Protein AF-A0A2K1QTV4-F1 (afdb_monomer)

Sequence (422 aa):
MSSSSRKELSNDLLPCAEDLETIETNVRKTRDLLGIIEPTSLTEDESREAVDRFVNQSLEDFARTLGCAFGHNDDLDAAGALVESGGPLDDGFSADDDWGSRETGLSFNPKKVYIDHSYMLKPFSTKSTTFTYTPDGRLEKEFSGRQLEEFIYDRPPERLLTVWIQRCPHGVGNRFASRTVPQCMCSECPLVRLRDHGLPTNRITRGEYMVAFDELEQYRAGQNIDPYAVSGHIHFYCLERFVGLGRLALHIGGSEDNFHVPYKLDKRTDMPHEPKGHWGCTLSKNDVLILERWRSLAIDAYQPPSDYATSLEFSMPLGCHEKSLLKYLYERRFEEQTENERNRATSHGNEGTQQHVHKGDLEVVAAAKMHSAKLYGRLTHAQHNLLSDARKPWIDAERRRQREAATSGEADQRAKKRQRQV

pLDDT: mean 77.79, std 20.99, range [28.11, 97.75]

Foldseek 3Di:
DDDDDDDDDDPDDDDDPVVVVVVVVVVVVVCVVVVPDPDDDDDPVNVVVVVVVVVVVVVVVVVVVVVVPDDDDDDDDDDDDDDDDDDDDDPDDDPPDDPPDPDPDDPQDLVVQFDQDLVVDDWDDFPPDIFDADSSNATPAADFLVVVLCVQPVDDQVFEKAKEWWFFFPPPLCVDPNSGAFFASHCPFLQVCCVVVVDHGGGRDGGFIKIFIASCVVVVVPGRHDPNSTHHMHGPLCCVQTNNPLCLLAPQVPDPDSRHHRHDYAQDAAQCSDVVRGDRTHDDPVLVVLVVVQSCVSNVVVHGDPLADDNVQSPPVLHDCVSHSQLVSLVVVLVPDDPVVNVVQLVSDLQQCRCNLVSRRSLLNSLSSCVVVVVVVPDDPVSVVSVCVSSVVSVVVVVVVVVVVVVVVVVVVVVVVVVVVD

Structure (mmCIF, N/CA/C/O backbone):
data_AF-A0A2K1QTV4-F1
#
_entry.id   AF-A0A2K1QTV4-F1
#
loop_
_atom_site.group_PDB
_atom_site.id
_atom_site.type_symbol
_atom_site.label_atom_id
_atom_site.label_alt_id
_atom_site.label_comp_id
_atom_site.label_asym_id
_atom_site.label_entity_id
_atom_site.label_seq_id
_atom_site.pdbx_PDB_ins_code
_atom_site.Cartn_x
_atom_site.Cartn_y
_atom_site.Cartn_z
_atom_site.occupancy
_atom_site.B_iso_or_equiv
_atom_site.auth_seq_id
_atom_site.auth_comp_id
_atom_site.auth_asym_id
_atom_site.auth_atom_id
_atom_site.pdbx_PDB_model_num
ATOM 1 N N . MET A 1 1 ? -10.700 31.438 61.747 1.00 36.34 1 MET A N 1
ATOM 2 C CA . MET A 1 1 ? -10.046 30.203 61.253 1.00 36.34 1 MET A CA 1
ATOM 3 C C . MET A 1 1 ? -11.141 29.404 60.556 1.00 36.34 1 MET A C 1
ATOM 5 O O . MET A 1 1 ? -12.124 29.145 61.221 1.00 36.34 1 MET A O 1
ATOM 9 N N . SER A 1 2 ? -11.170 29.085 59.268 1.00 35.28 2 SER A N 1
ATOM 10 C CA . SER A 1 2 ? -10.278 29.262 58.123 1.00 35.28 2 SER A CA 1
ATOM 11 C C . SER A 1 2 ? -11.145 29.488 56.874 1.00 35.28 2 SER A C 1
ATOM 13 O O . SER A 1 2 ? -12.251 28.967 56.771 1.00 35.28 2 SER A O 1
ATOM 15 N N . SER A 1 3 ? -10.617 30.278 55.952 1.00 31.77 3 SER A N 1
ATOM 16 C CA . SER A 1 3 ? -11.117 30.576 54.612 1.00 31.77 3 SER A CA 1
ATOM 17 C C . SER A 1 3 ? -10.692 29.518 53.572 1.00 31.77 3 SER A C 1
ATOM 19 O O . SER A 1 3 ? -9.901 28.631 53.888 1.00 31.77 3 SER A O 1
ATOM 21 N N . SER A 1 4 ? -11.150 29.725 52.324 1.00 32.72 4 SER A N 1
ATOM 22 C CA . SER A 1 4 ? -10.690 29.158 51.032 1.00 32.72 4 SER A CA 1
ATOM 23 C C . SER A 1 4 ? -11.265 27.805 50.589 1.00 32.72 4 SER A C 1
ATOM 25 O O . SER A 1 4 ? -11.317 26.868 51.366 1.00 32.72 4 SER A O 1
ATOM 27 N N . SER A 1 5 ? -11.640 27.578 49.323 1.00 30.91 5 SER A N 1
ATOM 28 C CA . SER A 1 5 ? -11.676 28.419 48.112 1.00 30.91 5 SER A CA 1
ATOM 29 C C . SER A 1 5 ? -12.497 27.682 47.033 1.00 30.91 5 SER A C 1
ATOM 31 O O . SER A 1 5 ? -12.205 26.525 46.736 1.00 30.91 5 SER A O 1
ATOM 33 N N . ARG A 1 6 ? -13.495 28.342 46.423 1.00 35.00 6 ARG A N 1
ATOM 34 C CA . ARG A 1 6 ? -14.064 27.960 45.114 1.00 35.00 6 ARG A CA 1
ATOM 35 C C . ARG A 1 6 ? -13.208 28.630 44.039 1.00 35.00 6 ARG A C 1
ATOM 37 O O . ARG A 1 6 ? -13.012 29.837 44.111 1.00 35.00 6 ARG A O 1
ATOM 44 N N . LYS A 1 7 ? -12.701 27.867 43.070 1.00 34.81 7 LYS A N 1
ATOM 45 C CA . LYS A 1 7 ? -12.074 28.421 41.864 1.00 34.81 7 LYS A CA 1
ATOM 46 C C . LYS A 1 7 ? -13.150 28.622 40.800 1.00 34.81 7 LYS A C 1
ATOM 48 O O . LYS A 1 7 ? -13.744 27.651 40.342 1.00 34.81 7 LYS A O 1
ATOM 53 N N . GLU A 1 8 ? -13.391 29.881 40.459 1.00 35.03 8 GLU A N 1
ATOM 54 C CA . GLU A 1 8 ? -14.054 30.310 39.229 1.00 35.03 8 GLU A CA 1
ATOM 55 C C . GLU A 1 8 ? -13.078 30.112 38.058 1.00 35.03 8 GLU A C 1
ATOM 57 O O . GLU A 1 8 ? -11.886 30.398 38.183 1.00 35.03 8 GLU A O 1
ATOM 62 N N . LEU A 1 9 ? -13.571 29.566 36.945 1.00 34.06 9 LEU A N 1
ATOM 63 C CA . LEU A 1 9 ? -12.847 29.481 35.678 1.00 34.06 9 LEU A CA 1
ATOM 64 C C . LEU A 1 9 ? -13.136 30.757 34.884 1.00 34.06 9 LEU A C 1
ATOM 66 O O . LEU A 1 9 ? -14.294 31.094 34.643 1.00 34.06 9 LEU A O 1
ATOM 70 N N . SER A 1 10 ? -12.067 31.464 34.533 1.00 33.25 10 SER A N 1
ATOM 71 C CA . SER A 1 10 ? -12.054 32.702 33.762 1.00 33.25 10 SER A CA 1
ATOM 72 C C . SER A 1 10 ? -12.453 32.463 32.305 1.00 33.25 10 SER A C 1
ATOM 74 O O . SER A 1 10 ? -11.860 31.631 31.618 1.00 33.25 10 SER A O 1
ATOM 76 N N . ASN A 1 11 ? -13.431 33.242 31.840 1.00 42.66 11 ASN A N 1
ATOM 77 C CA . ASN A 1 11 ? -13.625 33.572 30.432 1.00 42.66 11 ASN A CA 1
ATOM 78 C C . ASN A 1 11 ? -12.461 34.459 29.989 1.00 42.66 11 ASN A C 1
ATOM 80 O O . ASN A 1 11 ? -12.488 35.645 30.285 1.00 42.66 11 ASN A O 1
ATOM 84 N N . ASP A 1 12 ? -11.487 33.910 29.276 1.00 36.69 12 ASP A N 1
ATOM 85 C CA . ASP A 1 12 ? -10.531 34.694 28.498 1.00 36.69 12 ASP A CA 1
ATOM 86 C C . ASP A 1 12 ? -10.135 33.860 27.286 1.00 36.69 12 ASP A C 1
ATOM 88 O O . ASP A 1 12 ? -9.536 32.802 27.452 1.00 36.69 12 ASP A O 1
ATOM 92 N N . LEU A 1 13 ? -10.566 34.307 26.102 1.00 39.91 13 LEU A N 1
ATOM 93 C CA . LEU A 1 13 ? -9.990 34.113 24.761 1.00 39.91 13 LEU A CA 1
ATOM 94 C C . LEU A 1 13 ? -11.055 34.546 23.731 1.00 39.91 13 LEU A C 1
ATOM 96 O O . LEU A 1 13 ? -11.573 33.749 22.953 1.00 39.91 13 LEU A O 1
ATOM 100 N N . LEU A 1 14 ? -11.414 35.831 23.752 1.00 45.00 14 LEU A N 1
ATOM 101 C CA . LEU A 1 14 ? -11.982 36.495 22.579 1.00 45.00 14 LEU A CA 1
ATOM 102 C C . LEU A 1 14 ? -10.861 37.351 21.972 1.00 45.00 14 LEU A C 1
ATOM 104 O O . LEU A 1 14 ? -10.202 38.068 22.728 1.00 45.00 14 LEU A O 1
ATOM 108 N N . PRO A 1 15 ? -10.597 37.253 20.657 1.00 39.66 15 PRO A N 1
ATOM 109 C CA . PRO A 1 15 ? -9.573 38.067 20.012 1.00 39.66 15 PRO A CA 1
ATOM 110 C C . PRO A 1 15 ? -9.901 39.558 20.151 1.00 39.66 15 PRO A C 1
ATOM 112 O O . PRO A 1 15 ? -11.070 39.953 20.188 1.00 39.66 15 PRO A O 1
ATOM 115 N N . CYS A 1 16 ? -8.854 40.378 20.260 1.00 46.03 16 CYS A N 1
ATOM 116 C CA . CYS A 1 16 ? -8.970 41.829 20.334 1.00 46.03 16 CYS A CA 1
ATOM 117 C C . CYS A 1 16 ? -9.685 42.344 19.075 1.00 46.03 16 CYS A C 1
ATOM 119 O O . CYS A 1 16 ? -9.473 41.823 17.981 1.00 46.03 16 CYS A O 1
ATOM 121 N N . ALA A 1 17 ? -10.519 43.378 19.203 1.00 50.38 17 ALA A N 1
ATOM 122 C CA . ALA A 1 17 ? -11.231 43.972 18.068 1.00 50.38 17 ALA A CA 1
ATOM 123 C C . ALA A 1 17 ? -10.286 44.431 16.931 1.00 50.38 17 ALA A C 1
ATOM 125 O O . ALA A 1 17 ? -10.687 44.436 15.770 1.00 50.38 17 ALA A O 1
ATOM 126 N N . GLU A 1 18 ? -9.022 44.730 17.247 1.00 51.38 18 GLU A N 1
ATOM 127 C CA . GLU A 1 18 ? -7.976 45.094 16.278 1.00 51.38 18 GLU A CA 1
ATOM 128 C C . GLU A 1 18 ? -7.528 43.909 15.388 1.00 51.38 18 GLU A C 1
ATOM 130 O O . GLU A 1 18 ? -7.110 44.106 14.241 1.00 51.38 18 GLU A O 1
ATOM 135 N N . ASP A 1 19 ? -7.684 42.664 15.856 1.00 50.69 19 ASP A N 1
ATOM 136 C CA . ASP A 1 19 ? -7.339 41.459 15.089 1.00 50.69 19 ASP A CA 1
ATOM 137 C C . ASP A 1 19 ? -8.400 41.137 14.024 1.00 50.69 19 ASP A C 1
ATOM 139 O O . ASP A 1 19 ? -8.076 40.655 12.936 1.00 50.69 19 ASP A O 1
ATOM 143 N N . LEU A 1 20 ? -9.671 41.454 14.293 1.00 51.50 20 LEU A N 1
ATOM 144 C CA . LEU A 1 20 ? -10.777 41.221 13.358 1.00 51.50 20 LEU A CA 1
ATOM 145 C C . LEU A 1 20 ? -10.719 42.164 12.151 1.00 51.50 20 LEU A C 1
ATOM 147 O O . LEU A 1 20 ? -10.882 41.717 11.017 1.00 51.50 20 LEU A O 1
ATOM 151 N N . GLU A 1 21 ? -10.397 43.439 12.365 1.00 60.75 21 GLU A N 1
ATOM 152 C CA . GLU A 1 21 ? -10.285 44.431 11.285 1.00 60.75 21 GLU A CA 1
ATOM 153 C C . GLU A 1 21 ? -9.095 44.126 10.352 1.00 60.75 21 GLU A C 1
ATOM 155 O O . GLU A 1 21 ? -9.163 44.294 9.127 1.00 60.75 21 GLU A O 1
ATOM 160 N N . THR A 1 22 ? -8.018 43.570 10.915 1.00 63.06 22 THR A N 1
ATOM 161 C CA . THR A 1 22 ? -6.847 43.100 10.162 1.00 63.06 22 THR A CA 1
ATOM 162 C C . THR A 1 22 ? -7.180 41.870 9.310 1.00 63.06 22 THR A C 1
ATOM 164 O O . THR A 1 22 ? -6.773 41.788 8.146 1.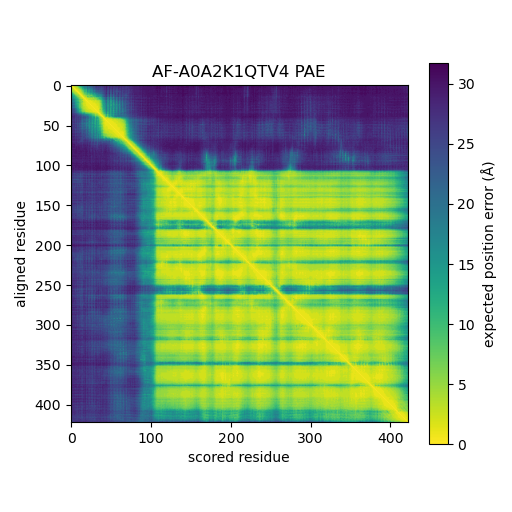00 63.06 22 THR A O 1
ATOM 167 N N . ILE A 1 23 ? -7.961 40.929 9.847 1.00 54.41 23 ILE A N 1
ATOM 168 C CA . ILE A 1 23 ? -8.427 39.744 9.114 1.00 54.41 23 ILE A CA 1
ATOM 169 C C . ILE A 1 23 ? -9.380 40.151 7.984 1.00 54.41 23 ILE A C 1
ATOM 171 O O . ILE A 1 23 ? -9.182 39.721 6.847 1.00 54.41 23 ILE A O 1
ATOM 175 N N . GLU A 1 24 ? -10.349 41.031 8.241 1.00 62.19 24 GLU A N 1
ATOM 176 C CA . GLU A 1 24 ? -11.281 41.519 7.214 1.00 62.19 24 GLU A CA 1
ATOM 177 C C . GLU A 1 24 ? -10.559 42.264 6.082 1.00 62.19 24 GLU A C 1
ATOM 179 O O . GLU A 1 24 ? -10.861 42.064 4.901 1.00 62.19 24 GLU A O 1
ATOM 184 N N . THR A 1 25 ? -9.539 43.058 6.415 1.00 73.12 25 THR A N 1
ATOM 185 C CA . THR A 1 25 ? -8.716 43.764 5.423 1.00 73.12 25 THR A CA 1
ATOM 186 C C . THR A 1 25 ? -7.916 42.794 4.549 1.00 73.12 25 THR A C 1
ATOM 188 O O . THR A 1 25 ? -7.813 42.990 3.334 1.00 73.12 25 THR A O 1
ATOM 191 N N . ASN A 1 26 ? -7.374 41.723 5.134 1.00 57.94 26 ASN A N 1
ATOM 192 C CA . ASN A 1 26 ? -6.618 40.707 4.399 1.00 57.94 26 ASN A CA 1
ATOM 193 C C . ASN A 1 26 ? -7.524 39.833 3.524 1.00 57.94 26 ASN A C 1
ATOM 195 O O . ASN A 1 26 ? -7.158 39.523 2.387 1.00 57.94 26 ASN A O 1
ATOM 199 N N . VAL A 1 27 ? -8.729 39.505 3.995 1.00 59.34 27 VAL A N 1
ATOM 200 C CA . VAL A 1 27 ? -9.746 38.807 3.196 1.00 59.34 27 VAL A CA 1
ATOM 201 C C . VAL A 1 27 ? -10.175 39.671 2.010 1.00 59.34 27 VAL A C 1
ATOM 203 O O . VAL A 1 27 ? -10.211 39.176 0.884 1.00 59.34 27 VAL A O 1
ATOM 206 N N . ARG A 1 28 ? -10.406 40.975 2.212 1.00 59.62 28 ARG A N 1
ATOM 207 C CA . ARG A 1 28 ? -10.786 41.900 1.131 1.00 59.62 28 ARG A CA 1
ATOM 208 C C . ARG A 1 28 ? -9.669 42.068 0.091 1.00 59.62 28 ARG A C 1
ATOM 210 O O . ARG A 1 28 ? -9.937 41.925 -1.096 1.00 59.62 28 ARG A O 1
ATOM 217 N N . LYS A 1 29 ? -8.409 42.240 0.513 1.00 61.19 29 LYS A N 1
ATOM 218 C CA . LYS A 1 29 ? -7.251 42.299 -0.408 1.00 61.19 29 LYS A CA 1
ATOM 219 C C . LYS A 1 29 ? -7.059 41.016 -1.212 1.00 61.19 29 LYS A C 1
ATOM 221 O O . LYS A 1 29 ? -6.733 41.078 -2.394 1.00 61.19 29 LYS A O 1
ATOM 226 N N . THR A 1 30 ? -7.265 39.861 -0.582 1.00 49.91 30 THR A N 1
ATOM 227 C CA . THR A 1 30 ? -7.172 38.562 -1.264 1.00 49.91 30 THR A CA 1
ATOM 228 C C . THR A 1 30 ? -8.317 38.395 -2.266 1.00 49.91 30 THR A C 1
ATOM 230 O O . THR A 1 30 ? -8.098 37.899 -3.366 1.00 49.91 30 THR A O 1
ATOM 233 N N . ARG A 1 31 ? -9.519 38.887 -1.938 1.00 54.34 31 ARG A N 1
ATOM 234 C CA . ARG A 1 31 ? -10.684 38.887 -2.835 1.00 54.34 31 ARG A CA 1
ATOM 235 C C . ARG A 1 31 ? -10.476 39.770 -4.070 1.00 54.34 31 ARG A C 1
ATOM 237 O O . ARG A 1 31 ? -10.799 39.341 -5.175 1.00 54.34 31 ARG A O 1
ATOM 244 N N . ASP A 1 32 ? -9.883 40.949 -3.889 1.00 57.03 32 ASP A N 1
ATOM 245 C CA . ASP A 1 32 ? -9.586 41.889 -4.978 1.00 57.03 32 ASP A CA 1
ATOM 246 C C . ASP A 1 32 ? -8.460 41.373 -5.894 1.00 57.03 32 ASP A C 1
ATOM 248 O O . ASP A 1 32 ? -8.541 41.516 -7.113 1.00 57.03 32 ASP A O 1
ATOM 252 N N . LEU A 1 33 ? -7.444 40.701 -5.333 1.00 53.56 33 LEU A N 1
ATOM 253 C CA . LEU A 1 33 ? -6.372 40.045 -6.101 1.00 53.56 33 LEU A CA 1
ATOM 254 C C . LEU A 1 33 ? -6.873 38.873 -6.953 1.00 53.56 33 LEU A C 1
ATOM 256 O O . LEU A 1 33 ? -6.301 38.590 -8.003 1.00 53.56 33 LEU A O 1
ATOM 260 N N . LEU A 1 34 ? -7.932 38.200 -6.505 1.00 57.34 34 LEU A N 1
ATOM 261 C CA . LEU A 1 34 ? -8.539 37.068 -7.202 1.00 57.34 34 LEU A CA 1
ATOM 262 C C . LEU A 1 34 ? -9.651 37.485 -8.179 1.00 57.34 34 LEU A C 1
ATOM 264 O O . LEU A 1 34 ? -10.245 36.620 -8.817 1.00 57.34 34 LEU A O 1
ATOM 268 N N . GLY A 1 35 ? -9.945 38.785 -8.308 1.00 56.69 35 GLY A N 1
ATOM 269 C CA . GLY A 1 35 ? -10.967 39.290 -9.230 1.00 56.69 35 GLY A CA 1
ATOM 270 C C . GLY A 1 35 ? -12.377 38.762 -8.940 1.00 56.69 35 GLY A C 1
ATOM 271 O O . GLY A 1 35 ? -13.197 38.675 -9.853 1.00 56.69 35 GLY A O 1
ATOM 272 N N . ILE A 1 36 ? -12.663 38.378 -7.691 1.00 58.16 36 ILE A N 1
ATOM 273 C CA . ILE A 1 36 ? -13.950 37.787 -7.312 1.00 58.16 36 ILE A CA 1
ATOM 274 C C . ILE A 1 36 ? -14.990 38.910 -7.232 1.00 58.16 36 ILE A C 1
ATOM 276 O O . ILE A 1 36 ? -15.065 39.652 -6.250 1.00 58.16 36 ILE A O 1
ATOM 280 N N . ILE A 1 37 ? -15.778 39.036 -8.298 1.00 47.00 37 ILE A N 1
ATOM 281 C CA . ILE A 1 37 ? -16.934 39.933 -8.396 1.00 47.00 37 ILE A CA 1
ATOM 282 C C . ILE A 1 37 ? -17.996 39.473 -7.382 1.00 47.00 37 ILE A C 1
ATOM 284 O O . ILE A 1 37 ? -18.212 38.275 -7.202 1.00 47.00 37 ILE A O 1
ATOM 288 N N . GLU A 1 38 ? -18.652 40.416 -6.697 1.00 45.19 38 GLU A N 1
ATOM 289 C CA . GLU A 1 38 ? -19.744 40.093 -5.770 1.00 45.19 38 GLU A CA 1
ATOM 290 C C . GLU A 1 38 ? -20.865 39.307 -6.462 1.00 45.19 38 GLU A C 1
ATOM 292 O O . GLU A 1 38 ? -21.188 39.600 -7.617 1.00 45.19 38 GLU A O 1
ATOM 297 N N . PRO A 1 39 ? -21.491 38.332 -5.772 1.00 41.91 39 PRO A N 1
ATOM 298 C CA . PRO A 1 39 ? -22.507 37.489 -6.373 1.00 41.91 39 PRO A CA 1
ATOM 299 C C . PRO A 1 39 ? -23.781 38.308 -6.577 1.00 41.91 39 PRO A C 1
ATOM 301 O O . PRO A 1 39 ? -24.656 38.382 -5.718 1.00 41.91 39 PRO A O 1
ATOM 304 N N . THR A 1 40 ? -23.897 38.923 -7.746 1.00 45.75 40 THR A N 1
ATOM 305 C CA . THR A 1 40 ? -25.188 39.310 -8.301 1.00 45.75 40 THR A CA 1
ATOM 306 C C . THR A 1 40 ? -25.674 38.141 -9.146 1.00 45.75 40 THR A C 1
ATOM 308 O O . THR A 1 40 ? -25.185 37.911 -10.243 1.00 45.75 40 THR A O 1
ATOM 311 N N . SER A 1 41 ? -26.569 37.350 -8.543 1.00 50.53 41 SER A N 1
ATOM 312 C CA . SER A 1 41 ? -27.474 36.369 -9.164 1.00 50.53 41 SER A CA 1
ATOM 313 C C . SER A 1 41 ? -26.988 35.735 -10.474 1.00 50.53 41 SER A C 1
ATOM 315 O O . SER A 1 41 ? -27.553 36.007 -11.532 1.00 50.53 41 SER A O 1
ATOM 317 N N . LEU A 1 42 ? -25.976 34.871 -10.399 1.00 59.16 42 LEU A N 1
ATOM 318 C CA . LEU A 1 42 ? -25.747 33.905 -11.469 1.00 59.16 42 LEU A CA 1
ATOM 319 C C . LEU A 1 42 ? -26.707 32.737 -11.263 1.00 59.16 42 LEU A C 1
ATOM 321 O O . LEU A 1 42 ? -26.880 32.242 -10.147 1.00 59.16 42 LEU A O 1
ATOM 325 N N . THR A 1 43 ? -27.351 32.314 -12.339 1.00 78.50 43 THR A N 1
ATOM 326 C CA . THR A 1 43 ? -28.115 31.067 -12.358 1.00 78.50 43 THR A CA 1
ATOM 327 C C . THR A 1 43 ? -27.166 29.869 -12.201 1.00 78.50 43 THR A C 1
ATOM 329 O O . THR A 1 43 ? -25.959 29.976 -12.444 1.00 78.50 43 THR A O 1
ATOM 332 N N . GLU A 1 44 ? -27.681 28.717 -11.758 1.00 62.81 44 GLU A N 1
ATOM 333 C CA . GLU A 1 44 ? -26.864 27.499 -11.598 1.00 62.81 44 GLU A CA 1
ATOM 334 C C . GLU A 1 44 ? -26.140 27.119 -12.899 1.00 62.81 44 GLU A C 1
ATOM 336 O O . GLU A 1 44 ? -24.980 26.706 -12.855 1.00 62.81 44 GLU A O 1
ATOM 341 N N . ASP A 1 45 ? -26.775 27.343 -14.052 1.00 68.81 45 ASP A N 1
ATOM 342 C CA . ASP A 1 45 ? -26.186 27.071 -15.364 1.00 68.81 45 ASP A CA 1
ATOM 343 C C . ASP A 1 45 ? -25.002 28.001 -15.677 1.00 68.81 45 ASP A C 1
ATOM 345 O O . ASP A 1 45 ? -23.965 27.536 -16.148 1.00 68.81 45 ASP A O 1
ATOM 349 N N . GLU A 1 46 ? -25.090 29.289 -15.332 1.00 63.50 46 GLU A N 1
ATOM 350 C CA . GLU A 1 46 ? -23.989 30.247 -15.525 1.00 63.50 46 GLU A CA 1
ATOM 351 C C . GLU A 1 46 ? -22.811 29.969 -14.583 1.00 63.50 46 GLU A C 1
ATOM 353 O O . GLU A 1 46 ? -21.650 30.148 -14.957 1.00 63.50 46 GLU A O 1
ATOM 358 N N . SER A 1 47 ? -23.100 29.479 -13.374 1.00 61.62 47 SER A N 1
ATOM 359 C CA . SER A 1 47 ? -22.074 29.046 -12.420 1.00 61.62 47 SER A CA 1
ATOM 360 C C . SER A 1 47 ? -21.345 27.802 -12.928 1.00 61.62 47 SER A C 1
ATOM 362 O O . SER A 1 47 ? -20.117 27.727 -12.855 1.00 61.62 47 SER A O 1
ATOM 364 N N . ARG A 1 48 ? -22.081 26.847 -13.509 1.00 61.59 48 ARG A N 1
ATOM 365 C CA . ARG A 1 48 ? -21.504 25.636 -14.103 1.00 61.59 48 ARG A CA 1
ATOM 366 C C . ARG A 1 48 ? -20.650 25.957 -15.325 1.00 61.59 48 ARG A C 1
ATOM 368 O O . ARG A 1 48 ? -19.540 25.451 -15.442 1.00 61.59 48 ARG A O 1
ATOM 375 N N . GLU A 1 49 ? -21.118 26.860 -16.182 1.00 70.50 49 GLU A N 1
ATOM 376 C CA . GLU A 1 49 ? -20.374 27.296 -17.364 1.00 70.50 49 GLU A CA 1
ATOM 377 C C . GLU A 1 49 ? -19.096 28.076 -16.999 1.00 70.50 49 GLU A C 1
ATOM 379 O O . GLU A 1 49 ? -18.067 27.936 -17.664 1.00 70.50 49 GLU A O 1
ATOM 384 N N . ALA A 1 50 ? -19.121 28.868 -15.921 1.00 61.97 50 ALA A N 1
ATOM 385 C CA . ALA A 1 50 ? -17.940 29.567 -15.416 1.00 61.97 50 ALA A CA 1
ATOM 386 C C . ALA A 1 50 ? -16.880 28.596 -14.864 1.00 61.97 50 ALA A C 1
ATOM 388 O O . ALA A 1 50 ? -15.688 28.775 -15.131 1.00 61.97 50 ALA A O 1
ATOM 389 N N . VAL A 1 51 ? -17.307 27.547 -14.152 1.00 64.94 51 VAL A N 1
ATOM 390 C CA . VAL A 1 51 ? -16.419 26.473 -13.677 1.00 64.94 51 VAL A CA 1
ATOM 391 C C . VAL A 1 51 ? -15.824 25.704 -14.858 1.00 64.94 51 VAL A C 1
ATOM 393 O O . VAL A 1 51 ? -14.607 25.533 -14.913 1.00 64.94 51 VAL A O 1
ATOM 396 N N . ASP A 1 52 ? -16.636 25.329 -15.848 1.00 61.19 52 ASP A N 1
ATOM 397 C CA . ASP A 1 52 ? -16.157 24.625 -17.043 1.00 61.19 52 ASP A CA 1
ATOM 398 C C . ASP A 1 52 ? -15.168 25.480 -17.854 1.00 61.19 52 ASP A C 1
ATOM 400 O O . ASP A 1 52 ? -14.148 24.974 -18.332 1.00 61.19 52 ASP A O 1
ATOM 404 N N . ARG A 1 53 ? -15.394 26.796 -17.970 1.00 66.75 53 ARG A N 1
ATOM 405 C CA . ARG A 1 53 ? -14.431 27.717 -18.599 1.00 66.75 53 ARG A CA 1
ATOM 406 C C . ARG A 1 53 ? -13.114 27.797 -17.831 1.00 66.75 53 ARG A C 1
ATOM 408 O O . ARG A 1 53 ? -12.056 27.763 -18.454 1.00 66.75 53 ARG A O 1
ATOM 415 N N . PHE A 1 54 ? -13.159 27.867 -16.504 1.00 62.34 54 PHE A N 1
ATOM 416 C CA . PHE A 1 54 ? -11.957 27.919 -15.669 1.00 62.34 54 PHE A CA 1
ATOM 417 C C . PHE A 1 54 ? -11.128 26.627 -15.755 1.00 62.34 54 PHE A C 1
ATOM 419 O O . PHE A 1 54 ? -9.899 26.675 -15.878 1.00 62.34 54 PHE A O 1
ATOM 426 N N . VAL A 1 55 ? -11.796 25.470 -15.746 1.00 60.97 55 VAL A N 1
ATOM 427 C CA . VAL A 1 55 ? -11.151 24.157 -15.882 1.00 60.97 55 VAL A CA 1
ATOM 428 C C . VAL A 1 55 ? -10.490 24.018 -17.254 1.00 60.97 55 VAL A C 1
ATOM 430 O O . VAL A 1 55 ? -9.324 23.633 -17.334 1.00 60.97 55 VAL A O 1
ATOM 433 N N . ASN A 1 56 ? -11.184 24.398 -18.329 1.00 59.12 56 ASN A N 1
ATOM 434 C CA . ASN A 1 56 ? -10.634 24.313 -19.683 1.00 59.12 56 ASN A CA 1
ATOM 435 C C . ASN A 1 56 ? -9.471 25.293 -19.910 1.00 59.12 56 ASN A C 1
ATOM 437 O O . ASN A 1 56 ? -8.458 24.904 -20.489 1.00 59.12 56 ASN A O 1
ATOM 441 N N . GLN A 1 57 ? -9.552 26.517 -19.380 1.00 65.00 57 GLN A N 1
ATOM 442 C CA . GLN A 1 57 ? -8.455 27.489 -19.448 1.00 65.00 57 GLN A CA 1
ATOM 443 C C . GLN A 1 57 ? -7.203 26.984 -18.711 1.00 65.00 57 GLN A C 1
ATOM 445 O O . GLN A 1 57 ? -6.093 27.065 -19.236 1.00 65.00 57 GLN A O 1
ATOM 450 N N . SER A 1 58 ? -7.382 26.372 -17.537 1.00 62.28 58 SER A N 1
ATOM 451 C CA . SER A 1 58 ? -6.279 25.789 -16.761 1.00 62.28 58 SER A CA 1
ATOM 452 C C . SER A 1 58 ? -5.613 24.607 -17.481 1.00 62.28 58 SER A C 1
ATOM 454 O O . SER A 1 58 ? -4.398 24.429 -17.391 1.00 62.28 58 SER A O 1
ATOM 456 N N . LEU A 1 59 ? -6.389 23.805 -18.219 1.00 47.91 59 LEU A N 1
ATOM 457 C CA . LEU A 1 59 ? -5.877 22.697 -19.033 1.00 47.91 59 LEU A CA 1
ATOM 458 C C . LEU A 1 59 ? -5.096 23.189 -20.259 1.00 47.91 59 LEU A C 1
ATOM 460 O O . LEU A 1 59 ? -4.060 22.611 -20.595 1.00 47.91 59 LEU A O 1
ATOM 464 N N . GLU A 1 60 ? -5.540 24.269 -20.902 1.00 57.00 60 GLU A N 1
ATOM 465 C CA . GLU A 1 60 ? -4.803 24.890 -22.005 1.00 57.00 60 GLU A CA 1
ATOM 466 C C . GLU A 1 60 ? -3.488 25.531 -21.548 1.00 57.00 60 GLU A C 1
ATOM 468 O O . GLU A 1 60 ? -2.462 25.374 -22.215 1.00 57.00 60 GLU A O 1
ATOM 473 N N . ASP A 1 61 ? -3.483 26.215 -20.404 1.00 58.22 61 ASP A N 1
ATOM 474 C CA . ASP A 1 61 ? -2.275 26.834 -19.850 1.00 58.22 61 ASP A CA 1
ATOM 475 C C . ASP A 1 61 ? -1.260 25.771 -19.385 1.00 58.22 61 ASP A C 1
ATOM 477 O O . ASP A 1 61 ? -0.044 25.914 -19.577 1.00 58.22 61 ASP A O 1
ATOM 481 N N . PHE A 1 62 ? -1.753 24.633 -18.887 1.00 49.03 62 PHE A N 1
ATOM 482 C CA . PHE A 1 62 ? -0.947 23.446 -18.606 1.00 49.03 62 PHE A CA 1
ATOM 483 C C . PHE A 1 62 ? -0.355 22.826 -19.885 1.00 49.03 62 PHE A C 1
ATOM 485 O O . PHE A 1 62 ? 0.842 22.530 -19.934 1.00 49.03 62 PHE A O 1
ATOM 492 N N . ALA A 1 63 ? -1.143 22.700 -20.957 1.00 49.12 63 ALA A N 1
ATOM 493 C CA . ALA A 1 63 ? -0.664 22.206 -22.249 1.00 49.12 63 ALA A CA 1
ATOM 494 C C . ALA A 1 63 ? 0.380 23.142 -22.891 1.00 49.12 63 ALA A C 1
ATOM 496 O O . ALA A 1 63 ? 1.354 22.665 -23.476 1.00 49.12 63 ALA A O 1
ATOM 497 N N . ARG A 1 64 ? 0.243 24.466 -22.730 1.00 51.69 64 ARG A N 1
ATOM 498 C CA . ARG A 1 64 ? 1.249 25.451 -23.177 1.00 51.69 64 ARG A CA 1
ATOM 499 C C . ARG A 1 64 ? 2.547 25.352 -22.385 1.00 51.69 64 ARG A C 1
ATOM 501 O O . ARG A 1 64 ? 3.621 25.435 -22.972 1.00 51.69 64 ARG A O 1
ATOM 508 N N . THR A 1 65 ? 2.463 25.104 -21.080 1.00 54.34 65 THR A N 1
ATOM 509 C CA . THR A 1 65 ? 3.648 24.907 -20.230 1.00 54.34 65 THR A CA 1
ATOM 510 C C . THR A 1 65 ? 4.419 23.644 -20.630 1.00 54.34 65 THR A C 1
ATOM 512 O O . THR A 1 65 ? 5.648 23.653 -20.645 1.00 54.34 65 THR A O 1
ATOM 515 N N . LEU A 1 66 ? 3.719 22.585 -21.048 1.00 46.47 66 LEU A N 1
ATOM 516 C CA . LEU A 1 66 ? 4.338 21.371 -21.593 1.00 46.47 66 LEU A CA 1
ATOM 517 C C . LEU A 1 66 ? 4.889 21.558 -23.020 1.00 46.47 66 LEU A C 1
ATOM 519 O O . LEU A 1 66 ? 5.909 20.963 -23.363 1.00 46.47 66 LEU A O 1
ATOM 523 N N . GLY A 1 67 ? 4.259 22.405 -23.839 1.00 37.97 67 GLY A N 1
ATOM 524 C CA . GLY A 1 67 ? 4.706 22.718 -25.202 1.00 37.97 67 GLY A CA 1
ATOM 525 C C . GLY A 1 67 ? 5.977 23.574 -25.280 1.00 37.97 67 GLY A C 1
ATOM 526 O O . GLY A 1 67 ? 6.713 23.478 -26.258 1.00 37.97 67 GLY A O 1
ATOM 527 N N . CYS A 1 68 ? 6.282 24.364 -24.246 1.00 37.81 68 CYS A N 1
ATOM 528 C CA . CYS A 1 68 ? 7.491 25.196 -24.189 1.00 37.81 68 CYS A CA 1
ATOM 529 C C . CYS A 1 68 ? 8.756 24.439 -23.736 1.00 37.81 68 CYS A C 1
ATOM 531 O O . CYS A 1 68 ? 9.845 25.003 -23.790 1.00 37.81 68 CYS A O 1
ATOM 533 N N . ALA A 1 69 ? 8.64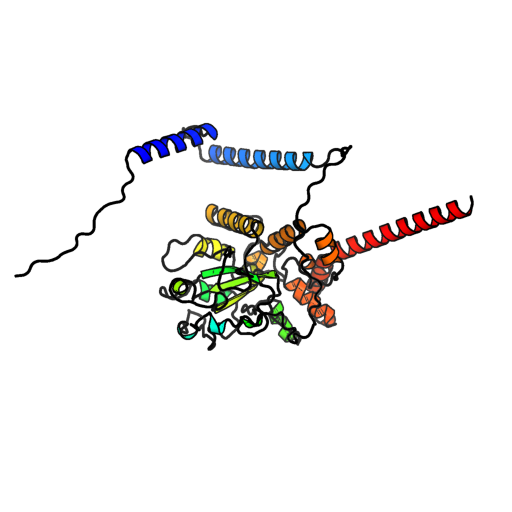8 23.172 -23.319 1.00 38.66 69 ALA A N 1
ATOM 534 C CA . ALA A 1 69 ? 9.785 22.388 -22.822 1.00 38.66 69 ALA A CA 1
ATOM 535 C C . ALA A 1 69 ? 10.654 21.740 -23.925 1.00 38.66 69 ALA A C 1
ATOM 537 O O . ALA A 1 69 ? 11.643 21.078 -23.616 1.00 38.66 69 ALA A O 1
ATOM 538 N N . PHE A 1 70 ? 10.327 21.939 -25.206 1.00 34.69 70 PHE A N 1
ATOM 539 C CA . PHE A 1 70 ? 11.123 21.449 -26.336 1.00 34.69 70 PHE A CA 1
ATOM 540 C C . PHE A 1 70 ? 11.504 22.596 -27.277 1.00 34.69 70 PHE A C 1
ATOM 542 O O . PHE A 1 70 ? 10.865 22.825 -28.301 1.00 34.69 70 PHE A O 1
ATOM 549 N N . GLY A 1 71 ? 12.579 23.308 -26.937 1.00 29.30 71 GLY A N 1
ATOM 550 C CA . GLY A 1 71 ? 13.153 24.354 -27.780 1.00 29.30 71 GLY A CA 1
ATOM 551 C C . GLY A 1 71 ? 14.595 24.693 -27.404 1.00 29.30 71 GLY A C 1
ATOM 552 O O . GLY A 1 71 ? 14.811 25.465 -26.486 1.00 29.30 71 GLY A O 1
ATOM 553 N N . HIS A 1 72 ? 15.534 24.118 -28.165 1.00 29.64 72 HIS A N 1
ATOM 554 C CA . HIS A 1 72 ? 16.927 24.546 -28.402 1.00 29.64 72 HIS A CA 1
ATOM 555 C C . HIS A 1 72 ? 17.878 24.682 -27.193 1.00 29.64 72 HIS A C 1
ATOM 557 O O . HIS A 1 72 ? 17.835 25.643 -26.434 1.00 29.64 72 HIS A O 1
ATOM 563 N N . ASN A 1 73 ? 18.829 23.742 -27.119 1.00 32.31 73 ASN A N 1
ATOM 564 C CA . ASN A 1 73 ? 20.136 23.959 -26.503 1.00 32.31 73 ASN A CA 1
ATOM 565 C C . ASN A 1 73 ? 21.042 24.644 -27.529 1.00 32.31 73 ASN A C 1
ATOM 567 O O . ASN A 1 73 ? 21.248 24.060 -28.587 1.00 32.31 73 ASN A O 1
ATOM 571 N N . ASP A 1 74 ? 21.615 25.789 -27.168 1.00 33.56 74 ASP A N 1
ATOM 572 C CA . ASP A 1 74 ? 22.948 26.213 -27.599 1.00 33.56 74 ASP A CA 1
ATOM 573 C C . ASP A 1 74 ? 23.617 26.935 -26.413 1.00 33.56 74 ASP A C 1
ATOM 575 O O . ASP A 1 74 ? 23.021 27.826 -25.812 1.00 33.56 74 ASP A O 1
ATOM 579 N N . ASP A 1 75 ? 24.821 26.459 -26.084 1.00 35.59 75 ASP A N 1
ATOM 580 C CA . ASP A 1 75 ? 25.935 27.050 -25.328 1.00 35.59 75 ASP A CA 1
ATOM 581 C C . ASP A 1 75 ? 25.682 27.871 -24.046 1.00 35.59 75 ASP A C 1
ATOM 583 O O . ASP A 1 75 ? 25.061 28.929 -24.070 1.00 35.59 75 ASP A O 1
ATOM 587 N N . LEU A 1 76 ? 26.332 27.461 -22.941 1.00 33.03 76 LEU A N 1
ATOM 588 C CA . LEU A 1 76 ? 27.261 28.318 -22.178 1.00 33.03 76 LEU A CA 1
ATOM 589 C C . LEU A 1 76 ? 28.009 27.560 -21.062 1.00 33.03 76 LEU A C 1
ATOM 591 O O . LEU A 1 76 ? 27.456 26.740 -20.329 1.00 33.03 76 LEU A O 1
ATOM 595 N N . ASP A 1 77 ? 29.293 27.896 -20.964 1.00 31.66 77 ASP A N 1
ATOM 596 C CA . ASP A 1 77 ? 30.327 27.370 -20.079 1.00 31.66 77 ASP A CA 1
ATOM 597 C C . ASP A 1 77 ? 30.199 27.753 -18.588 1.00 31.66 77 ASP A C 1
ATOM 599 O O . ASP A 1 77 ? 29.745 28.832 -18.220 1.00 31.66 77 ASP A O 1
ATOM 603 N N . ALA A 1 78 ? 30.755 26.855 -17.764 1.00 34.72 78 ALA A N 1
ATOM 604 C CA . ALA A 1 78 ? 31.538 27.065 -16.538 1.00 34.72 78 ALA A CA 1
ATOM 605 C C . ALA A 1 78 ? 31.075 28.067 -15.453 1.00 34.72 78 ALA A C 1
ATOM 607 O O . ALA A 1 78 ? 31.304 29.268 -15.548 1.00 34.72 78 ALA A O 1
ATOM 608 N N . ALA A 1 79 ? 30.704 27.526 -14.284 1.00 28.98 79 ALA A N 1
ATOM 609 C CA . ALA A 1 79 ? 31.247 27.955 -12.986 1.00 28.98 79 ALA A CA 1
ATOM 610 C C . ALA A 1 79 ? 30.969 26.889 -11.913 1.00 28.98 79 ALA A C 1
ATOM 612 O O . ALA A 1 79 ? 29.849 26.406 -11.768 1.00 28.98 79 ALA A O 1
ATOM 613 N N . GLY A 1 80 ? 32.011 26.503 -11.177 1.00 30.19 80 GLY A N 1
ATOM 614 C CA . GLY A 1 80 ? 31.939 25.496 -10.126 1.00 30.19 80 GLY A CA 1
ATOM 615 C C . GLY A 1 80 ? 31.299 25.996 -8.832 1.00 30.19 80 GLY A C 1
ATOM 616 O O . GLY A 1 80 ? 31.456 27.151 -8.446 1.00 30.19 80 GLY A O 1
ATOM 617 N N . ALA A 1 81 ? 30.663 25.073 -8.115 1.00 28.97 81 ALA A N 1
ATOM 618 C CA . ALA A 1 81 ? 30.461 25.164 -6.678 1.00 28.97 81 ALA A CA 1
ATOM 619 C C . ALA A 1 81 ? 30.405 23.748 -6.090 1.00 28.97 81 ALA A C 1
ATOM 621 O O . ALA A 1 81 ? 29.621 22.905 -6.521 1.00 28.97 81 ALA A O 1
ATOM 622 N N . LEU A 1 82 ? 31.291 23.506 -5.125 1.00 33.69 82 LEU A N 1
ATOM 623 C CA . LEU A 1 82 ? 31.336 22.331 -4.263 1.00 33.69 82 LEU A CA 1
ATOM 624 C C . LEU A 1 82 ? 30.008 22.182 -3.508 1.00 33.69 82 LEU A C 1
ATOM 626 O O . LEU A 1 82 ? 29.642 23.067 -2.738 1.00 33.69 82 LEU A O 1
ATOM 630 N N . VAL A 1 83 ? 29.334 21.046 -3.684 1.00 29.45 83 VAL A N 1
ATOM 631 C CA . VAL A 1 83 ? 28.286 20.573 -2.773 1.00 29.45 83 VAL A CA 1
ATOM 632 C C . VAL A 1 83 ? 28.635 19.151 -2.360 1.00 29.45 83 VAL A C 1
ATOM 634 O O . VAL A 1 83 ? 28.932 18.291 -3.189 1.00 29.45 83 VAL A O 1
ATOM 637 N N . GLU A 1 84 ? 28.663 18.959 -1.046 1.00 28.11 84 GLU A N 1
ATOM 638 C CA . GLU A 1 84 ? 29.050 17.743 -0.351 1.00 28.11 84 GLU A CA 1
ATOM 639 C C . GLU A 1 84 ? 28.172 16.556 -0.764 1.00 28.11 84 GLU A C 1
ATOM 641 O O . GLU A 1 84 ? 26.943 16.591 -0.731 1.00 28.11 84 GLU A O 1
ATOM 646 N N . SER A 1 85 ? 28.845 15.485 -1.169 1.00 28.12 85 SER A N 1
ATOM 647 C CA . SER A 1 85 ? 28.271 14.220 -1.599 1.00 28.12 85 SER A CA 1
ATOM 648 C C . SER A 1 85 ? 27.556 13.505 -0.448 1.00 28.12 85 SER A C 1
ATOM 650 O O . SER A 1 85 ? 28.204 12.954 0.446 1.00 28.12 85 SER A O 1
ATOM 652 N N . GLY A 1 86 ? 26.225 13.443 -0.509 1.00 28.42 86 GLY A N 1
ATOM 653 C CA . GLY A 1 86 ? 25.441 12.424 0.185 1.00 28.42 86 GLY A CA 1
ATOM 654 C C . GLY A 1 86 ? 25.763 11.045 -0.398 1.00 28.42 86 GLY A C 1
ATOM 655 O O . GLY A 1 86 ? 25.623 10.829 -1.600 1.00 28.42 86 GLY A O 1
ATOM 656 N N . GLY A 1 87 ? 26.264 10.140 0.443 1.00 29.20 87 GLY A N 1
ATOM 657 C CA . GLY A 1 87 ? 26.703 8.801 0.042 1.00 29.20 87 GLY A CA 1
ATOM 658 C C . GLY A 1 87 ? 25.576 7.895 -0.490 1.00 29.20 87 GLY A C 1
ATOM 659 O O . GLY A 1 87 ? 24.399 8.141 -0.224 1.00 29.20 87 GLY A O 1
ATOM 660 N N . PRO A 1 88 ? 25.936 6.831 -1.231 1.00 32.78 88 PRO A N 1
ATOM 661 C CA . PRO A 1 88 ? 25.024 6.069 -2.079 1.00 32.78 88 PRO A CA 1
ATOM 662 C C . PRO A 1 88 ? 24.116 5.121 -1.285 1.00 32.78 88 PRO A C 1
ATOM 664 O O . PRO A 1 88 ? 24.563 4.420 -0.375 1.00 32.78 88 PRO A O 1
ATOM 667 N N . LEU A 1 89 ? 22.843 5.054 -1.683 1.00 38.41 89 LEU A N 1
ATOM 668 C CA . LEU A 1 89 ? 21.939 3.969 -1.314 1.00 38.41 89 LEU A CA 1
ATOM 669 C C . LEU A 1 89 ? 22.259 2.752 -2.190 1.00 38.41 89 LEU A C 1
ATOM 671 O O . LEU A 1 89 ? 22.208 2.798 -3.415 1.00 38.41 89 LEU A O 1
ATOM 675 N N . ASP A 1 90 ? 22.655 1.670 -1.533 1.00 33.84 90 ASP A N 1
ATOM 676 C CA . ASP A 1 90 ? 22.932 0.376 -2.141 1.00 33.84 90 ASP A CA 1
ATOM 677 C C . ASP A 1 90 ? 21.621 -0.419 -2.308 1.00 33.84 90 ASP A C 1
ATOM 679 O O . ASP A 1 90 ? 21.106 -0.994 -1.351 1.00 33.84 90 ASP A O 1
ATOM 683 N N . ASP A 1 91 ? 21.036 -0.398 -3.507 1.00 37.16 91 ASP A N 1
ATOM 684 C CA . ASP A 1 91 ? 19.761 -1.039 -3.875 1.00 37.16 91 ASP A CA 1
ATOM 685 C C . ASP A 1 91 ? 19.910 -2.344 -4.685 1.00 37.16 91 ASP A C 1
ATOM 687 O O . ASP A 1 91 ? 18.953 -2.835 -5.280 1.00 37.16 91 ASP A O 1
ATOM 691 N N . GLY A 1 92 ? 21.084 -2.976 -4.668 1.00 35.91 92 GLY A N 1
ATOM 692 C CA . GLY A 1 92 ? 21.283 -4.287 -5.287 1.00 35.91 92 GLY A CA 1
ATOM 693 C C . GLY A 1 92 ? 21.032 -5.413 -4.291 1.00 35.91 92 GLY A C 1
ATOM 694 O O . GLY A 1 92 ? 21.988 -5.877 -3.680 1.00 35.91 92 GLY A O 1
ATOM 695 N N . PHE A 1 93 ? 19.788 -5.872 -4.112 1.00 36.28 93 PHE A N 1
ATOM 696 C CA . PHE A 1 93 ? 19.532 -7.064 -3.289 1.00 36.28 93 PHE A CA 1
ATOM 697 C C . PHE A 1 93 ? 18.527 -8.031 -3.914 1.00 36.28 93 PHE A C 1
ATOM 699 O O . PHE A 1 93 ? 17.389 -7.677 -4.225 1.00 36.28 93 PHE A O 1
ATOM 706 N N . SER A 1 94 ? 18.987 -9.273 -4.067 1.00 34.44 94 SER A N 1
ATOM 707 C CA . SER A 1 94 ? 18.218 -10.429 -4.511 1.00 34.44 94 SER A CA 1
ATOM 708 C C . SER A 1 94 ? 17.187 -10.816 -3.448 1.00 34.44 94 SER A C 1
ATOM 710 O O . SER A 1 94 ? 17.463 -10.765 -2.249 1.00 34.44 94 SER A O 1
ATOM 712 N N . ALA A 1 95 ? 15.988 -11.215 -3.873 1.00 40.28 95 ALA A N 1
ATOM 713 C CA . ALA A 1 95 ? 14.891 -11.594 -2.978 1.00 40.28 95 ALA A CA 1
ATOM 714 C C . ALA A 1 95 ? 15.138 -12.908 -2.198 1.00 40.28 95 ALA A C 1
ATOM 716 O O . ALA A 1 95 ? 14.332 -13.244 -1.328 1.00 40.28 95 ALA A O 1
ATOM 717 N N . ASP A 1 96 ? 16.249 -13.600 -2.475 1.00 38.94 96 ASP A N 1
ATOM 718 C CA . ASP A 1 96 ? 16.562 -14.942 -1.968 1.00 38.94 96 ASP A CA 1
ATOM 719 C C . ASP A 1 96 ? 17.774 -15.004 -1.019 1.00 38.94 96 ASP A C 1
ATOM 721 O O . ASP A 1 96 ? 18.164 -16.094 -0.600 1.00 38.94 96 ASP A O 1
ATOM 725 N N . ASP A 1 97 ? 18.359 -13.865 -0.630 1.00 34.53 97 ASP A N 1
ATOM 726 C CA . ASP A 1 97 ? 19.473 -13.880 0.320 1.00 34.53 97 ASP A CA 1
ATOM 727 C C . ASP A 1 97 ? 18.981 -14.148 1.752 1.00 34.53 97 ASP A C 1
ATOM 729 O O . ASP A 1 97 ? 18.278 -13.353 2.387 1.00 34.53 97 ASP A O 1
ATOM 733 N N . ASP A 1 98 ? 19.368 -15.331 2.226 1.00 37.19 98 ASP A N 1
ATOM 734 C CA . ASP A 1 98 ? 19.270 -15.840 3.586 1.00 37.19 98 ASP A CA 1
ATOM 735 C C . ASP A 1 98 ? 19.651 -14.758 4.611 1.00 37.19 98 ASP A C 1
ATOM 737 O O . ASP A 1 98 ? 20.747 -14.193 4.599 1.00 37.19 98 ASP A O 1
ATOM 741 N N . TRP A 1 99 ? 18.710 -14.445 5.503 1.00 43.41 99 TRP A N 1
ATOM 742 C CA . TRP A 1 99 ? 18.783 -13.364 6.490 1.00 43.41 99 TRP A CA 1
ATOM 743 C C . TRP A 1 99 ? 19.679 -13.723 7.688 1.00 43.41 99 TRP A C 1
ATOM 745 O O . TRP A 1 99 ? 19.323 -13.520 8.852 1.00 43.41 99 TRP A O 1
ATOM 755 N N . GLY A 1 100 ? 20.875 -14.235 7.408 1.00 32.28 100 GLY A N 1
ATOM 756 C CA . GLY A 1 100 ? 21.952 -14.374 8.374 1.00 32.28 100 GLY A CA 1
ATOM 757 C C . GLY A 1 100 ? 22.511 -13.004 8.748 1.00 32.28 100 GLY A C 1
ATOM 758 O O . GLY A 1 100 ? 23.452 -12.525 8.127 1.00 32.28 100 GLY A O 1
ATOM 759 N N . SER A 1 101 ? 21.897 -12.372 9.748 1.00 41.09 101 SER A N 1
ATOM 760 C CA . SER A 1 101 ? 22.477 -11.443 10.729 1.00 41.09 101 SER A CA 1
ATOM 761 C C . SER A 1 101 ? 23.865 -10.869 10.393 1.00 41.09 101 SER A C 1
ATOM 763 O O . SER A 1 101 ? 24.841 -11.148 11.087 1.00 41.09 101 SER A O 1
ATOM 765 N N . ARG A 1 102 ? 23.986 -10.022 9.367 1.00 36.22 102 ARG A N 1
ATOM 766 C CA . ARG A 1 102 ? 25.146 -9.130 9.265 1.00 36.22 102 ARG A CA 1
ATOM 767 C C . ARG A 1 102 ? 24.882 -7.935 10.167 1.00 36.22 102 ARG A C 1
ATOM 769 O O . ARG A 1 102 ? 24.146 -7.019 9.815 1.00 36.22 102 ARG A O 1
ATOM 776 N N . GLU A 1 103 ? 25.437 -8.023 11.372 1.00 40.47 103 GLU A N 1
ATOM 777 C CA . GLU A 1 103 ? 25.408 -7.008 12.419 1.00 40.47 103 GLU A CA 1
ATOM 778 C C . GLU A 1 103 ? 25.927 -5.661 11.898 1.00 40.47 103 GLU A C 1
ATOM 780 O O . GLU A 1 103 ? 27.124 -5.381 11.881 1.00 40.47 103 GLU A O 1
ATOM 785 N N . THR A 1 104 ? 25.015 -4.778 11.502 1.00 42.38 104 THR A N 1
ATOM 786 C CA . THR A 1 104 ? 25.312 -3.355 11.349 1.00 42.38 104 THR A CA 1
ATOM 787 C C . THR A 1 104 ? 25.357 -2.706 12.735 1.00 42.38 104 THR A C 1
ATOM 789 O O . THR A 1 104 ? 24.363 -2.144 13.178 1.00 42.38 104 THR A O 1
ATOM 792 N N . GLY A 1 105 ? 26.488 -2.840 13.436 1.00 37.97 105 GLY A N 1
ATOM 793 C CA . GLY A 1 105 ? 27.140 -1.854 14.326 1.00 37.97 105 GLY A CA 1
ATOM 794 C C . GLY A 1 105 ? 26.409 -1.144 15.482 1.00 37.97 105 GLY A C 1
ATOM 795 O O . GLY A 1 105 ? 27.088 -0.546 16.308 1.00 37.97 105 GLY A O 1
ATOM 796 N N . LEU A 1 106 ? 25.085 -1.185 15.607 1.00 41.88 106 LEU A N 1
ATOM 797 C CA . LEU A 1 106 ? 24.314 -0.661 16.737 1.00 41.88 106 LEU A CA 1
ATOM 798 C C . LEU A 1 106 ? 23.094 -1.569 16.898 1.00 41.88 106 LEU A C 1
ATOM 800 O O . LEU A 1 106 ? 22.124 -1.457 16.150 1.00 41.88 106 LEU A O 1
ATOM 804 N N . SER A 1 107 ? 23.140 -2.503 17.851 1.00 56.62 107 SER A N 1
ATOM 805 C CA . SER A 1 107 ? 22.008 -3.381 18.162 1.00 56.62 107 SER A CA 1
ATOM 806 C C . SER A 1 107 ? 20.911 -2.581 18.869 1.00 56.62 107 SER A C 1
ATOM 808 O O . SER A 1 107 ? 20.741 -2.624 20.088 1.00 56.62 107 SER A O 1
ATOM 810 N N . PHE A 1 108 ? 20.164 -1.795 18.095 1.00 68.06 108 PHE A N 1
ATOM 811 C CA . PHE A 1 108 ? 18.971 -1.126 18.582 1.00 68.06 108 PHE A CA 1
ATOM 812 C C . PHE A 1 108 ? 17.992 -2.191 19.088 1.00 68.06 108 PHE A C 1
ATOM 814 O O . PHE A 1 108 ? 17.444 -2.975 18.310 1.00 68.06 108 PHE A O 1
ATOM 821 N N . ASN A 1 109 ? 17.817 -2.255 20.409 1.00 79.00 109 ASN A N 1
ATOM 822 C CA . ASN A 1 109 ? 16.871 -3.160 21.043 1.00 79.00 109 ASN A CA 1
ATOM 823 C C . ASN A 1 109 ? 15.606 -2.368 21.407 1.00 79.00 109 ASN A C 1
ATOM 825 O O . ASN A 1 109 ? 15.615 -1.687 22.438 1.00 79.00 109 ASN A O 1
ATOM 829 N N . PRO A 1 110 ? 14.520 -2.469 20.616 1.00 81.31 110 PRO A N 1
ATOM 830 C CA . PRO A 1 110 ? 13.298 -1.700 20.845 1.00 81.31 110 PRO A CA 1
ATOM 831 C C . PRO A 1 110 ? 12.706 -1.958 22.233 1.00 81.31 110 PRO A C 1
ATOM 833 O O . PRO A 1 110 ? 12.174 -1.039 22.836 1.00 81.31 110 PRO A O 1
ATOM 836 N N . LYS A 1 111 ? 12.892 -3.156 22.809 1.00 84.44 111 LYS A N 1
ATOM 837 C CA . LYS A 1 111 ? 12.367 -3.515 24.139 1.00 84.44 111 LYS A CA 1
ATOM 838 C C . LYS A 1 111 ? 13.010 -2.755 25.301 1.00 84.44 111 LYS A C 1
ATOM 840 O O . LYS A 1 111 ? 12.510 -2.821 26.416 1.00 84.44 111 LYS A O 1
ATOM 845 N N . LYS A 1 112 ? 14.160 -2.106 25.080 1.00 85.94 112 LYS A N 1
ATOM 846 C CA . LYS A 1 112 ? 14.803 -1.248 26.092 1.00 85.94 112 LYS A CA 1
ATOM 847 C C . LYS A 1 112 ? 14.259 0.176 26.082 1.00 85.94 112 LYS A C 1
ATOM 849 O O . LYS A 1 112 ? 14.460 0.901 27.049 1.00 85.94 112 LYS A O 1
ATOM 854 N N . VAL A 1 113 ? 13.649 0.574 24.972 1.00 86.44 113 VAL A N 1
ATOM 855 C CA . VAL A 1 113 ? 13.147 1.926 24.748 1.00 86.44 113 VAL A CA 1
ATOM 856 C C . VAL A 1 113 ? 11.644 1.923 24.960 1.00 86.44 113 VAL A C 1
ATOM 858 O O . VAL A 1 113 ? 11.132 2.665 25.791 1.00 86.44 113 VAL A O 1
ATOM 861 N N . TYR A 1 114 ? 10.959 1.022 24.268 1.00 89.56 114 TYR A N 1
ATOM 862 C CA . TYR A 1 114 ? 9.517 0.945 24.229 1.00 89.56 114 TYR A CA 1
ATOM 863 C C . TYR A 1 114 ? 8.961 -0.082 25.209 1.00 89.56 114 TYR A C 1
ATOM 865 O O . TYR A 1 114 ? 9.545 -1.141 25.452 1.00 89.56 114 TYR A O 1
ATOM 873 N N . ILE A 1 115 ? 7.793 0.242 25.745 1.00 88.88 115 ILE A N 1
ATOM 874 C CA . ILE A 1 115 ? 7.029 -0.589 26.663 1.00 88.88 115 ILE A CA 1
ATOM 875 C C . ILE A 1 115 ? 6.000 -1.374 25.842 1.00 88.88 115 ILE A C 1
ATOM 877 O O . ILE A 1 115 ? 5.339 -0.824 24.956 1.0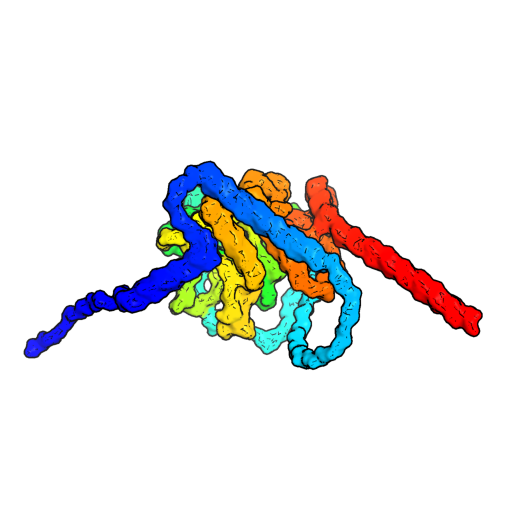0 88.88 115 ILE A O 1
ATOM 881 N N . ASP A 1 116 ? 5.860 -2.662 26.147 1.00 87.00 116 ASP A N 1
ATOM 882 C CA . ASP A 1 116 ? 4.840 -3.521 25.549 1.00 87.00 116 ASP A CA 1
ATOM 883 C C . ASP A 1 116 ? 3.449 -3.153 26.082 1.00 87.00 116 ASP A C 1
ATOM 885 O O . ASP A 1 116 ? 3.230 -3.111 27.292 1.00 87.00 116 ASP A O 1
ATOM 889 N N . HIS A 1 117 ? 2.521 -2.885 25.165 1.00 86.38 117 HIS A N 1
ATOM 890 C CA . HIS A 1 117 ? 1.141 -2.493 25.455 1.00 86.38 117 HIS A CA 1
ATOM 891 C C . HIS A 1 117 ? 0.113 -3.394 24.760 1.00 86.38 117 HIS A C 1
ATOM 893 O O . HIS A 1 117 ? -1.070 -3.065 24.697 1.00 86.38 117 HIS A O 1
ATOM 899 N N . SER A 1 118 ? 0.540 -4.565 24.284 1.00 85.06 118 SER A N 1
ATOM 900 C CA . SER A 1 118 ? -0.328 -5.592 23.694 1.00 85.06 118 SER A CA 1
ATOM 901 C C . SER A 1 118 ? -1.530 -5.952 24.579 1.00 85.06 118 SER A C 1
ATOM 903 O O . SER A 1 118 ? -2.630 -6.154 24.071 1.00 85.06 118 SER A O 1
ATOM 905 N N . TYR A 1 119 ? -1.361 -5.935 25.907 1.00 88.31 119 TYR A N 1
ATOM 906 C CA . TYR A 1 119 ? -2.417 -6.209 26.893 1.00 88.31 119 TYR A CA 1
ATOM 907 C C . TYR A 1 119 ? -3.598 -5.223 26.860 1.00 88.31 119 TYR A C 1
ATOM 909 O O . TYR A 1 119 ? -4.655 -5.509 27.427 1.00 88.31 119 TYR A O 1
ATOM 917 N N . MET A 1 120 ? -3.435 -4.055 26.231 1.00 90.62 120 MET A N 1
ATOM 918 C CA . MET A 1 120 ? -4.513 -3.077 26.064 1.00 90.62 120 MET A CA 1
ATOM 919 C C . MET A 1 120 ? -5.521 -3.504 24.999 1.00 90.62 120 MET A C 1
ATOM 921 O O . MET A 1 120 ? -6.687 -3.110 25.056 1.00 90.62 120 MET A O 1
ATOM 925 N N . LEU A 1 121 ? -5.095 -4.335 24.048 1.00 92.12 121 LEU A N 1
ATOM 926 C CA . LEU A 1 121 ? -5.937 -4.800 22.959 1.00 92.12 121 LEU A CA 1
ATOM 927 C C . LEU A 1 121 ? -6.794 -5.968 23.441 1.00 92.12 121 LEU A C 1
ATOM 929 O O . LEU A 1 121 ? -6.329 -7.085 23.650 1.00 92.12 121 LEU A O 1
ATOM 933 N N . LYS A 1 122 ? -8.086 -5.698 23.623 1.00 93.50 122 LYS A N 1
ATOM 934 C CA . LYS A 1 122 ? -9.069 -6.720 24.001 1.00 93.50 122 LYS A CA 1
ATOM 935 C C . LYS A 1 122 ? -9.788 -7.253 22.765 1.00 93.50 122 LYS A C 1
ATOM 937 O O . LYS A 1 122 ? -10.078 -6.449 21.878 1.00 93.50 122 LYS A O 1
ATOM 942 N N . PRO A 1 123 ? -10.136 -8.547 22.702 1.00 95.62 123 PRO A N 1
ATOM 943 C CA . PRO A 1 123 ? -10.989 -9.054 21.639 1.00 95.62 123 PRO A CA 1
ATOM 944 C C . PRO A 1 123 ? -12.331 -8.320 21.578 1.00 95.62 123 PRO A C 1
ATOM 946 O O . PRO A 1 123 ? -12.879 -7.933 22.611 1.00 95.62 123 PRO A O 1
ATOM 949 N N . PHE A 1 124 ? -12.879 -8.167 20.377 1.00 95.31 124 PHE A N 1
ATOM 950 C CA . PHE A 1 124 ? -14.239 -7.671 20.170 1.00 95.31 124 PHE A CA 1
ATOM 951 C C . PHE A 1 124 ? -14.897 -8.408 19.004 1.00 95.31 124 PHE A C 1
ATOM 953 O O . PHE A 1 124 ? -14.226 -9.091 18.231 1.00 95.31 124 PHE A O 1
AT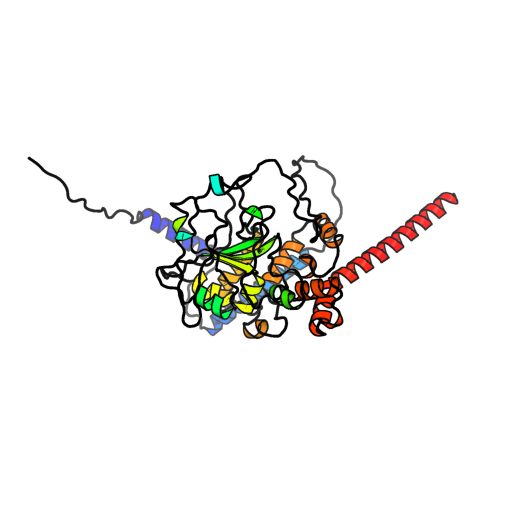OM 960 N N . SER A 1 125 ? -16.220 -8.315 18.901 1.00 95.94 125 SER A N 1
ATOM 961 C CA . SER A 1 125 ? -16.975 -8.963 17.827 1.00 95.94 125 SER A CA 1
ATOM 962 C C . SER A 1 125 ? -17.853 -7.960 17.103 1.00 95.94 125 SER A C 1
ATOM 964 O O . SER A 1 125 ? -18.474 -7.107 17.733 1.00 95.94 125 SER A O 1
ATOM 966 N N . THR A 1 126 ? -17.910 -8.099 15.787 1.00 94.06 126 THR A N 1
ATOM 967 C CA . THR A 1 126 ? -18.871 -7.439 14.905 1.00 94.06 126 THR A CA 1
ATOM 968 C C . THR A 1 126 ? -19.988 -8.422 14.560 1.00 94.06 126 THR A C 1
ATOM 970 O O . THR A 1 126 ? -20.105 -9.497 15.155 1.00 94.06 126 THR A O 1
ATOM 973 N N . LYS A 1 127 ? -20.827 -8.074 13.580 1.00 90.75 127 LYS A N 1
ATOM 974 C CA . LYS A 1 127 ? -21.932 -8.932 13.134 1.00 90.75 127 LYS A CA 1
ATOM 975 C C . LYS A 1 127 ? -21.454 -10.272 12.577 1.00 90.75 127 LYS A C 1
ATOM 977 O O . LYS A 1 127 ? -22.131 -11.274 12.787 1.00 90.75 127 LYS A O 1
ATOM 982 N N . SER A 1 128 ? -20.331 -10.294 11.854 1.00 94.88 128 SER A N 1
ATOM 983 C CA . SER A 1 128 ? -19.852 -11.511 11.188 1.00 94.88 128 SER A CA 1
ATOM 984 C C . SER A 1 128 ? -18.609 -12.126 11.825 1.00 94.88 128 SER A C 1
ATOM 986 O O . SER A 1 128 ? -18.323 -13.299 11.580 1.00 94.88 128 SER A O 1
ATOM 988 N N . THR A 1 129 ? -17.834 -11.351 12.592 1.00 96.56 129 THR A N 1
ATOM 989 C CA . THR A 1 129 ? -16.451 -11.720 12.907 1.00 96.56 129 THR A CA 1
ATOM 990 C C . THR A 1 129 ? -16.035 -11.315 14.312 1.00 96.56 129 THR A C 1
ATOM 992 O O . THR A 1 129 ? -16.251 -10.192 14.751 1.00 96.56 129 THR A O 1
ATOM 995 N N . THR A 1 130 ? -15.357 -12.229 15.004 1.00 96.94 130 THR A N 1
ATOM 996 C CA . THR A 1 130 ? -14.600 -11.920 16.221 1.00 96.94 130 THR A CA 1
ATOM 997 C C . THR A 1 130 ? -13.144 -11.627 15.865 1.00 96.94 130 THR A C 1
ATOM 999 O O . THR A 1 130 ? -12.486 -12.434 15.193 1.00 96.94 130 THR A O 1
ATOM 1002 N N . PHE A 1 131 ? -12.659 -10.480 16.333 1.00 96.62 131 PHE A N 1
ATOM 1003 C CA . PHE A 1 131 ? -11.283 -10.013 16.216 1.00 96.62 131 PHE A CA 1
ATOM 1004 C C . PHE A 1 131 ? -10.547 -10.336 17.512 1.00 96.62 131 PHE A C 1
ATOM 1006 O O . PHE A 1 131 ? -10.857 -9.785 18.568 1.00 96.62 131 PHE A O 1
ATOM 1013 N N . THR A 1 132 ? -9.603 -11.267 17.430 1.00 96.75 132 THR A N 1
ATOM 1014 C CA . THR A 1 132 ? -8.724 -11.681 18.526 1.00 96.75 132 THR A CA 1
ATOM 1015 C C . THR A 1 132 ? -7.294 -11.254 18.230 1.00 96.75 132 THR A C 1
ATOM 1017 O O . THR A 1 132 ? -6.911 -11.108 17.064 1.00 96.75 132 THR A O 1
ATOM 1020 N N . TYR A 1 133 ? -6.514 -11.049 19.291 1.00 94.94 133 TYR A N 1
ATOM 1021 C CA . TYR A 1 133 ? -5.144 -10.557 19.210 1.00 94.94 133 TYR A CA 1
ATOM 1022 C C . TYR A 1 133 ? -4.171 -11.594 19.753 1.00 94.94 133 TYR A C 1
ATOM 1024 O O . TYR A 1 133 ? -4.434 -12.228 20.774 1.00 94.94 133 TYR A O 1
ATOM 1032 N N . THR A 1 134 ? -3.036 -11.728 19.083 1.00 92.56 134 THR A N 1
ATOM 1033 C CA . THR A 1 134 ? -1.879 -12.466 19.566 1.00 92.56 134 THR A CA 1
ATOM 1034 C C . THR A 1 134 ? -1.293 -11.778 20.806 1.00 92.56 134 THR A C 1
ATOM 1036 O O . THR A 1 134 ? -1.532 -10.588 21.032 1.00 92.56 134 THR A O 1
ATOM 1039 N N . PRO A 1 135 ? -0.456 -12.476 21.598 1.00 89.75 135 PRO A N 1
ATOM 1040 C CA . PRO A 1 135 ? 0.189 -11.888 22.775 1.00 89.75 135 PRO A CA 1
ATOM 1041 C C . PRO A 1 135 ? 1.076 -10.665 22.501 1.00 89.75 135 PRO A C 1
ATOM 1043 O O . PRO A 1 135 ? 1.400 -9.947 23.431 1.00 89.75 135 PRO A O 1
ATOM 1046 N N . ASP A 1 136 ? 1.493 -10.434 21.256 1.00 85.31 136 ASP A N 1
ATOM 1047 C CA . ASP A 1 136 ? 2.251 -9.254 20.819 1.00 85.31 136 ASP A CA 1
ATOM 1048 C C . ASP A 1 136 ? 1.363 -8.148 20.217 1.00 85.31 136 ASP A C 1
ATOM 1050 O O . ASP A 1 136 ? 1.874 -7.167 19.682 1.00 85.31 136 ASP A O 1
ATOM 1054 N N . GLY A 1 137 ? 0.036 -8.276 20.324 1.00 89.56 137 GLY A N 1
ATOM 1055 C CA . GLY A 1 137 ? -0.917 -7.226 19.969 1.00 89.56 137 GLY A CA 1
ATOM 1056 C C . GLY A 1 137 ? -1.284 -7.148 18.484 1.00 89.56 137 GLY A C 1
ATOM 1057 O O . GLY A 1 137 ? -1.800 -6.129 18.039 1.00 89.56 137 GLY A O 1
ATOM 1058 N N . ARG A 1 138 ? -1.051 -8.205 17.701 1.00 91.12 138 ARG A N 1
ATOM 1059 C CA . ARG A 1 138 ? -1.472 -8.288 16.293 1.00 91.12 138 ARG A CA 1
ATOM 1060 C C . ARG A 1 138 ? -2.767 -9.083 16.177 1.00 91.12 138 ARG A C 1
ATOM 1062 O O . ARG A 1 138 ? -2.990 -10.012 16.936 1.00 91.12 138 ARG A O 1
ATOM 1069 N N . LEU A 1 139 ? -3.603 -8.801 15.190 1.00 94.19 139 LEU A N 1
ATOM 1070 C CA . LEU A 1 139 ? -4.734 -9.665 14.882 1.00 94.19 139 LEU A CA 1
ATOM 1071 C C . LEU A 1 139 ? -4.263 -11.083 14.494 1.00 94.19 139 LEU A C 1
ATOM 1073 O O . LEU A 1 139 ? -3.318 -11.257 13.719 1.00 94.19 139 LEU A O 1
ATOM 1077 N N . GLU A 1 140 ? -4.916 -12.107 15.050 1.00 91.94 140 GLU A N 1
ATOM 1078 C CA . GLU A 1 140 ? -4.427 -13.497 14.991 1.00 91.94 140 GLU A CA 1
ATOM 1079 C C . GLU A 1 140 ? -4.525 -14.151 13.611 1.00 91.94 140 GLU A C 1
ATOM 1081 O O . GLU A 1 140 ? -3.739 -15.048 13.296 1.00 91.94 140 GLU A O 1
ATOM 1086 N N . LYS A 1 141 ? -5.477 -13.720 12.783 1.00 91.69 141 LYS A N 1
ATOM 1087 C CA . LYS A 1 141 ? -5.817 -14.374 11.515 1.00 91.69 141 LYS A CA 1
ATOM 1088 C C . LYS A 1 141 ? -5.843 -13.400 10.343 1.00 91.69 141 LYS A C 1
ATOM 1090 O O . LYS A 1 141 ? -5.728 -12.190 10.506 1.00 91.69 141 LYS A O 1
ATOM 1095 N N . GLU A 1 142 ? -5.975 -13.964 9.152 1.00 94.44 142 GLU A N 1
ATOM 1096 C CA . GLU A 1 142 ? -6.292 -13.215 7.940 1.00 94.44 142 GLU A CA 1
ATOM 1097 C C . GLU A 1 142 ? -7.814 -12.984 7.869 1.00 94.44 142 GLU A C 1
ATOM 1099 O O . GLU A 1 142 ? -8.605 -13.800 8.353 1.00 94.44 142 GLU A O 1
ATOM 1104 N N . PHE A 1 143 ? -8.222 -11.871 7.268 1.00 96.25 143 PHE A N 1
ATOM 1105 C CA . PHE A 1 143 ? -9.605 -11.414 7.163 1.00 96.25 143 PHE A CA 1
ATOM 1106 C C . PHE A 1 143 ? -9.913 -11.030 5.716 1.00 96.25 143 PHE A C 1
ATOM 1108 O O . PHE A 1 143 ? -9.068 -10.455 5.030 1.00 96.25 143 PHE A O 1
ATOM 1115 N N . SER A 1 144 ? -11.127 -11.318 5.253 1.00 96.75 144 SER A N 1
ATOM 1116 C CA . SER A 1 144 ? -11.605 -10.805 3.960 1.00 96.75 144 SER A CA 1
ATOM 1117 C C . SER A 1 144 ? -11.729 -9.281 3.986 1.00 96.75 144 SER A C 1
ATOM 1119 O O . SER A 1 144 ? -11.844 -8.683 5.056 1.00 96.75 144 SER A O 1
ATOM 1121 N N . GLY A 1 145 ? -11.762 -8.648 2.816 1.00 94.94 145 GLY A N 1
ATOM 1122 C CA . GLY A 1 145 ? -11.984 -7.214 2.662 1.00 94.94 145 GLY A CA 1
ATOM 1123 C C . GLY A 1 145 ? -13.221 -6.734 3.417 1.00 94.94 145 GLY A C 1
ATOM 1124 O O . GLY A 1 145 ? -13.133 -5.801 4.206 1.00 94.94 145 GLY A O 1
ATOM 1125 N N . ARG A 1 146 ? -14.332 -7.475 3.324 1.00 94.81 146 ARG A N 1
ATOM 1126 C CA . ARG A 1 146 ? -15.559 -7.195 4.089 1.00 94.81 146 ARG A CA 1
ATOM 1127 C C . ARG A 1 146 ? -15.362 -7.270 5.606 1.00 94.81 146 ARG A C 1
ATOM 1129 O O . ARG A 1 146 ? -15.898 -6.451 6.340 1.00 94.81 146 ARG A O 1
ATOM 1136 N N . GLN A 1 147 ? -14.613 -8.254 6.096 1.00 96.38 147 GLN A N 1
ATOM 1137 C CA . GLN A 1 147 ? -14.325 -8.355 7.530 1.00 96.38 147 GLN A CA 1
ATOM 1138 C C . GLN A 1 147 ? -13.389 -7.235 7.991 1.00 96.38 147 GLN A C 1
ATOM 1140 O O . GLN A 1 147 ? -13.527 -6.746 9.106 1.00 96.38 147 GLN A O 1
ATOM 1145 N N . LEU A 1 148 ? -12.462 -6.800 7.138 1.00 95.62 148 LEU A N 1
ATOM 1146 C CA . LEU A 1 148 ? -11.637 -5.624 7.398 1.00 95.62 148 LEU A CA 1
ATOM 1147 C C . LEU A 1 148 ? -12.468 -4.337 7.402 1.00 95.62 148 LEU A C 1
ATOM 1149 O O . LEU A 1 148 ? -12.233 -3.485 8.248 1.00 95.62 148 LEU A O 1
ATOM 1153 N N . GLU A 1 149 ? -13.475 -4.206 6.539 1.00 92.62 149 GLU A N 1
ATOM 1154 C CA . GLU A 1 149 ? -14.442 -3.108 6.633 1.00 92.62 149 GLU A CA 1
ATOM 1155 C C . GLU A 1 149 ? -15.181 -3.132 7.976 1.00 92.62 149 GLU A C 1
ATOM 1157 O O . GLU A 1 149 ? -15.263 -2.101 8.636 1.00 92.62 149 GLU A O 1
ATOM 1162 N N . GLU A 1 150 ? -15.664 -4.292 8.432 1.00 92.75 150 GLU A N 1
ATOM 1163 C CA . GLU A 1 150 ? -16.299 -4.406 9.755 1.00 92.75 150 GLU A CA 1
ATOM 1164 C C . GLU A 1 150 ? -15.325 -4.043 10.889 1.00 92.75 150 GLU A C 1
ATOM 1166 O O . GLU A 1 150 ? -15.699 -3.343 11.826 1.00 92.75 150 GLU A O 1
ATOM 1171 N N . PHE A 1 151 ? -14.058 -4.452 10.791 1.00 93.12 151 PHE A N 1
ATOM 1172 C CA . PHE A 1 151 ? -13.019 -4.059 11.746 1.00 93.12 151 PHE A CA 1
ATOM 1173 C C . PHE A 1 151 ? -12.817 -2.539 11.804 1.00 93.12 151 PHE A C 1
ATOM 1175 O O . PHE A 1 151 ? -12.532 -1.988 12.870 1.00 93.12 151 PHE A O 1
ATOM 1182 N N . ILE A 1 152 ? -12.924 -1.865 10.659 1.00 91.56 152 ILE A N 1
ATOM 1183 C CA . ILE A 1 152 ? -12.708 -0.425 10.529 1.00 91.56 152 ILE A CA 1
ATOM 1184 C C . ILE A 1 152 ? -13.940 0.359 10.998 1.00 91.56 152 ILE A C 1
ATOM 1186 O O . ILE A 1 152 ? -13.772 1.287 11.785 1.00 91.56 152 ILE A O 1
ATOM 1190 N N . TYR A 1 153 ? -15.140 -0.012 10.543 1.00 88.25 153 TYR A N 1
ATOM 1191 C CA . TYR A 1 153 ? -16.361 0.799 10.658 1.00 88.25 153 TYR A CA 1
ATOM 1192 C C . TYR A 1 153 ? -17.364 0.315 11.711 1.00 88.25 153 TYR A C 1
ATOM 1194 O O . TYR A 1 153 ? -18.099 1.127 12.261 1.00 88.25 153 TYR A O 1
ATOM 1202 N N . ASP A 1 154 ? -17.401 -0.983 12.024 1.00 89.50 154 ASP A N 1
ATOM 1203 C CA . ASP A 1 154 ? -18.380 -1.563 12.960 1.00 89.50 154 ASP A CA 1
ATOM 1204 C C . ASP A 1 154 ? -17.773 -1.741 14.368 1.00 89.50 154 ASP A C 1
ATOM 1206 O O . ASP A 1 154 ? -18.152 -2.629 15.138 1.00 89.50 154 ASP A O 1
ATOM 1210 N N . ARG A 1 155 ? -16.785 -0.906 14.705 1.00 87.38 155 ARG A N 1
ATOM 1211 C CA . ARG A 1 155 ? -16.048 -0.972 15.968 1.00 87.38 155 ARG A CA 1
ATOM 1212 C C . ARG A 1 155 ? -16.850 -0.374 17.135 1.00 87.38 155 ARG A C 1
ATOM 1214 O O . ARG A 1 155 ? -17.603 0.578 16.936 1.00 87.38 155 ARG A O 1
ATOM 1221 N N . PRO A 1 156 ? -16.667 -0.879 18.369 1.00 87.56 156 PRO A N 1
ATOM 1222 C CA . PRO A 1 156 ? -17.201 -0.221 19.554 1.00 87.56 156 PRO A CA 1
ATOM 1223 C C . PRO A 1 156 ? -16.687 1.228 19.691 1.00 87.56 156 PRO A C 1
ATOM 1225 O O . PRO A 1 156 ? -15.494 1.454 19.467 1.00 87.56 156 PRO A O 1
ATOM 1228 N N . PRO A 1 157 ? -17.545 2.185 20.095 1.00 82.25 157 PRO A N 1
ATOM 1229 C CA . PRO A 1 157 ? -17.217 3.604 20.272 1.00 82.25 157 PRO A CA 1
ATOM 1230 C C . PRO A 1 157 ? -15.932 3.908 21.056 1.00 82.25 157 PRO A C 1
ATOM 1232 O O . PRO A 1 157 ? -15.207 4.848 20.753 1.00 82.25 157 PRO A O 1
ATOM 1235 N N . GLU A 1 158 ? -15.643 3.115 22.081 1.00 83.25 158 GLU A N 1
ATOM 1236 C CA . GLU A 1 158 ? -14.500 3.274 22.979 1.00 83.25 158 GLU A CA 1
ATOM 1237 C C . GLU A 1 158 ? -13.160 2.836 22.370 1.00 83.25 158 GLU A C 1
ATOM 1239 O O . GLU A 1 158 ? -12.111 2.979 23.001 1.00 83.25 158 GLU A O 1
ATOM 1244 N N . ARG A 1 159 ? -13.175 2.269 21.161 1.00 86.19 159 ARG A N 1
ATOM 1245 C CA . ARG A 1 159 ? -11.976 1.802 20.473 1.00 86.19 159 ARG A CA 1
ATOM 1246 C C . ARG A 1 159 ? -11.640 2.761 19.351 1.00 86.19 159 ARG A C 1
ATOM 1248 O O . ARG A 1 159 ? -12.173 2.606 18.263 1.00 86.19 159 ARG A O 1
ATOM 1255 N N . LEU A 1 160 ? -10.708 3.683 19.546 1.00 87.44 160 LEU A N 1
ATOM 1256 C CA . LEU A 1 160 ? -10.220 4.480 18.419 1.00 87.44 160 LEU A CA 1
ATOM 1257 C C . LEU A 1 160 ? -9.302 3.649 17.516 1.00 87.44 160 LEU A C 1
ATOM 1259 O O . LEU A 1 160 ? -8.603 2.737 17.963 1.00 87.44 160 LEU A O 1
ATOM 1263 N N . LEU A 1 161 ? -9.307 3.982 16.229 1.00 89.81 161 LEU A N 1
ATOM 1264 C CA . LEU A 1 161 ? -8.383 3.450 15.236 1.00 89.81 161 LEU A CA 1
ATOM 1265 C C . LEU A 1 161 ? -7.794 4.603 14.451 1.00 89.81 161 LEU A C 1
ATOM 1267 O O . LEU A 1 161 ? -8.519 5.432 13.912 1.00 89.81 161 LEU A O 1
ATOM 1271 N N . THR A 1 162 ? -6.473 4.600 14.342 1.00 91.44 162 THR A N 1
ATOM 1272 C CA . THR A 1 162 ? -5.764 5.392 13.349 1.00 91.44 162 THR A CA 1
ATOM 1273 C C . THR A 1 162 ? -5.347 4.476 12.209 1.00 91.44 162 THR A C 1
ATOM 1275 O O . THR A 1 162 ? -4.670 3.469 12.414 1.00 91.44 162 THR A O 1
ATOM 1278 N N . VAL A 1 163 ? -5.759 4.819 10.991 1.00 93.50 163 VAL A N 1
ATOM 1279 C CA . VAL A 1 163 ? -5.317 4.124 9.779 1.00 93.50 163 VAL A CA 1
ATOM 1280 C C . VAL A 1 163 ? -4.153 4.901 9.182 1.00 93.50 163 VAL A C 1
ATOM 1282 O O . VAL A 1 163 ? -4.328 6.029 8.729 1.00 93.50 163 VAL A O 1
ATOM 1285 N N . TRP A 1 164 ? -2.963 4.314 9.191 1.00 95.12 164 TRP A N 1
ATOM 1286 C CA . TRP A 1 164 ? -1.760 4.928 8.638 1.00 95.12 164 TRP A CA 1
ATOM 1287 C C . TRP A 1 164 ? -1.536 4.475 7.206 1.00 95.12 164 TRP A C 1
ATOM 1289 O O . TRP A 1 164 ? -1.430 3.276 6.956 1.00 95.12 164 TRP A O 1
ATOM 1299 N N . ILE A 1 165 ? -1.386 5.424 6.288 1.00 96.44 165 ILE A N 1
ATOM 1300 C CA . ILE A 1 165 ? -0.810 5.180 4.965 1.00 96.44 165 ILE A CA 1
ATOM 1301 C C . ILE A 1 165 ? 0.676 5.503 5.050 1.00 96.44 165 ILE A C 1
ATOM 1303 O O . ILE A 1 165 ? 1.053 6.635 5.356 1.00 96.44 165 ILE A O 1
ATOM 1307 N N . GLN A 1 166 ? 1.513 4.504 4.793 1.00 95.81 166 GLN A N 1
ATOM 1308 C CA . GLN A 1 166 ? 2.955 4.593 5.002 1.00 95.81 166 GLN A CA 1
ATOM 1309 C C . GLN A 1 166 ? 3.717 3.676 4.040 1.00 95.81 166 GLN A C 1
ATOM 1311 O O . GLN A 1 166 ? 3.121 2.885 3.306 1.00 95.81 166 GLN A O 1
ATOM 1316 N N . ARG A 1 167 ? 5.048 3.758 4.037 1.00 94.44 167 ARG A N 1
ATOM 1317 C CA . ARG A 1 167 ? 5.901 2.841 3.267 1.00 94.44 167 ARG A CA 1
ATOM 1318 C C . ARG A 1 167 ? 6.457 1.743 4.152 1.00 94.44 167 ARG A C 1
ATOM 1320 O O . ARG A 1 167 ? 6.758 1.966 5.319 1.00 94.44 167 ARG A O 1
ATOM 1327 N N . CYS A 1 168 ? 6.629 0.552 3.593 1.00 92.94 168 CYS A N 1
ATOM 1328 C CA . CYS A 1 168 ? 7.326 -0.512 4.287 1.00 92.94 168 CYS A CA 1
ATOM 1329 C C . CYS A 1 168 ? 8.790 -0.085 4.497 1.00 92.94 168 CYS A C 1
ATOM 1331 O O . CYS A 1 168 ? 9.509 0.153 3.521 1.00 92.94 168 CYS A O 1
ATOM 1333 N N . PRO A 1 169 ? 9.257 -0.009 5.745 1.00 89.25 169 PRO A N 1
ATOM 1334 C CA . PRO A 1 169 ? 10.588 0.483 6.082 1.00 89.25 169 PRO A CA 1
ATOM 1335 C C . PRO A 1 169 ? 11.687 -0.499 5.656 1.00 89.25 169 PRO A C 1
ATOM 1337 O O . PRO A 1 169 ? 11.459 -1.699 5.465 1.00 89.25 169 PRO A O 1
ATOM 1340 N N . HIS A 1 170 ? 12.920 -0.001 5.582 1.00 80.62 170 HIS A N 1
ATOM 1341 C CA . HIS A 1 170 ? 14.115 -0.824 5.398 1.00 80.62 170 HIS A CA 1
ATOM 1342 C C . HIS A 1 170 ? 14.754 -1.162 6.755 1.00 80.62 170 HIS A C 1
ATOM 1344 O O . HIS A 1 170 ? 14.847 -0.311 7.632 1.00 80.62 170 HIS A O 1
ATOM 1350 N N . GLY A 1 171 ? 15.231 -2.400 6.926 1.00 68.56 171 GLY A N 1
ATOM 1351 C CA . GLY A 1 171 ? 16.132 -2.755 8.035 1.00 68.56 171 GLY A CA 1
ATOM 1352 C C . GLY A 1 171 ? 15.518 -2.846 9.441 1.00 68.56 171 GLY A C 1
ATOM 1353 O O . GLY A 1 171 ? 16.267 -2.993 10.397 1.00 68.56 171 GLY A O 1
ATOM 1354 N N . VAL A 1 172 ? 14.190 -2.818 9.588 1.00 68.88 172 VAL A N 1
ATOM 1355 C CA . VAL A 1 172 ? 13.498 -2.910 10.899 1.00 68.88 172 VAL A CA 1
ATOM 1356 C C . VAL A 1 172 ? 12.708 -4.211 11.073 1.00 68.88 172 VAL A C 1
ATOM 1358 O O . VAL A 1 172 ? 11.730 -4.284 11.813 1.00 68.88 172 VAL A O 1
ATOM 1361 N N . GLY A 1 173 ? 13.138 -5.270 10.381 1.00 69.69 173 GLY A N 1
ATOM 1362 C CA . GLY A 1 173 ? 12.454 -6.564 10.376 1.00 69.69 173 GLY A CA 1
ATOM 1363 C C . GLY A 1 173 ? 12.231 -7.157 11.768 1.00 69.69 173 GLY A C 1
ATOM 1364 O O . GLY A 1 173 ? 11.172 -7.709 12.057 1.00 69.69 173 GLY A O 1
ATOM 1365 N N . ASN A 1 174 ? 13.201 -6.955 12.660 1.00 69.25 174 ASN A N 1
ATOM 1366 C CA . ASN A 1 174 ? 13.188 -7.406 14.051 1.00 69.25 174 ASN A CA 1
ATOM 1367 C C . ASN A 1 174 ? 12.119 -6.737 14.936 1.00 69.25 174 ASN A C 1
ATOM 1369 O O . ASN A 1 174 ? 11.907 -7.203 16.055 1.00 69.25 174 ASN A O 1
ATOM 1373 N N . ARG A 1 175 ? 11.472 -5.663 14.467 1.00 73.19 175 ARG A N 1
ATOM 1374 C CA . ARG A 1 175 ? 10.413 -4.947 15.199 1.00 73.19 175 ARG A CA 1
ATOM 1375 C C . ARG A 1 175 ? 9.016 -5.431 14.864 1.00 73.19 175 ARG A C 1
ATOM 1377 O O . ARG A 1 175 ? 8.094 -5.213 15.639 1.00 73.19 175 ARG A O 1
ATOM 1384 N N . PHE A 1 176 ? 8.859 -6.116 13.737 1.00 68.69 176 PHE A N 1
ATOM 1385 C CA . PHE A 1 176 ? 7.599 -6.762 13.418 1.00 68.69 176 PHE A CA 1
ATOM 1386 C C . PHE A 1 176 ? 7.454 -8.052 14.225 1.00 68.69 176 PHE A C 1
ATOM 1388 O O . PHE A 1 176 ? 8.428 -8.770 14.449 1.00 68.69 176 PHE A O 1
ATOM 1395 N N . ALA A 1 177 ? 6.217 -8.384 14.590 1.00 58.72 177 ALA A N 1
ATOM 1396 C CA . ALA A 1 177 ? 5.816 -9.659 15.193 1.00 58.72 177 ALA A CA 1
ATOM 1397 C C . ALA A 1 177 ? 6.458 -10.887 14.512 1.00 58.72 177 ALA A C 1
ATOM 1399 O O . ALA A 1 177 ? 6.997 -11.789 15.153 1.00 58.72 177 ALA A O 1
ATOM 1400 N N . SER A 1 178 ? 6.469 -10.874 13.174 1.00 58.22 178 SER A N 1
ATOM 1401 C CA . SER A 1 178 ? 7.056 -11.905 12.306 1.00 58.22 178 SER A CA 1
ATOM 1402 C C . SER A 1 178 ? 8.590 -11.962 12.341 1.00 58.22 178 SER A C 1
ATOM 1404 O O . SER A 1 178 ? 9.188 -12.817 11.684 1.00 58.22 178 SER A O 1
ATOM 1406 N N . ARG A 1 179 ? 9.229 -11.020 13.045 1.00 61.66 179 ARG A N 1
ATOM 1407 C CA . ARG A 1 179 ? 10.678 -10.795 13.159 1.00 61.66 179 ARG A CA 1
ATOM 1408 C C . ARG A 1 179 ? 11.413 -10.631 11.826 1.00 61.66 179 ARG A C 1
ATOM 1410 O O . ARG A 1 179 ? 12.637 -10.725 11.794 1.00 61.66 179 ARG A O 1
ATOM 1417 N N . THR A 1 180 ? 10.690 -10.397 10.729 1.00 67.69 180 THR A N 1
ATOM 1418 C CA . THR A 1 180 ? 11.263 -10.311 9.379 1.00 67.69 180 THR A CA 1
ATOM 1419 C C . THR A 1 180 ? 10.672 -9.162 8.566 1.00 67.69 180 THR A C 1
ATOM 1421 O O . THR A 1 180 ? 11.391 -8.231 8.223 1.00 67.69 180 THR A O 1
ATOM 1424 N N . VAL A 1 181 ? 9.376 -9.201 8.257 1.00 77.94 181 VAL A N 1
ATOM 1425 C CA . VAL A 1 181 ? 8.667 -8.191 7.446 1.00 77.94 181 VAL A CA 1
ATOM 1426 C C . VAL A 1 181 ? 7.174 -8.169 7.788 1.00 77.94 181 VAL A C 1
ATOM 1428 O O . VAL A 1 181 ? 6.640 -9.208 8.201 1.00 77.94 181 VAL A O 1
ATOM 1431 N N . PRO A 1 182 ? 6.473 -7.035 7.607 1.00 88.12 182 PRO A N 1
ATOM 1432 C CA . PRO A 1 182 ? 5.038 -6.998 7.828 1.00 88.12 182 PRO A CA 1
ATOM 1433 C C . PRO A 1 182 ? 4.329 -7.938 6.845 1.00 88.12 182 PRO A C 1
ATOM 1435 O O . PRO A 1 182 ? 4.749 -8.111 5.696 1.00 88.12 182 PRO A O 1
ATOM 1438 N N . GLN A 1 183 ? 3.270 -8.588 7.326 1.00 91.19 183 GLN A N 1
ATOM 1439 C CA . GLN A 1 183 ? 2.446 -9.498 6.535 1.00 91.19 183 GLN A CA 1
ATOM 1440 C C . GLN A 1 183 ? 1.059 -8.896 6.336 1.00 91.19 183 GLN A C 1
ATOM 1442 O O . GLN A 1 183 ? 0.494 -8.347 7.284 1.00 91.19 183 GLN A O 1
ATOM 1447 N N . CYS A 1 184 ? 0.516 -8.995 5.123 1.00 94.88 184 CYS A N 1
ATOM 1448 C CA . CYS A 1 184 ? -0.789 -8.428 4.806 1.00 94.88 184 CYS A CA 1
ATOM 1449 C C . CYS A 1 184 ? -1.916 -9.322 5.338 1.00 94.88 184 CYS A C 1
ATOM 1451 O O . CYS A 1 184 ? -2.099 -10.452 4.922 1.00 94.88 184 CYS A O 1
ATOM 1453 N N . MET A 1 185 ? -2.735 -8.848 6.261 1.00 94.69 185 MET A N 1
ATOM 1454 C CA . MET A 1 185 ? -3.793 -9.690 6.830 1.00 94.69 185 MET A CA 1
ATOM 1455 C C . MET A 1 185 ? -5.035 -9.837 5.936 1.00 94.69 185 MET A C 1
ATOM 1457 O O . MET A 1 185 ? -6.010 -10.434 6.373 1.00 94.69 185 MET A O 1
ATOM 1461 N N . CYS A 1 186 ? -5.039 -9.309 4.709 1.00 96.00 186 CYS A N 1
ATOM 1462 C CA . CYS A 1 186 ? -6.157 -9.492 3.785 1.00 96.00 186 CYS A CA 1
ATOM 1463 C C . CYS A 1 186 ? -6.100 -10.896 3.163 1.00 96.00 186 CYS A C 1
ATOM 1465 O O . CYS A 1 186 ? -5.175 -11.198 2.410 1.00 96.00 186 CYS A O 1
ATOM 1467 N N . SER A 1 187 ? -7.090 -11.746 3.441 1.00 95.31 187 SER A N 1
ATOM 1468 C CA . SER A 1 187 ? -7.135 -13.129 2.939 1.00 95.31 187 SER A CA 1
ATOM 1469 C C . SER A 1 187 ? -7.295 -13.217 1.417 1.00 95.31 187 SER A C 1
ATOM 1471 O O . SER A 1 187 ? -6.890 -14.203 0.806 1.00 95.31 187 SER A O 1
ATOM 1473 N N . GLU A 1 188 ? -7.839 -12.174 0.788 1.00 95.00 188 GLU A N 1
ATOM 1474 C CA . GLU A 1 188 ? -8.029 -12.076 -0.667 1.00 95.00 188 GLU A CA 1
ATOM 1475 C C . GLU A 1 188 ? -6.774 -11.571 -1.404 1.00 95.00 188 GLU A C 1
ATOM 1477 O O . GLU A 1 188 ? -6.715 -11.583 -2.641 1.00 95.00 188 GLU A O 1
ATOM 1482 N N . CYS A 1 189 ? -5.735 -11.175 -0.657 1.00 95.56 189 CYS A N 1
ATOM 1483 C CA . CYS A 1 189 ? -4.466 -10.715 -1.205 1.00 95.56 189 CYS A CA 1
ATOM 1484 C C . CYS A 1 189 ? -3.898 -11.735 -2.215 1.00 95.56 189 CYS A C 1
ATOM 1486 O O . CYS A 1 189 ? -3.749 -12.918 -1.884 1.00 95.56 189 CYS A O 1
ATOM 1488 N N . PRO A 1 190 ? -3.504 -11.312 -3.435 1.00 94.56 190 PRO A N 1
ATOM 1489 C CA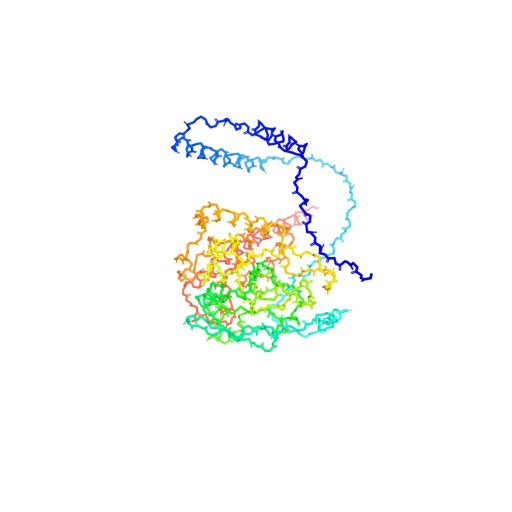 . PRO A 1 190 ? -2.909 -12.217 -4.422 1.00 94.56 190 PRO A CA 1
ATOM 1490 C C . PRO A 1 190 ? -1.689 -12.980 -3.891 1.00 94.56 190 PRO A C 1
ATOM 1492 O O . PRO A 1 190 ? -1.471 -14.139 -4.238 1.00 94.56 190 PRO A O 1
ATOM 1495 N N . LEU A 1 191 ? -0.918 -12.367 -2.986 1.00 93.81 191 LEU A N 1
ATOM 1496 C CA . LEU A 1 191 ? 0.252 -13.001 -2.381 1.00 93.81 191 LEU A CA 1
ATOM 1497 C C . LEU A 1 191 ? -0.091 -14.021 -1.287 1.00 93.81 191 LEU A C 1
ATOM 1499 O O . LEU A 1 191 ? 0.784 -14.813 -0.938 1.00 93.81 191 LEU A O 1
ATOM 1503 N N . VAL A 1 192 ? -1.311 -14.019 -0.736 1.00 90.75 192 VAL A N 1
ATOM 1504 C CA . VAL A 1 192 ? -1.805 -15.075 0.170 1.00 90.75 192 VAL A CA 1
ATOM 1505 C C . VAL A 1 192 ? -2.136 -16.336 -0.624 1.00 90.75 192 VAL A C 1
ATOM 1507 O O . VAL A 1 192 ? -1.721 -17.425 -0.230 1.00 90.75 192 VAL A O 1
ATOM 1510 N N . ARG A 1 193 ? -2.772 -16.188 -1.796 1.00 84.31 193 ARG A N 1
ATOM 1511 C CA . ARG A 1 193 ? -3.130 -17.297 -2.708 1.00 84.31 193 ARG A CA 1
ATOM 1512 C C . ARG A 1 193 ? -1.929 -18.110 -3.199 1.00 84.31 193 ARG A C 1
ATOM 1514 O O . ARG A 1 193 ? -2.060 -19.273 -3.560 1.00 84.31 193 ARG A O 1
ATOM 1521 N N . LEU A 1 194 ? -0.724 -17.544 -3.142 1.00 89.94 194 LEU A N 1
ATOM 1522 C CA . LEU A 1 194 ? 0.515 -18.272 -3.431 1.00 89.94 194 LEU A CA 1
ATOM 1523 C C . LEU A 1 194 ? 0.752 -19.479 -2.497 1.00 89.94 194 LEU A C 1
ATOM 1525 O O . LEU A 1 194 ? 1.517 -20.379 -2.854 1.00 89.94 194 LEU A O 1
ATOM 1529 N N . ARG A 1 195 ? 0.074 -19.547 -1.340 1.00 88.44 195 ARG A N 1
ATOM 1530 C CA . ARG A 1 195 ? 0.151 -20.676 -0.398 1.00 88.44 195 ARG A CA 1
ATOM 1531 C C . ARG A 1 195 ? -0.364 -21.963 -1.023 1.00 88.44 195 ARG A C 1
ATOM 1533 O O . ARG A 1 195 ? 0.249 -23.010 -0.834 1.00 88.44 195 ARG A O 1
ATOM 1540 N N . ASP A 1 196 ? -1.411 -21.862 -1.838 1.00 87.62 196 ASP A N 1
ATOM 1541 C CA . ASP A 1 196 ? -2.022 -22.989 -2.559 1.00 87.62 196 ASP A CA 1
ATOM 1542 C C . ASP A 1 196 ? -1.060 -23.601 -3.594 1.00 87.62 196 ASP A C 1
ATOM 1544 O O . ASP A 1 196 ? -1.254 -24.706 -4.113 1.00 87.62 196 ASP A O 1
ATOM 1548 N N . HIS A 1 197 ? 0.027 -22.882 -3.874 1.00 87.31 197 HIS A N 1
ATOM 1549 C CA . HIS A 1 197 ? 1.103 -23.266 -4.771 1.00 87.31 197 HIS A CA 1
ATOM 1550 C C . HIS A 1 197 ? 2.411 -23.616 -4.044 1.00 87.31 197 HIS A C 1
ATOM 1552 O O . HIS A 1 197 ? 3.405 -23.895 -4.710 1.00 87.31 197 HIS A O 1
ATOM 1558 N N . GLY A 1 198 ? 2.429 -23.623 -2.706 1.00 88.62 198 GLY A N 1
ATOM 1559 C CA . GLY A 1 198 ? 3.622 -23.924 -1.908 1.00 88.62 198 GLY A CA 1
ATOM 1560 C C . GLY A 1 198 ? 4.705 -22.841 -1.962 1.00 88.62 198 GLY A C 1
ATOM 1561 O O . GLY A 1 198 ? 5.867 -23.132 -1.692 1.00 88.62 198 GLY A O 1
ATOM 1562 N N . LEU A 1 199 ? 4.349 -21.606 -2.329 1.00 87.75 199 LEU A N 1
ATOM 1563 C CA . LEU A 1 199 ? 5.286 -20.487 -2.453 1.00 87.75 199 LEU A CA 1
ATOM 1564 C C . LEU A 1 199 ? 5.236 -19.565 -1.224 1.00 87.75 199 LEU A C 1
ATOM 1566 O O . LEU A 1 199 ? 4.193 -19.463 -0.575 1.00 87.75 199 LEU A O 1
ATOM 1570 N N . PRO A 1 200 ? 6.338 -18.863 -0.890 1.00 81.38 200 PRO A N 1
ATOM 1571 C CA . PRO A 1 200 ? 6.366 -17.940 0.239 1.00 81.38 200 PRO A CA 1
ATOM 1572 C C . PRO A 1 200 ? 5.363 -16.796 0.043 1.00 81.38 200 PRO A C 1
ATOM 1574 O O . PRO A 1 200 ? 5.383 -16.084 -0.967 1.00 81.38 200 PRO A O 1
ATOM 1577 N N . THR A 1 201 ? 4.500 -16.604 1.041 1.00 82.19 201 THR A N 1
ATOM 1578 C CA . THR A 1 201 ? 3.309 -15.760 0.917 1.00 82.19 201 THR A CA 1
ATOM 1579 C C . THR A 1 201 ? 3.390 -14.440 1.658 1.00 82.19 201 THR A C 1
ATOM 1581 O O . THR A 1 201 ? 4.090 -14.307 2.660 1.00 82.19 201 THR A O 1
ATOM 1584 N N . ASN A 1 202 ? 2.544 -13.513 1.209 1.00 80.25 202 ASN A N 1
ATOM 1585 C CA . ASN A 1 202 ? 1.935 -12.481 2.043 1.00 80.25 202 ASN A CA 1
ATOM 1586 C C . ASN A 1 202 ? 2.870 -11.451 2.708 1.00 80.25 202 ASN A C 1
ATOM 1588 O O . ASN A 1 202 ? 2.486 -10.758 3.643 1.00 80.25 202 ASN A O 1
ATOM 1592 N N . ARG A 1 203 ? 4.113 -11.341 2.246 1.00 90.00 203 ARG A N 1
ATOM 1593 C CA . ARG A 1 203 ? 5.058 -10.328 2.726 1.00 90.00 203 ARG A CA 1
ATOM 1594 C C . ARG A 1 203 ? 4.788 -8.998 2.028 1.00 90.00 203 ARG A C 1
ATOM 1596 O O . ARG A 1 203 ? 4.609 -8.979 0.811 1.00 90.00 203 ARG A O 1
ATOM 1603 N N . ILE A 1 204 ? 4.799 -7.912 2.789 1.00 93.50 204 ILE A N 1
ATOM 1604 C CA . ILE A 1 204 ? 4.889 -6.552 2.257 1.00 93.50 204 ILE A CA 1
ATOM 1605 C C . ILE A 1 204 ? 6.379 -6.241 2.132 1.00 93.50 204 ILE A C 1
ATOM 1607 O O . ILE A 1 204 ? 7.117 -6.293 3.121 1.00 93.50 204 ILE A O 1
ATOM 1611 N N . THR A 1 205 ? 6.852 -6.044 0.905 1.00 90.50 205 THR A N 1
ATOM 1612 C CA . THR A 1 205 ? 8.282 -5.874 0.637 1.00 90.50 205 THR A CA 1
ATOM 1613 C C . THR A 1 205 ? 8.731 -4.444 0.915 1.00 90.50 205 THR A C 1
ATOM 1615 O O . THR A 1 205 ? 7.937 -3.506 0.961 1.00 90.50 205 THR A O 1
ATOM 1618 N N . ARG A 1 206 ? 10.034 -4.271 1.153 1.00 89.94 206 ARG A N 1
ATOM 1619 C CA . ARG A 1 206 ? 10.607 -2.973 1.523 1.00 89.94 206 ARG A CA 1
ATOM 1620 C C . ARG A 1 206 ? 10.296 -1.920 0.459 1.00 89.94 206 ARG A C 1
ATOM 1622 O O . ARG A 1 206 ? 10.381 -2.171 -0.741 1.00 89.94 206 ARG A O 1
ATOM 1629 N N . GLY A 1 207 ? 9.946 -0.726 0.910 1.00 91.25 207 GLY A N 1
ATOM 1630 C CA . GLY A 1 207 ? 9.593 0.396 0.059 1.00 91.25 207 GLY A CA 1
ATOM 1631 C C . GLY A 1 207 ? 8.201 0.324 -0.572 1.00 91.25 207 GLY A C 1
ATOM 1632 O O . GLY A 1 207 ? 7.830 1.326 -1.185 1.00 91.25 207 GLY A O 1
ATOM 1633 N N . GLU A 1 208 ? 7.445 -0.775 -0.423 1.00 95.06 208 GLU A N 1
ATOM 1634 C CA . GLU A 1 208 ? 6.048 -0.849 -0.871 1.00 95.06 208 GLU A CA 1
ATOM 1635 C C . GLU A 1 208 ? 5.136 0.050 -0.042 1.00 95.06 208 GLU A C 1
ATOM 1637 O O . GLU A 1 208 ? 5.357 0.236 1.154 1.00 95.06 208 GLU A O 1
ATOM 1642 N N . TYR A 1 209 ? 4.083 0.578 -0.664 1.00 97.44 209 TYR A N 1
ATOM 1643 C CA . TYR A 1 209 ? 3.039 1.282 0.072 1.00 97.44 209 TYR A CA 1
ATOM 1644 C C . TYR A 1 209 ? 2.183 0.278 0.846 1.00 97.44 209 TYR A C 1
ATOM 1646 O O . TYR A 1 209 ? 1.721 -0.740 0.317 1.00 97.44 209 TYR A O 1
ATOM 1654 N N . MET A 1 210 ? 1.954 0.583 2.116 1.00 96.31 210 MET A N 1
ATOM 1655 C CA . MET A 1 210 ? 1.198 -0.252 3.033 1.00 96.31 210 MET A CA 1
ATOM 1656 C C . MET A 1 210 ? 0.272 0.579 3.902 1.00 96.31 210 MET A C 1
ATOM 1658 O O . MET A 1 210 ? 0.421 1.793 4.048 1.00 96.31 210 MET A O 1
ATOM 1662 N N . VAL A 1 211 ? -0.678 -0.120 4.501 1.00 96.62 211 VAL A N 1
ATOM 1663 C CA . VAL A 1 211 ? -1.640 0.440 5.434 1.00 96.62 211 VAL A CA 1
ATOM 1664 C C . VAL A 1 211 ? -1.444 -0.256 6.766 1.00 96.62 211 VAL A C 1
ATOM 1666 O O . VAL A 1 211 ? -1.411 -1.487 6.804 1.00 96.62 211 VAL A O 1
ATOM 1669 N N . ALA A 1 212 ? -1.304 0.509 7.844 1.00 95.56 212 ALA A N 1
ATOM 1670 C CA . ALA A 1 212 ? -1.282 -0.030 9.198 1.00 95.56 212 ALA A CA 1
ATOM 1671 C C . ALA A 1 212 ? -2.510 0.403 9.986 1.00 95.56 212 ALA A C 1
ATOM 1673 O O . ALA A 1 212 ? -2.931 1.558 9.933 1.00 95.56 212 ALA A O 1
ATOM 1674 N N . PHE A 1 213 ? -3.047 -0.541 10.746 1.00 95.00 213 PHE A N 1
ATOM 1675 C CA . PHE A 1 213 ? -4.174 -0.323 11.636 1.00 95.00 213 PHE A CA 1
ATOM 1676 C C . PHE A 1 213 ? -3.668 -0.166 13.061 1.00 95.00 213 PHE A C 1
ATOM 1678 O O . PHE A 1 213 ? -3.264 -1.146 13.684 1.00 95.00 213 PHE A O 1
ATOM 1685 N N . ASP A 1 214 ? -3.665 1.062 13.563 1.00 93.62 214 ASP A N 1
ATOM 1686 C CA . ASP A 1 214 ? -3.105 1.409 14.862 1.00 93.62 214 ASP A CA 1
ATOM 1687 C C . ASP A 1 214 ? -4.215 1.754 15.864 1.00 93.62 214 ASP A C 1
ATOM 1689 O O . ASP A 1 214 ? -4.794 2.841 15.843 1.00 93.62 214 ASP A O 1
ATOM 1693 N N . GLU A 1 215 ? -4.520 0.803 16.748 1.00 92.56 215 GLU A N 1
ATOM 1694 C CA . GLU A 1 215 ? -5.436 0.994 17.883 1.00 92.56 215 GLU A CA 1
ATOM 1695 C C . GLU A 1 215 ? -4.731 1.564 19.129 1.00 92.56 215 GLU A C 1
ATOM 1697 O O . GLU A 1 215 ? -5.380 1.858 20.136 1.00 92.56 215 GLU A O 1
ATOM 1702 N N . LEU A 1 216 ? -3.404 1.719 19.083 1.00 91.81 216 LEU A N 1
ATOM 1703 C CA . LEU A 1 216 ? -2.573 2.170 20.199 1.00 91.81 216 LEU A CA 1
ATOM 1704 C C . LEU A 1 216 ? -2.164 3.645 20.095 1.00 91.81 216 LEU A C 1
ATOM 1706 O O . LEU A 1 216 ? -1.717 4.214 21.089 1.00 91.81 216 LEU A O 1
ATOM 1710 N N . GLU A 1 217 ? -2.350 4.282 18.935 1.00 90.12 217 GLU A N 1
ATOM 1711 C CA . GLU A 1 217 ? -1.966 5.677 18.664 1.00 90.12 217 GLU A CA 1
ATOM 1712 C C . GLU A 1 217 ? -2.418 6.654 19.761 1.00 90.12 217 GLU A C 1
ATOM 1714 O O . GLU A 1 217 ? -1.632 7.460 20.255 1.00 90.12 217 GLU A O 1
ATOM 1719 N N . GLN A 1 218 ? -3.670 6.533 20.202 1.00 86.56 218 GLN A N 1
ATOM 1720 C CA . GLN A 1 218 ? -4.274 7.361 21.252 1.00 86.56 218 GLN A CA 1
ATOM 1721 C C . GLN A 1 218 ? -3.535 7.313 22.603 1.00 86.56 218 GLN A C 1
ATOM 1723 O O . GLN A 1 218 ? -3.644 8.242 23.401 1.00 86.56 218 GLN A O 1
ATOM 1728 N N . TYR A 1 219 ? -2.769 6.253 22.870 1.00 88.06 219 TYR A N 1
ATOM 1729 C CA . TYR A 1 219 ? -2.034 6.070 24.120 1.00 88.06 219 TYR A CA 1
ATOM 1730 C C . TYR A 1 219 ? -0.578 6.561 24.031 1.00 88.06 219 TYR A C 1
ATOM 1732 O O . TYR A 1 219 ? 0.066 6.760 25.063 1.00 88.06 219 TYR A O 1
ATOM 1740 N N . ARG A 1 220 ? -0.053 6.824 22.822 1.00 86.31 220 ARG A N 1
ATOM 1741 C CA . ARG A 1 220 ? 1.368 7.158 22.597 1.00 86.31 220 ARG A CA 1
ATOM 1742 C C . ARG A 1 220 ? 1.813 8.472 23.234 1.00 86.31 220 ARG A C 1
ATOM 1744 O O . ARG A 1 220 ? 2.965 8.590 23.630 1.00 86.31 220 ARG A O 1
ATOM 1751 N N . ALA A 1 221 ? 0.919 9.451 23.377 1.00 80.25 221 ALA A N 1
ATOM 1752 C CA . ALA A 1 221 ? 1.266 10.746 23.971 1.00 80.25 221 ALA A CA 1
ATOM 1753 C C . ALA A 1 221 ? 1.701 10.646 25.450 1.00 80.25 221 ALA A C 1
ATOM 1755 O O . ALA A 1 221 ? 2.417 11.516 25.937 1.00 80.25 221 ALA A O 1
ATOM 1756 N N . GLY A 1 222 ? 1.287 9.592 26.163 1.00 77.81 222 GLY A N 1
ATOM 1757 C CA . GLY A 1 222 ? 1.641 9.363 27.570 1.00 77.81 222 GLY A CA 1
ATOM 1758 C C . GLY A 1 222 ? 2.430 8.079 27.821 1.00 77.81 222 GLY A C 1
ATOM 1759 O O . GLY A 1 222 ? 2.782 7.793 28.965 1.00 77.81 222 GLY A O 1
ATOM 1760 N N . GLN A 1 223 ? 2.677 7.282 26.783 1.00 81.38 223 GLN A N 1
ATOM 1761 C CA . GLN A 1 223 ? 3.275 5.959 26.902 1.00 81.38 223 GLN A CA 1
ATOM 1762 C C . GLN A 1 223 ? 4.315 5.778 25.807 1.00 81.38 223 GLN A C 1
ATOM 1764 O O . GLN A 1 223 ? 4.047 6.030 24.637 1.00 81.38 223 GLN A O 1
ATOM 1769 N N . ASN A 1 224 ? 5.508 5.308 26.177 1.00 87.38 224 ASN A N 1
ATOM 1770 C CA . ASN A 1 224 ? 6.572 5.033 25.215 1.00 87.38 224 ASN A CA 1
ATOM 1771 C C . ASN A 1 224 ? 6.269 3.728 24.453 1.00 87.38 224 ASN A C 1
ATOM 1773 O O . ASN A 1 224 ? 6.919 2.709 24.668 1.00 87.38 224 ASN A O 1
ATOM 1777 N N . ILE A 1 225 ? 5.209 3.720 23.643 1.00 89.81 225 ILE A N 1
ATOM 1778 C CA . ILE A 1 225 ? 4.755 2.568 22.855 1.00 89.81 225 ILE A CA 1
ATOM 1779 C C . ILE A 1 225 ? 5.556 2.518 21.560 1.00 89.81 225 ILE A C 1
ATOM 1781 O O . ILE A 1 225 ? 5.712 3.537 20.886 1.00 89.81 225 ILE A O 1
ATOM 1785 N N . ASP A 1 226 ? 5.991 1.320 21.173 1.00 89.50 226 ASP A N 1
ATOM 1786 C CA . ASP A 1 226 ? 6.707 1.106 19.918 1.00 89.50 226 ASP A CA 1
ATOM 1787 C C . ASP A 1 226 ? 5.842 1.571 18.723 1.00 89.50 226 ASP A C 1
ATOM 1789 O O . ASP A 1 226 ? 4.727 1.067 18.563 1.00 89.50 226 ASP A O 1
ATOM 1793 N N . PRO A 1 227 ? 6.294 2.515 17.874 1.00 89.06 227 PRO A N 1
ATOM 1794 C CA . PRO A 1 227 ? 5.550 2.987 16.697 1.00 89.06 227 PRO A CA 1
ATOM 1795 C C . PRO A 1 227 ? 5.232 1.900 15.654 1.00 89.06 227 PRO A C 1
ATOM 1797 O O . PRO A 1 227 ? 4.343 2.099 14.831 1.00 89.06 227 PRO A O 1
ATOM 1800 N N . TYR A 1 228 ? 5.906 0.746 15.695 1.00 89.38 228 TYR A N 1
ATOM 1801 C CA . TYR A 1 228 ? 5.595 -0.430 14.873 1.00 89.38 228 TYR A CA 1
ATOM 1802 C C . TYR A 1 228 ? 4.604 -1.394 15.540 1.00 89.38 228 TYR A C 1
ATOM 1804 O O . TYR A 1 228 ? 4.136 -2.326 14.882 1.00 89.38 228 TYR A O 1
ATOM 1812 N N . ALA A 1 229 ? 4.277 -1.197 16.824 1.00 90.38 229 ALA A N 1
ATOM 1813 C CA . ALA A 1 229 ? 3.217 -1.944 17.492 1.00 90.38 229 ALA A CA 1
ATOM 1814 C C . ALA A 1 229 ? 1.863 -1.439 16.986 1.00 90.38 229 ALA A C 1
ATOM 1816 O O . ALA A 1 229 ? 1.372 -0.393 17.415 1.00 90.38 229 ALA A O 1
ATOM 1817 N N . VAL A 1 230 ? 1.303 -2.185 16.036 1.00 93.25 230 VAL A N 1
ATOM 1818 C CA . VAL A 1 230 ? 0.016 -1.937 15.383 1.00 93.25 230 VAL A CA 1
ATOM 1819 C C . VAL A 1 230 ? -0.746 -3.257 15.260 1.00 93.25 230 VAL A C 1
ATOM 1821 O O . VAL A 1 230 ? -0.141 -4.327 15.150 1.00 93.25 230 VAL A O 1
ATOM 1824 N N . SER A 1 231 ? -2.074 -3.187 15.220 1.00 94.06 231 SER A N 1
ATOM 1825 C CA . SER A 1 231 ? -2.960 -4.354 15.189 1.00 94.06 231 SER A CA 1
ATOM 1826 C C . SER A 1 231 ? -2.814 -5.184 13.915 1.00 94.06 231 SER A C 1
ATOM 1828 O O . SER A 1 231 ? -3.049 -6.390 13.917 1.00 94.06 231 SER A O 1
ATOM 1830 N N . GLY A 1 232 ? -2.412 -4.574 12.803 1.00 94.56 232 GLY A N 1
ATOM 1831 C CA . GLY A 1 232 ? -2.220 -5.299 11.556 1.00 94.56 232 GLY A CA 1
ATOM 1832 C C . GLY A 1 232 ? -1.766 -4.414 10.411 1.00 9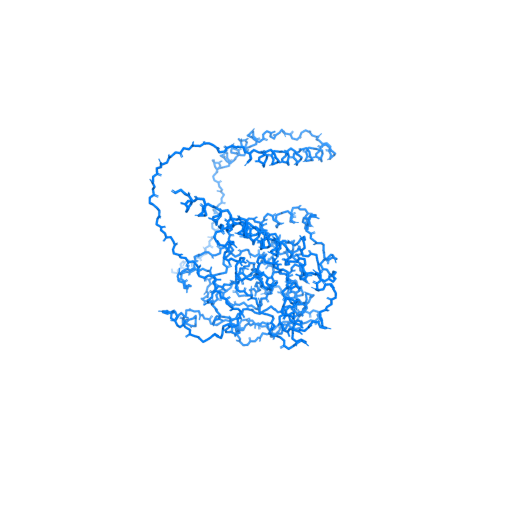4.56 232 GLY A C 1
ATOM 1833 O O . GLY A 1 232 ? -1.817 -3.188 10.493 1.00 94.56 232 GLY A O 1
ATOM 1834 N N . HIS A 1 233 ? -1.337 -5.063 9.333 1.00 95.88 233 HIS A N 1
ATOM 1835 C CA . HIS A 1 233 ? -0.941 -4.403 8.095 1.00 95.88 233 HIS A CA 1
ATOM 1836 C C . HIS A 1 233 ? -1.706 -5.004 6.923 1.00 95.88 233 HIS A C 1
ATOM 1838 O O . HIS A 1 233 ? -1.998 -6.199 6.929 1.00 95.88 233 HIS A O 1
ATOM 1844 N N . ILE A 1 234 ? -1.967 -4.208 5.892 1.00 96.88 234 ILE A N 1
ATOM 1845 C CA . ILE A 1 234 ? -2.325 -4.697 4.558 1.00 96.88 234 ILE A CA 1
ATOM 1846 C C . ILE A 1 234 ? -1.505 -3.960 3.499 1.00 96.88 234 ILE A C 1
ATOM 1848 O O . ILE A 1 234 ? -1.018 -2.854 3.735 1.00 96.88 234 ILE A O 1
ATOM 1852 N N . HIS A 1 235 ? -1.342 -4.560 2.321 1.00 97.56 235 HIS A N 1
ATOM 1853 C CA . HIS A 1 235 ? -0.830 -3.820 1.166 1.00 97.56 235 HIS A CA 1
ATOM 1854 C C . HIS A 1 235 ? -1.795 -2.688 0.812 1.00 97.56 235 HIS A C 1
ATOM 1856 O O . HIS A 1 235 ? -3.011 -2.879 0.887 1.00 97.56 235 HIS A O 1
ATOM 1862 N N . PHE A 1 236 ? -1.274 -1.559 0.329 1.00 97.75 236 PHE A N 1
ATOM 1863 C CA . PHE A 1 236 ? -2.122 -0.492 -0.215 1.00 97.75 236 PHE A CA 1
ATOM 1864 C C . PHE A 1 236 ? -3.025 -1.019 -1.345 1.00 97.75 236 PHE A C 1
ATOM 1866 O O . PHE A 1 236 ? -4.210 -0.710 -1.389 1.00 97.75 236 PHE A O 1
ATOM 1873 N N . TYR A 1 237 ? -2.502 -1.933 -2.168 1.00 97.56 237 TYR A N 1
ATOM 1874 C CA . TYR A 1 237 ? -3.266 -2.642 -3.199 1.00 97.56 237 TYR A CA 1
ATOM 1875 C C . TYR A 1 237 ? -4.530 -3.313 -2.640 1.00 97.56 237 TYR A C 1
ATOM 1877 O O . TYR A 1 237 ? -5.603 -3.253 -3.233 1.00 97.56 237 TYR A O 1
ATOM 1885 N N . CYS A 1 238 ? -4.412 -3.956 -1.473 1.00 97.06 238 CYS A N 1
ATOM 1886 C CA . CYS A 1 238 ? -5.537 -4.643 -0.846 1.00 97.06 238 CYS A CA 1
ATOM 1887 C C . CYS A 1 238 ? -6.558 -3.653 -0.273 1.00 97.06 238 CYS A C 1
ATOM 1889 O O . CYS A 1 238 ? -7.750 -3.956 -0.279 1.00 97.06 238 CYS A O 1
ATOM 1891 N N . LEU A 1 239 ? -6.109 -2.476 0.182 1.00 96.12 239 LEU A N 1
ATOM 1892 C CA . LEU A 1 239 ? -7.007 -1.400 0.598 1.00 96.12 239 LEU A CA 1
ATOM 1893 C C . LEU A 1 239 ? -7.855 -0.922 -0.584 1.00 96.12 239 LEU A C 1
ATOM 1895 O O . LEU A 1 239 ? -9.075 -0.901 -0.472 1.00 96.12 239 LEU A O 1
ATOM 1899 N N . GLU A 1 240 ? -7.237 -0.569 -1.712 1.00 95.44 240 GLU A N 1
ATOM 1900 C CA . GLU A 1 240 ? -7.976 -0.085 -2.886 1.00 95.44 240 GLU A CA 1
ATOM 1901 C C . GLU A 1 240 ? -8.941 -1.135 -3.427 1.00 95.44 240 GLU A C 1
ATOM 1903 O O . GLU A 1 240 ? -10.097 -0.822 -3.709 1.00 95.44 240 GLU A O 1
ATOM 1908 N N . ARG A 1 241 ? -8.477 -2.385 -3.523 1.00 94.81 241 ARG A N 1
ATOM 1909 C CA . ARG A 1 241 ? -9.213 -3.434 -4.222 1.00 94.81 241 ARG A CA 1
ATOM 1910 C C . ARG A 1 241 ? -10.294 -4.116 -3.389 1.00 94.81 241 ARG A C 1
ATOM 1912 O O . ARG A 1 241 ? -11.350 -4.423 -3.931 1.00 94.81 241 ARG A O 1
ATOM 1919 N N . PHE A 1 242 ? -10.028 -4.398 -2.114 1.00 94.88 242 PHE A N 1
ATOM 1920 C CA . PHE A 1 242 ? -10.891 -5.272 -1.305 1.00 94.88 242 PHE A CA 1
ATOM 1921 C C . PHE A 1 242 ? -11.588 -4.557 -0.145 1.00 94.88 242 PHE A C 1
ATOM 1923 O O . PHE A 1 242 ? -12.610 -5.044 0.322 1.00 94.88 242 PHE A O 1
ATOM 1930 N N . VAL A 1 243 ? -11.045 -3.436 0.339 1.00 93.38 243 VAL A N 1
ATOM 1931 C CA . VAL A 1 243 ? -11.568 -2.727 1.527 1.00 93.38 243 VAL A CA 1
ATOM 1932 C C . VAL A 1 243 ? -12.233 -1.391 1.163 1.00 93.38 243 VAL A C 1
ATOM 1934 O O . VAL A 1 243 ? -13.143 -0.939 1.845 1.00 93.38 243 VAL A O 1
ATOM 1937 N N . GLY A 1 244 ? -11.782 -0.742 0.087 1.00 90.44 244 GLY A N 1
ATOM 1938 C CA . GLY A 1 244 ? -12.334 0.510 -0.427 1.00 90.44 244 GLY A CA 1
ATOM 1939 C C . GLY A 1 244 ? -11.667 1.770 0.134 1.00 90.44 244 GLY A C 1
ATOM 1940 O O . GLY A 1 244 ? -12.125 2.358 1.114 1.00 90.44 244 GLY A O 1
ATOM 1941 N N . LEU A 1 245 ? -10.643 2.274 -0.565 1.00 92.06 245 LEU A N 1
ATOM 1942 C CA . LEU A 1 245 ? -9.990 3.556 -0.244 1.00 92.06 245 LEU A CA 1
ATOM 1943 C C . LEU A 1 245 ? -10.969 4.749 -0.288 1.00 92.06 245 LEU A C 1
ATOM 1945 O O . LEU A 1 245 ? -10.908 5.622 0.573 1.00 92.06 245 LEU A O 1
ATOM 1949 N N . GLY A 1 246 ? -11.899 4.774 -1.250 1.00 88.31 246 GLY A N 1
ATOM 1950 C CA . GLY A 1 246 ? -12.918 5.829 -1.362 1.00 88.31 246 GLY A CA 1
ATOM 1951 C C . GLY A 1 246 ? -13.776 5.955 -0.107 1.00 88.31 246 GLY A C 1
ATOM 1952 O O . GLY A 1 246 ? -13.930 7.040 0.449 1.00 88.31 246 GLY A O 1
ATOM 1953 N N . ARG A 1 247 ? -14.256 4.817 0.404 1.00 85.81 247 ARG A N 1
ATOM 1954 C CA . ARG A 1 247 ? -15.030 4.767 1.646 1.00 85.81 247 ARG A CA 1
ATOM 1955 C C . ARG A 1 247 ? -14.191 5.225 2.839 1.00 85.81 247 ARG A C 1
ATOM 1957 O O . ARG A 1 247 ? -14.695 5.947 3.695 1.00 85.81 247 ARG A O 1
ATOM 1964 N N . LEU A 1 248 ? -12.908 4.857 2.890 1.00 88.12 248 LEU A N 1
ATOM 1965 C CA . LEU A 1 248 ? -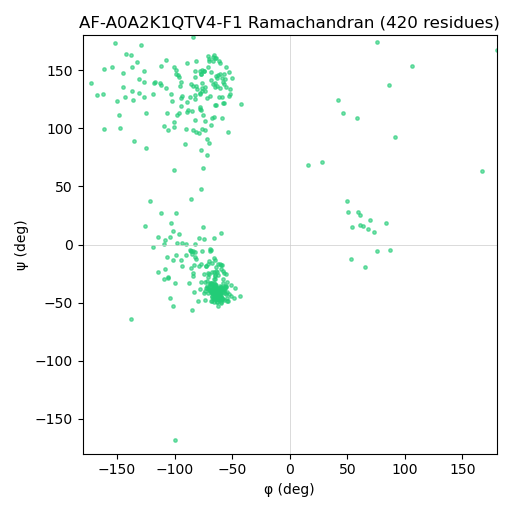11.985 5.309 3.935 1.00 88.12 248 LEU A CA 1
ATOM 1966 C C . LEU A 1 248 ? -11.813 6.835 3.916 1.00 88.12 248 LEU A C 1
ATOM 1968 O O . LEU A 1 248 ? -11.846 7.468 4.971 1.00 88.12 248 LEU A O 1
ATOM 1972 N N . ALA A 1 249 ? -11.683 7.443 2.739 1.00 86.75 249 ALA A N 1
ATOM 1973 C CA . ALA A 1 249 ? -11.545 8.890 2.625 1.00 86.75 249 ALA A CA 1
ATOM 1974 C C . ALA A 1 249 ? -12.803 9.667 2.993 1.00 86.75 249 ALA A C 1
ATOM 1976 O O . ALA A 1 249 ? -12.692 10.675 3.683 1.00 86.75 249 ALA A O 1
ATOM 1977 N N . LEU A 1 250 ? -13.978 9.165 2.621 1.00 82.19 250 LEU A N 1
ATOM 1978 C CA . LEU A 1 250 ? -15.247 9.819 2.929 1.00 82.19 250 LEU A CA 1
ATOM 1979 C C . LEU A 1 250 ? -15.636 9.675 4.405 1.00 82.19 250 LEU A C 1
ATOM 1981 O O . LEU A 1 250 ? -15.980 10.658 5.051 1.00 82.19 250 LEU A O 1
ATOM 1985 N N . HIS A 1 251 ? -15.565 8.460 4.955 1.00 75.44 251 HIS A N 1
ATOM 1986 C CA . HIS A 1 251 ? -16.080 8.181 6.301 1.00 75.44 251 HIS A CA 1
ATOM 1987 C C . HIS A 1 251 ? -15.085 8.433 7.412 1.00 75.44 251 HIS A C 1
ATOM 1989 O O . HIS A 1 251 ? -15.491 8.758 8.513 1.00 75.44 251 HIS A O 1
ATOM 1995 N N . ILE A 1 252 ? -13.801 8.211 7.157 1.00 69.25 252 ILE A N 1
ATOM 1996 C CA . ILE A 1 252 ? -12.770 8.395 8.171 1.00 69.25 252 ILE A CA 1
ATOM 1997 C C . ILE A 1 252 ? -12.034 9.701 7.871 1.00 69.25 252 ILE A C 1
ATOM 1999 O O . ILE A 1 252 ? -11.880 10.540 8.748 1.00 69.25 252 ILE A O 1
ATOM 2003 N N . GLY A 1 253 ? -11.656 9.945 6.615 1.00 59.53 253 GLY A N 1
ATOM 2004 C CA . GLY A 1 253 ? -10.987 11.184 6.216 1.00 59.53 253 GLY A CA 1
ATOM 2005 C C . GLY A 1 253 ? -11.815 12.472 6.382 1.00 59.53 253 GLY A C 1
ATOM 2006 O O . GLY A 1 253 ? -11.214 13.541 6.445 1.00 59.53 253 GLY A O 1
ATOM 2007 N N . GLY A 1 254 ? -13.143 12.403 6.476 1.00 56.19 254 GLY A N 1
ATOM 2008 C CA . GLY A 1 254 ? -14.003 13.572 6.701 1.00 56.19 254 GLY A CA 1
ATOM 2009 C C . GLY A 1 254 ? -14.653 13.644 8.085 1.00 56.19 254 GLY A C 1
ATOM 2010 O O . GLY A 1 254 ? -15.428 14.564 8.322 1.00 56.19 254 GLY A O 1
ATOM 2011 N N . SER A 1 255 ? -14.404 12.680 8.978 1.00 56.19 255 SER A N 1
ATOM 2012 C CA . SER A 1 255 ? -15.172 12.590 10.223 1.00 56.19 255 SER A CA 1
ATOM 2013 C C . SER A 1 255 ? -14.657 13.527 11.311 1.00 56.19 255 SER A C 1
ATOM 2015 O O . SER A 1 255 ? -13.479 13.495 11.665 1.00 56.19 255 SER A O 1
ATOM 2017 N N . GLU A 1 256 ? -15.575 14.309 11.876 1.00 54.09 256 GLU A N 1
ATOM 2018 C CA . GLU A 1 256 ? -15.424 14.978 13.175 1.00 54.09 256 GLU A CA 1
ATOM 2019 C C . GLU A 1 256 ? -16.018 14.141 14.320 1.00 54.09 256 GLU A C 1
ATOM 2021 O O . GLU A 1 256 ? -16.030 14.580 15.473 1.00 54.09 256 GLU A O 1
ATOM 2026 N N . ASP A 1 257 ? -16.558 12.948 14.034 1.00 55.91 257 ASP A N 1
ATOM 2027 C CA . ASP A 1 257 ? -17.105 12.109 15.090 1.00 55.91 257 ASP A CA 1
ATOM 2028 C C . ASP A 1 257 ? -15.988 11.625 16.027 1.00 55.91 257 ASP A C 1
ATOM 2030 O O . ASP A 1 257 ? -14.895 11.238 15.621 1.00 55.91 257 ASP A O 1
ATOM 2034 N N . ASN A 1 258 ? -16.263 11.642 17.332 1.00 51.75 258 ASN A N 1
ATOM 2035 C CA . ASN A 1 258 ? -15.302 11.232 18.363 1.00 51.75 258 ASN A CA 1
ATOM 2036 C C . ASN A 1 258 ? -14.938 9.731 18.300 1.00 51.75 258 ASN A C 1
ATOM 2038 O O . ASN A 1 258 ? -14.261 9.233 19.197 1.00 51.75 258 AS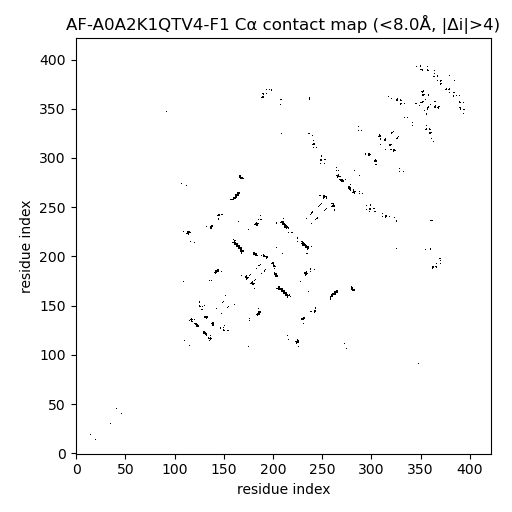N A O 1
ATOM 2042 N N . PHE A 1 259 ? -15.423 9.003 17.291 1.00 60.94 259 PHE A N 1
ATOM 2043 C CA . PHE A 1 259 ? -15.308 7.554 17.155 1.00 60.94 259 PHE A CA 1
ATOM 2044 C C . PHE A 1 259 ? -14.273 7.152 16.097 1.00 60.94 259 PHE A C 1
ATOM 2046 O O . PHE A 1 259 ? -13.630 6.109 16.247 1.00 60.94 259 PHE A O 1
ATOM 2053 N N . HIS A 1 260 ? -14.048 7.983 15.072 1.00 66.44 260 HIS A N 1
ATOM 2054 C CA . HIS A 1 260 ? -13.114 7.688 13.991 1.00 66.44 260 HIS A CA 1
ATOM 2055 C C . HIS A 1 260 ? -12.075 8.800 13.826 1.00 66.44 260 HIS A C 1
ATOM 2057 O O . HIS A 1 260 ? -12.375 9.907 13.394 1.00 66.44 260 HIS A O 1
ATOM 2063 N N . VAL A 1 261 ? -10.808 8.489 14.116 1.00 65.62 261 VAL A N 1
ATOM 2064 C CA . VAL A 1 261 ? -9.696 9.393 13.790 1.00 65.62 261 VAL A CA 1
ATOM 2065 C C . VAL A 1 261 ? -9.438 9.292 12.285 1.00 65.62 261 VAL A C 1
ATOM 2067 O O . VAL A 1 261 ? -9.305 8.166 11.795 1.00 65.62 261 VAL A O 1
ATOM 2070 N N . PRO A 1 262 ? -9.313 10.411 11.542 1.00 69.81 262 PRO A N 1
ATOM 2071 C CA . PRO A 1 262 ? -9.037 10.363 10.115 1.00 69.81 262 PRO A CA 1
ATOM 2072 C C . PRO A 1 262 ? -7.814 9.514 9.801 1.00 69.81 262 PRO A C 1
ATOM 2074 O O . PRO A 1 262 ? -6.854 9.472 10.573 1.00 69.81 262 PRO A O 1
ATOM 2077 N N . TYR A 1 263 ? -7.821 8.864 8.633 1.00 87.12 263 TYR A N 1
ATOM 2078 C CA . TYR A 1 263 ? -6.647 8.142 8.189 1.00 87.12 263 TYR A CA 1
ATOM 2079 C C . TYR A 1 263 ? -5.541 9.178 8.001 1.00 87.12 263 TYR A C 1
ATOM 2081 O O . TYR A 1 263 ? -5.759 10.292 7.497 1.00 87.12 263 TYR A O 1
ATOM 2089 N N . LYS A 1 264 ? -4.354 8.824 8.473 1.00 92.19 264 LYS A N 1
ATOM 2090 C CA . LYS A 1 264 ? -3.203 9.708 8.510 1.00 92.19 264 LYS A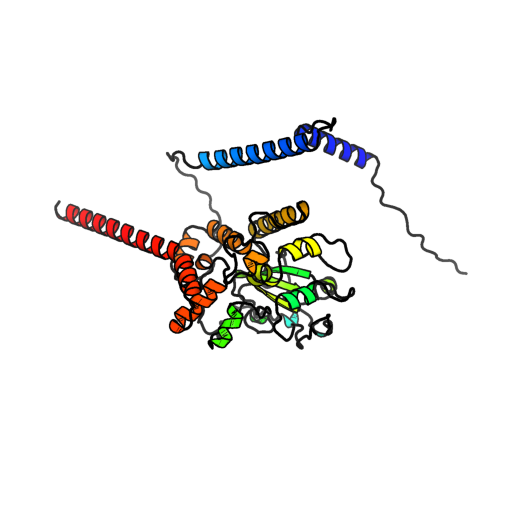 CA 1
ATOM 2091 C C . LYS A 1 264 ? -2.207 9.263 7.461 1.00 92.19 264 LYS A C 1
ATOM 2093 O O . LYS A 1 264 ? -1.894 8.081 7.319 1.00 92.19 264 LYS A O 1
ATOM 2098 N N . LEU A 1 265 ? -1.705 10.243 6.728 1.00 94.94 265 LEU A N 1
ATOM 2099 C CA . LEU A 1 265 ? -0.510 10.069 5.923 1.00 94.94 265 LEU A CA 1
ATOM 2100 C C . LEU A 1 265 ? 0.681 10.135 6.863 1.00 94.94 265 LEU A C 1
ATOM 2102 O O . LEU A 1 265 ? 0.768 11.051 7.684 1.00 94.94 265 LEU A O 1
ATOM 2106 N N . ASP A 1 266 ? 1.578 9.166 6.773 1.00 94.12 266 ASP A N 1
ATOM 2107 C CA . ASP A 1 266 ? 2.713 9.127 7.674 1.00 94.12 266 ASP A CA 1
ATOM 2108 C C . ASP A 1 266 ? 3.795 10.121 7.241 1.00 94.12 266 ASP A C 1
ATOM 2110 O O . ASP A 1 266 ? 4.603 9.856 6.350 1.00 94.12 266 ASP A O 1
ATOM 2114 N N . LYS A 1 267 ? 3.759 11.302 7.863 1.00 94.25 267 LYS A N 1
ATOM 2115 C CA . LYS A 1 267 ? 4.690 12.418 7.636 1.00 94.25 267 LYS A CA 1
ATOM 2116 C C . LYS A 1 267 ? 5.714 12.564 8.763 1.00 94.25 267 LYS A C 1
ATOM 2118 O O . LYS A 1 267 ? 6.417 13.571 8.816 1.00 94.25 267 LYS A O 1
ATOM 2123 N N . ARG A 1 268 ? 5.748 11.627 9.717 1.00 90.62 268 ARG A N 1
ATOM 2124 C CA . ARG A 1 268 ? 6.607 11.723 10.904 1.00 90.62 268 ARG A CA 1
ATOM 2125 C C . ARG A 1 268 ? 8.053 11.613 10.448 1.00 90.62 268 ARG A C 1
ATOM 2127 O O . ARG A 1 268 ? 8.442 10.542 10.042 1.00 90.62 268 ARG A O 1
ATOM 2134 N N . THR A 1 269 ? 8.851 12.675 10.479 1.00 84.25 269 THR A N 1
ATOM 2135 C CA . THR A 1 269 ? 10.259 12.608 10.032 1.00 84.25 269 THR A CA 1
ATOM 2136 C C . THR A 1 269 ? 11.249 12.478 11.178 1.00 84.25 269 THR A C 1
ATOM 2138 O O . THR A 1 269 ? 12.289 11.841 11.007 1.00 84.25 269 THR A O 1
ATOM 2141 N N . ASP A 1 270 ? 10.926 13.094 12.315 1.00 83.94 270 ASP A N 1
ATOM 2142 C CA . ASP A 1 270 ? 11.767 13.158 13.505 1.00 83.94 270 ASP A CA 1
ATOM 2143 C C . ASP A 1 270 ? 11.191 12.241 14.585 1.00 83.94 270 ASP A C 1
ATOM 2145 O O . ASP A 1 270 ? 10.087 12.453 15.086 1.00 83.94 270 ASP A O 1
ATOM 2149 N N . MET A 1 271 ? 11.933 11.183 14.891 1.00 84.94 271 MET A N 1
ATOM 2150 C CA . MET A 1 271 ? 11.614 10.227 15.941 1.00 84.94 271 MET A CA 1
ATOM 2151 C C . MET A 1 271 ? 12.906 9.962 16.725 1.00 84.94 271 MET A C 1
ATOM 2153 O O . MET A 1 271 ? 13.635 9.029 16.391 1.00 84.94 271 MET A O 1
ATOM 2157 N N . PRO A 1 272 ? 13.218 10.749 17.773 1.00 82.38 272 PRO A N 1
ATOM 2158 C CA . PRO A 1 272 ? 14.518 10.720 18.460 1.00 82.38 272 PRO A CA 1
ATOM 2159 C C . PRO A 1 272 ? 14.919 9.355 19.032 1.00 82.38 272 PRO A C 1
ATOM 2161 O O . PRO A 1 272 ? 16.098 9.063 19.223 1.00 82.38 272 PRO A O 1
ATOM 2164 N N . HIS A 1 273 ? 13.927 8.514 19.318 1.00 83.81 273 HIS A N 1
ATOM 2165 C CA . HIS A 1 273 ? 14.103 7.160 19.832 1.00 83.81 273 HIS A CA 1
ATOM 2166 C C . HIS A 1 273 ? 14.324 6.104 18.740 1.00 83.81 273 HIS A C 1
ATOM 2168 O O . HIS A 1 273 ? 14.612 4.952 19.058 1.00 83.81 273 HIS A O 1
ATOM 2174 N N . GLU A 1 274 ? 14.218 6.476 17.467 1.00 84.69 274 GLU A N 1
ATOM 2175 C CA . GLU A 1 274 ? 14.459 5.604 16.323 1.00 84.69 274 GLU A CA 1
ATOM 2176 C C . GLU A 1 274 ? 15.934 5.628 15.890 1.00 84.69 274 GLU A C 1
ATOM 2178 O O . GLU A 1 274 ? 16.657 6.599 16.141 1.00 84.69 274 GLU A O 1
ATOM 2183 N N . PRO A 1 275 ? 16.424 4.574 15.212 1.00 76.94 275 PRO A N 1
ATOM 2184 C CA . PRO A 1 275 ? 17.763 4.582 14.636 1.00 76.94 275 PRO A CA 1
ATOM 2185 C C . PRO A 1 275 ? 17.984 5.813 13.746 1.00 76.94 275 PRO A C 1
ATOM 2187 O O . PRO A 1 275 ? 17.208 6.080 12.831 1.00 76.94 275 PRO A O 1
ATOM 2190 N N . LYS A 1 276 ? 19.070 6.554 14.005 1.00 81.31 276 LYS A N 1
ATOM 2191 C CA . LYS A 1 276 ? 19.397 7.829 13.332 1.00 81.31 276 LYS A CA 1
ATOM 2192 C C . LYS A 1 276 ? 18.345 8.939 13.520 1.00 81.31 276 LYS A C 1
ATOM 2194 O O . LYS A 1 276 ? 18.358 9.899 12.759 1.00 81.31 276 LYS A O 1
ATOM 2199 N N . GLY A 1 277 ? 17.450 8.812 14.501 1.00 82.00 277 GLY A N 1
ATOM 2200 C CA . GLY A 1 277 ? 16.382 9.780 14.757 1.00 82.00 277 GLY A CA 1
ATOM 2201 C C . GLY A 1 277 ? 15.310 9.829 13.665 1.00 82.00 277 GLY A C 1
ATOM 2202 O O . GLY A 1 277 ? 14.544 10.785 13.619 1.00 82.00 277 GLY A O 1
ATOM 2203 N N . HIS A 1 278 ? 15.271 8.844 12.757 1.00 84.81 278 HIS A N 1
ATOM 2204 C CA . HIS A 1 278 ? 14.427 8.902 11.567 1.00 84.81 278 HIS A CA 1
ATOM 2205 C C . HIS A 1 278 ? 13.384 7.791 11.530 1.00 84.81 278 HIS A C 1
ATOM 2207 O O . HIS A 1 278 ? 13.661 6.625 11.816 1.00 84.81 278 HIS A O 1
ATOM 2213 N N . TRP A 1 279 ? 12.181 8.154 11.103 1.00 89.00 279 TRP A N 1
ATOM 2214 C CA . TRP A 1 279 ? 11.090 7.218 10.913 1.00 89.00 279 TRP A CA 1
ATOM 2215 C C . TRP A 1 279 ? 11.144 6.552 9.533 1.00 89.00 279 TRP A C 1
ATOM 2217 O O . TRP A 1 279 ? 10.961 7.187 8.493 1.00 89.00 279 TRP A O 1
ATOM 2227 N N . GLY A 1 280 ? 11.363 5.238 9.520 1.00 87.31 280 GLY A N 1
ATOM 2228 C CA . GLY A 1 280 ? 11.565 4.477 8.286 1.00 87.31 280 GLY A CA 1
ATOM 2229 C C . GLY A 1 280 ? 10.326 4.311 7.400 1.00 87.31 280 GLY A C 1
ATOM 2230 O O . GLY A 1 280 ? 10.484 3.905 6.249 1.00 87.31 280 GLY A O 1
ATOM 2231 N N . CYS A 1 281 ? 9.120 4.593 7.905 1.00 90.94 281 CYS A N 1
ATOM 2232 C CA . CYS A 1 281 ? 7.880 4.423 7.139 1.00 90.94 281 CYS A CA 1
ATOM 2233 C C . CYS A 1 281 ? 7.360 5.719 6.500 1.00 90.94 281 CYS A C 1
ATOM 2235 O O . CYS A 1 281 ? 6.310 5.700 5.855 1.00 90.94 281 CYS A O 1
ATOM 2237 N N . THR A 1 282 ? 8.079 6.831 6.670 1.00 93.00 282 THR A N 1
ATOM 2238 C CA . THR A 1 282 ? 7.678 8.154 6.176 1.00 93.00 282 THR A CA 1
ATOM 2239 C C . THR A 1 282 ? 7.403 8.149 4.673 1.00 93.00 282 THR A C 1
ATOM 2241 O O . THR A 1 282 ? 8.175 7.602 3.879 1.00 93.00 282 THR A O 1
ATOM 2244 N N . LEU A 1 283 ? 6.308 8.791 4.271 1.00 95.38 283 LEU A N 1
ATOM 2245 C CA . LEU A 1 283 ? 6.002 9.082 2.872 1.00 95.38 283 LEU A CA 1
ATOM 2246 C C . LEU A 1 283 ? 6.880 10.224 2.349 1.00 95.38 283 LEU A C 1
ATOM 2248 O O . LEU A 1 283 ? 7.244 11.135 3.094 1.00 95.38 283 LEU A O 1
ATOM 2252 N N . SER A 1 284 ? 7.197 10.217 1.052 1.00 93.75 284 SER A N 1
ATOM 2253 C CA . SER A 1 284 ? 7.866 11.371 0.445 1.00 93.75 284 SER A CA 1
ATOM 2254 C C . SER A 1 284 ? 6.935 12.592 0.428 1.00 93.75 284 SER A C 1
ATOM 2256 O O . SER A 1 284 ? 5.712 12.467 0.525 1.00 93.75 284 SER A O 1
ATOM 2258 N N . LYS A 1 285 ? 7.497 13.797 0.267 1.00 94.50 285 LYS A N 1
ATOM 2259 C CA . LYS A 1 285 ? 6.683 15.019 0.134 1.00 94.50 285 LYS A CA 1
ATOM 2260 C C . LYS A 1 285 ? 5.709 14.926 -1.047 1.00 94.50 285 LYS A C 1
ATOM 2262 O O . LYS A 1 285 ? 4.567 15.355 -0.920 1.00 94.50 285 LYS A O 1
ATOM 2267 N N . ASN A 1 286 ? 6.135 14.324 -2.156 1.00 95.25 286 ASN A N 1
ATOM 2268 C CA . ASN A 1 286 ? 5.303 14.174 -3.347 1.00 95.25 286 ASN A CA 1
ATOM 2269 C C . ASN A 1 286 ? 4.214 13.114 -3.153 1.00 95.25 286 ASN A C 1
ATOM 2271 O O . ASN A 1 286 ? 3.067 13.371 -3.512 1.00 95.25 286 ASN A O 1
ATOM 2275 N N . ASP A 1 287 ? 4.524 11.990 -2.494 1.00 96.12 287 ASP A N 1
ATOM 2276 C CA . ASP A 1 287 ? 3.518 10.985 -2.114 1.00 96.12 287 ASP A CA 1
ATOM 2277 C C . ASP A 1 287 ? 2.392 11.631 -1.298 1.00 96.12 287 ASP A C 1
ATOM 2279 O O . ASP A 1 287 ? 1.209 11.420 -1.566 1.00 96.12 287 ASP A O 1
ATOM 2283 N N . VAL A 1 288 ? 2.770 12.454 -0.314 1.00 96.56 288 VAL A N 1
ATOM 2284 C CA . VAL A 1 288 ? 1.830 13.187 0.537 1.00 96.56 288 VAL A CA 1
ATOM 2285 C C . VAL A 1 288 ? 0.950 14.115 -0.292 1.00 96.56 288 VAL A C 1
ATOM 2287 O O . VAL A 1 288 ? -0.267 14.043 -0.165 1.00 96.56 288 VAL A O 1
ATOM 2290 N N . LEU A 1 289 ? 1.536 14.941 -1.163 1.00 96.00 289 LEU A N 1
ATOM 2291 C CA . LEU A 1 289 ? 0.777 15.870 -2.007 1.00 96.00 289 LEU A CA 1
ATOM 2292 C C . LEU A 1 289 ? -0.221 15.142 -2.916 1.00 96.00 289 LEU A C 1
ATOM 2294 O O . LEU A 1 289 ? -1.357 15.587 -3.065 1.00 96.00 289 LEU A O 1
ATOM 2298 N N . ILE A 1 290 ? 0.183 14.011 -3.499 1.00 96.31 290 ILE A N 1
ATOM 2299 C CA . ILE A 1 290 ? -0.678 13.182 -4.350 1.00 96.31 290 ILE A CA 1
ATOM 2300 C C . ILE A 1 290 ? -1.860 12.630 -3.543 1.00 96.31 290 ILE A C 1
ATOM 2302 O O . ILE A 1 290 ? -3.011 12.759 -3.962 1.00 96.31 290 ILE A O 1
ATOM 2306 N N . LEU A 1 291 ? -1.583 12.043 -2.377 1.00 95.81 291 LEU A N 1
ATOM 2307 C CA . LEU A 1 291 ? -2.593 11.430 -1.517 1.00 95.81 291 LEU A CA 1
ATOM 2308 C C . LEU A 1 291 ? -3.553 12.462 -0.910 1.00 95.81 291 LEU A C 1
ATOM 2310 O O . LEU A 1 291 ? -4.749 12.190 -0.816 1.00 95.81 291 LEU A O 1
ATOM 2314 N N . GLU A 1 292 ? -3.060 13.638 -0.514 1.00 94.19 292 GLU A N 1
ATOM 2315 C CA . GLU A 1 292 ? -3.904 14.730 -0.013 1.00 94.19 292 GLU A CA 1
ATOM 2316 C C . GLU A 1 292 ? -4.779 15.305 -1.112 1.00 94.19 292 GLU A C 1
ATOM 2318 O O . GLU A 1 292 ? -5.979 15.445 -0.904 1.00 94.19 292 GLU A O 1
ATOM 2323 N N . ARG A 1 293 ? -4.223 15.555 -2.302 1.00 94.56 293 ARG A N 1
ATOM 2324 C CA . ARG A 1 293 ? -5.014 16.031 -3.439 1.00 94.56 293 ARG A CA 1
ATOM 2325 C C . ARG A 1 293 ? -6.126 15.049 -3.788 1.00 94.56 293 ARG A C 1
ATOM 2327 O O . ARG A 1 293 ? -7.266 15.465 -3.971 1.00 94.56 293 ARG A O 1
ATOM 2334 N N . TRP A 1 294 ? -5.806 13.759 -3.870 1.00 94.94 294 TRP A N 1
ATOM 2335 C CA . TRP A 1 294 ? -6.804 12.727 -4.144 1.00 94.94 294 TRP A CA 1
ATOM 2336 C C . TRP A 1 294 ? -7.896 12.699 -3.063 1.00 94.94 294 TRP A C 1
ATOM 2338 O O . TRP A 1 294 ? -9.080 12.655 -3.391 1.00 94.94 294 TRP A O 1
ATOM 2348 N N . ARG A 1 295 ? -7.514 12.800 -1.781 1.00 92.38 295 ARG A N 1
ATOM 2349 C CA . ARG A 1 295 ? -8.451 12.867 -0.649 1.00 92.38 295 ARG A CA 1
ATOM 2350 C C . ARG A 1 295 ? -9.362 14.088 -0.728 1.00 92.38 295 ARG A C 1
ATOM 2352 O O . ARG A 1 295 ? -10.559 13.932 -0.530 1.00 92.38 295 ARG A O 1
ATOM 2359 N N . SER A 1 296 ? -8.812 15.270 -0.999 1.00 91.06 296 SER A N 1
ATOM 2360 C CA . SER A 1 296 ? -9.585 16.510 -1.125 1.00 91.06 296 SER A CA 1
ATOM 2361 C C . SER A 1 296 ? -10.621 16.391 -2.233 1.00 91.06 296 SER A C 1
ATOM 2363 O O . SER A 1 296 ? -11.797 16.578 -1.965 1.00 91.06 296 SER A O 1
ATOM 2365 N N . LEU A 1 297 ? -10.220 15.939 -3.427 1.00 92.25 297 LEU A N 1
ATOM 2366 C CA . LEU A 1 297 ? -11.159 15.703 -4.528 1.00 92.25 297 LEU A CA 1
ATOM 2367 C C . LEU A 1 297 ? -12.261 14.708 -4.145 1.00 92.25 297 LEU A C 1
ATOM 2369 O O . LEU A 1 297 ? -13.421 14.919 -4.491 1.00 92.25 297 LEU A O 1
ATOM 2373 N N . ALA A 1 298 ? -11.905 13.644 -3.417 1.00 90.62 298 ALA A N 1
ATOM 2374 C CA . ALA A 1 298 ? -12.875 12.657 -2.970 1.00 90.62 298 ALA A CA 1
ATOM 2375 C C . ALA A 1 298 ? -13.896 13.243 -1.979 1.00 90.62 298 ALA A C 1
ATOM 2377 O O . ALA A 1 298 ? -15.090 12.982 -2.100 1.00 90.62 298 ALA A O 1
ATOM 2378 N N . ILE A 1 299 ? -13.430 14.031 -1.006 1.00 88.12 299 ILE A N 1
ATOM 2379 C CA . ILE A 1 299 ? -14.274 14.671 0.012 1.00 88.12 299 ILE A CA 1
ATOM 2380 C C . ILE A 1 299 ? -15.157 15.752 -0.618 1.00 88.12 299 ILE A C 1
ATOM 2382 O O . ILE A 1 299 ? -16.366 15.731 -0.400 1.00 88.12 299 ILE A O 1
ATOM 2386 N N . ASP A 1 300 ? -14.579 16.639 -1.430 1.00 88.25 300 ASP A N 1
ATOM 2387 C CA . ASP A 1 300 ? -15.277 17.775 -2.042 1.00 88.25 300 ASP A CA 1
ATOM 2388 C C . ASP A 1 300 ? -16.417 17.313 -2.957 1.00 88.25 300 ASP A C 1
ATOM 2390 O O . ASP A 1 300 ? -17.505 17.885 -2.951 1.00 88.25 300 ASP A O 1
ATOM 2394 N N . ALA A 1 301 ? -16.193 16.239 -3.719 1.00 88.19 301 ALA A N 1
ATOM 2395 C CA . ALA A 1 301 ? -17.207 15.657 -4.593 1.00 88.19 301 ALA A CA 1
ATOM 2396 C C . ALA A 1 301 ? -18.129 14.651 -3.877 1.00 88.19 301 ALA A C 1
ATOM 2398 O O . ALA A 1 301 ? -19.061 14.135 -4.496 1.00 88.19 301 ALA A O 1
ATOM 2399 N N . TYR A 1 302 ? -17.853 14.330 -2.607 1.00 87.69 302 TYR A N 1
ATOM 2400 C CA . TYR A 1 302 ? -18.464 13.227 -1.857 1.00 87.69 302 TYR A CA 1
ATOM 2401 C C . TYR A 1 302 ? -18.419 11.871 -2.598 1.00 87.69 302 TYR A C 1
ATOM 2403 O O . TYR A 1 302 ? -19.263 10.993 -2.416 1.00 87.69 302 TYR A O 1
ATOM 2411 N N . GLN A 1 303 ? -17.422 11.690 -3.463 1.00 89.44 303 GLN A N 1
ATOM 2412 C CA . GLN A 1 303 ? -17.190 10.490 -4.264 1.00 89.44 303 GLN A CA 1
ATOM 2413 C C . GLN A 1 303 ? -15.742 10.483 -4.769 1.00 89.44 303 GLN A C 1
ATOM 2415 O O . GLN A 1 303 ? -15.187 11.556 -4.992 1.00 89.44 303 GLN A O 1
ATOM 2420 N N . PRO A 1 304 ? -15.118 9.313 -5.002 1.00 88.56 304 PRO A N 1
ATOM 2421 C CA . PRO A 1 304 ? -13.786 9.258 -5.600 1.00 88.56 304 PRO A CA 1
ATOM 2422 C C . PRO A 1 304 ? -13.713 9.994 -6.953 1.00 88.56 304 PRO A C 1
ATOM 2424 O O . PRO A 1 304 ? -14.720 10.042 -7.664 1.00 88.56 304 PRO A O 1
ATOM 2427 N N . PRO A 1 305 ? -12.531 10.514 -7.342 1.00 91.75 305 PRO A N 1
ATOM 2428 C CA . PRO A 1 305 ? -12.320 11.108 -8.662 1.00 91.75 305 PRO A CA 1
ATOM 2429 C C . PRO A 1 305 ? -12.806 10.199 -9.801 1.00 91.75 305 PRO A C 1
ATOM 2431 O O . PRO A 1 305 ? -12.669 8.982 -9.730 1.00 91.75 305 PRO A O 1
ATOM 2434 N N . SER A 1 306 ? -13.363 10.770 -10.871 1.00 90.25 306 SER A N 1
ATOM 2435 C CA . SER A 1 306 ? -13.969 9.995 -11.972 1.00 90.25 306 SER A CA 1
ATOM 2436 C C . SER A 1 306 ? -12.988 9.107 -12.747 1.00 90.25 306 SER A C 1
ATOM 2438 O O . SER A 1 306 ? -13.395 8.165 -13.424 1.00 90.25 306 SER A O 1
ATOM 2440 N N . ASP A 1 307 ? -11.700 9.438 -12.696 1.00 92.06 307 ASP A N 1
ATOM 2441 C CA . ASP A 1 307 ? -10.600 8.675 -13.281 1.00 92.06 307 ASP A CA 1
ATOM 2442 C C . ASP A 1 307 ? -10.085 7.554 -12.360 1.00 92.06 307 ASP A C 1
ATOM 2444 O O . ASP A 1 307 ? -9.307 6.714 -12.809 1.00 92.06 307 ASP A O 1
ATOM 2448 N N . TYR A 1 308 ? -10.556 7.492 -11.111 1.00 94.50 308 TYR A N 1
ATOM 2449 C CA . TYR A 1 308 ? -10.290 6.409 -10.169 1.00 94.50 308 TYR A CA 1
ATOM 2450 C C . TYR A 1 308 ? -11.234 5.221 -10.406 1.00 94.50 308 TYR A C 1
ATOM 2452 O O . TYR A 1 308 ? -12.412 5.384 -10.729 1.00 94.50 308 TYR A O 1
ATOM 2460 N N . ALA A 1 309 ? -10.726 4.001 -10.224 1.00 93.69 309 ALA A N 1
ATOM 2461 C CA . ALA A 1 309 ? -11.526 2.794 -10.410 1.00 93.69 309 ALA A CA 1
ATOM 2462 C C . ALA A 1 309 ? -12.680 2.680 -9.395 1.00 93.69 309 ALA A C 1
ATOM 2464 O O . ALA A 1 309 ? -12.527 2.849 -8.185 1.00 93.69 309 ALA A O 1
ATOM 2465 N N . THR A 1 310 ? -13.855 2.314 -9.894 1.00 91.81 310 THR A N 1
ATOM 2466 C CA . THR A 1 310 ? -15.031 2.007 -9.075 1.00 91.81 310 THR A CA 1
ATOM 2467 C C . THR A 1 310 ? -14.857 0.694 -8.307 1.00 91.81 310 THR A C 1
ATOM 2469 O O . THR A 1 310 ? -14.087 -0.187 -8.697 1.00 91.81 310 THR A O 1
ATOM 2472 N N . SER A 1 311 ? -15.636 0.496 -7.237 1.00 88.38 311 SER A N 1
ATOM 2473 C CA . SER A 1 311 ? -15.661 -0.782 -6.505 1.00 88.38 311 SER A CA 1
ATOM 2474 C C . SER A 1 311 ? -15.992 -1.971 -7.416 1.00 88.38 311 SER A C 1
ATOM 2476 O O . SER A 1 311 ? -15.430 -3.051 -7.249 1.00 88.38 311 SER A O 1
ATOM 2478 N N . LEU A 1 312 ? -16.863 -1.768 -8.414 1.00 91.00 312 LEU A N 1
ATOM 2479 C CA . LEU A 1 312 ? -17.185 -2.794 -9.404 1.00 91.00 312 LEU A CA 1
ATOM 2480 C C . LEU A 1 312 ? -15.967 -3.123 -10.277 1.00 91.00 312 LEU A C 1
ATOM 2482 O O . LEU A 1 312 ? -15.638 -4.296 -10.440 1.00 91.00 312 LEU A O 1
ATOM 2486 N N . GLU A 1 313 ? -15.263 -2.112 -10.786 1.00 93.75 313 GLU A N 1
ATOM 2487 C CA . GLU A 1 313 ? -14.045 -2.304 -11.582 1.00 93.75 313 GLU A CA 1
ATOM 2488 C C . GLU A 1 313 ? -12.932 -3.008 -10.786 1.00 93.75 313 GLU A C 1
ATOM 2490 O O . GLU A 1 313 ? -12.246 -3.878 -11.325 1.00 93.75 313 GLU A O 1
ATOM 2495 N N . PHE A 1 314 ? -12.774 -2.707 -9.493 1.00 92.56 314 PHE A N 1
ATOM 2496 C CA . PHE A 1 314 ? -11.834 -3.418 -8.616 1.00 92.56 314 PHE A CA 1
ATOM 2497 C C . PHE A 1 314 ? -12.236 -4.869 -8.327 1.00 92.56 314 PHE A C 1
ATOM 2499 O O . PHE A 1 314 ? -11.360 -5.734 -8.205 1.00 92.56 314 PHE A O 1
ATOM 2506 N N . SER A 1 315 ? -13.541 -5.142 -8.252 1.00 88.88 315 SER A N 1
ATOM 2507 C CA . SER A 1 315 ? -14.077 -6.489 -8.021 1.00 88.88 315 SER A CA 1
ATOM 2508 C C . SER A 1 315 ? -13.909 -7.430 -9.218 1.00 88.88 315 SER A C 1
ATOM 2510 O O . SER A 1 315 ? -14.005 -8.649 -9.062 1.00 88.88 315 SER A O 1
ATOM 2512 N N . MET A 1 316 ? -13.632 -6.891 -10.412 1.00 89.62 316 MET A N 1
ATOM 2513 C CA . MET A 1 316 ? -13.371 -7.705 -11.596 1.00 89.62 316 MET A CA 1
ATOM 2514 C C . MET A 1 316 ? -12.147 -8.622 -11.393 1.00 89.62 316 MET A C 1
ATOM 2516 O O . MET A 1 316 ? -11.246 -8.320 -10.596 1.00 89.62 316 MET A O 1
ATOM 2520 N N . PRO A 1 317 ? -12.059 -9.747 -12.132 1.00 84.81 317 PRO A N 1
ATOM 2521 C CA . PRO A 1 317 ? -10.848 -10.561 -12.166 1.00 84.81 317 PRO A CA 1
ATOM 2522 C C . PRO A 1 317 ? -9.621 -9.698 -12.488 1.00 84.81 317 PRO A C 1
ATOM 2524 O O . PRO A 1 317 ? -9.673 -8.875 -13.394 1.00 84.81 317 PRO A O 1
ATOM 2527 N N . LEU A 1 318 ? -8.534 -9.879 -11.730 1.00 85.62 318 LEU A N 1
ATOM 2528 C CA . LEU A 1 318 ? -7.308 -9.052 -11.737 1.00 85.62 318 LEU A CA 1
ATOM 2529 C C . LEU A 1 318 ? -7.465 -7.586 -11.262 1.00 85.62 318 LEU A C 1
ATOM 2531 O O . LEU A 1 318 ? -6.492 -7.001 -10.796 1.00 85.62 318 LEU A O 1
ATOM 2535 N N . GLY A 1 319 ? -8.683 -7.038 -11.255 1.00 87.38 319 GLY A N 1
ATOM 2536 C CA . GLY A 1 319 ? -8.986 -5.668 -10.833 1.00 87.38 319 GLY A CA 1
ATOM 2537 C C . GLY A 1 319 ? -8.589 -4.614 -11.874 1.00 87.38 319 GLY A C 1
ATOM 2538 O O . GLY A 1 319 ? -7.980 -4.918 -12.897 1.00 87.38 319 GLY A O 1
ATOM 2539 N N . CYS A 1 320 ? -8.936 -3.350 -11.622 1.00 92.25 320 CYS A N 1
ATOM 2540 C CA . CYS A 1 320 ? -8.608 -2.225 -12.503 1.00 92.25 320 CYS A CA 1
ATOM 2541 C C . CYS A 1 320 ? -7.401 -1.431 -11.978 1.00 92.25 320 CYS A C 1
ATOM 2543 O O . CYS A 1 320 ? -7.509 -0.262 -11.610 1.00 92.25 320 CYS A O 1
ATOM 2545 N N . HIS A 1 321 ? -6.231 -2.078 -11.931 1.00 95.31 321 HIS A N 1
ATOM 2546 C CA . HIS A 1 321 ? -5.003 -1.448 -11.420 1.00 95.31 321 HIS A CA 1
ATOM 2547 C C . HIS A 1 321 ? -4.560 -0.229 -12.243 1.00 95.31 321 HIS A C 1
ATOM 2549 O O . HIS A 1 321 ? -3.937 0.684 -11.706 1.00 95.31 321 HIS A O 1
ATOM 2555 N N . GLU A 1 322 ? -4.926 -0.175 -13.526 1.00 94.25 322 GLU A N 1
ATOM 2556 C CA . GLU A 1 322 ? -4.576 0.927 -14.433 1.00 94.25 322 GLU A CA 1
ATOM 2557 C C . GLU A 1 322 ? -5.067 2.298 -13.942 1.00 94.25 322 GLU A C 1
ATOM 2559 O O . GLU A 1 322 ? -4.381 3.298 -14.142 1.00 94.25 322 GLU A O 1
ATOM 2564 N N . LYS A 1 323 ? -6.217 2.322 -13.258 1.00 95.44 323 LYS A N 1
ATOM 2565 C CA . LYS A 1 323 ? -6.853 3.514 -12.675 1.00 95.44 323 LYS A CA 1
ATOM 2566 C C . LYS A 1 323 ? -6.627 3.640 -11.160 1.00 95.44 323 LYS A C 1
ATOM 2568 O O . LYS A 1 323 ? -7.319 4.402 -10.487 1.00 95.44 323 LYS A O 1
ATOM 2573 N N . SER A 1 324 ? -5.727 2.840 -10.586 1.00 96.50 324 SER A N 1
ATOM 2574 C CA . SER A 1 324 ? -5.455 2.883 -9.145 1.00 96.50 324 SER A CA 1
ATOM 2575 C C . SER A 1 324 ? -4.580 4.080 -8.774 1.00 96.50 324 SER A C 1
ATOM 2577 O O . SER A 1 324 ? -3.670 4.469 -9.515 1.00 96.50 324 SER A O 1
ATOM 2579 N N . LEU A 1 325 ? -4.804 4.630 -7.580 1.00 96.94 325 LEU A N 1
ATOM 2580 C CA . LEU A 1 325 ? -3.928 5.644 -7.004 1.00 96.94 325 LEU A CA 1
ATOM 2581 C C . LEU A 1 325 ? -2.546 5.051 -6.715 1.00 96.94 325 LEU A C 1
ATOM 2583 O O . LEU A 1 325 ? -1.534 5.732 -6.876 1.00 96.94 325 LEU A O 1
ATOM 2587 N N . LEU A 1 326 ? -2.483 3.769 -6.342 1.00 97.62 326 LEU A N 1
ATOM 2588 C CA . LEU A 1 326 ? -1.220 3.076 -6.110 1.00 97.62 326 LEU A CA 1
ATOM 2589 C C . LEU A 1 326 ? -0.334 3.033 -7.355 1.00 97.62 326 LEU A C 1
ATOM 2591 O O . LEU A 1 326 ? 0.862 3.308 -7.250 1.00 97.62 326 LEU A O 1
ATOM 2595 N N . LYS A 1 327 ? -0.894 2.717 -8.529 1.00 97.31 327 LYS A N 1
ATOM 2596 C CA . LYS A 1 327 ? -0.138 2.744 -9.787 1.00 97.31 327 LYS A CA 1
ATOM 2597 C C . LYS A 1 327 ? 0.454 4.123 -10.031 1.00 97.31 327 LYS A C 1
ATOM 2599 O O . LYS A 1 327 ? 1.649 4.226 -10.301 1.00 97.31 327 LYS A O 1
ATOM 2604 N N . TYR A 1 328 ? -0.364 5.161 -9.871 1.00 97.12 328 TYR A N 1
ATOM 2605 C CA . TYR A 1 328 ? 0.068 6.541 -10.051 1.00 97.12 328 TYR A CA 1
ATOM 2606 C C . TYR A 1 328 ? 1.205 6.923 -9.088 1.00 97.12 328 TYR A C 1
ATOM 2608 O O . TYR A 1 328 ? 2.193 7.518 -9.517 1.00 97.12 328 TYR A O 1
ATOM 2616 N N . LEU A 1 329 ? 1.131 6.512 -7.816 1.00 97.56 329 LEU A N 1
ATOM 2617 C CA . LEU A 1 329 ? 2.211 6.712 -6.840 1.00 97.56 329 LEU A CA 1
ATOM 2618 C C . LEU A 1 329 ? 3.526 6.055 -7.287 1.00 97.56 329 LEU A C 1
ATOM 2620 O O . LEU A 1 329 ? 4.581 6.688 -7.251 1.00 97.56 329 LEU A O 1
ATOM 2624 N N . TYR A 1 330 ? 3.483 4.803 -7.754 1.00 96.88 330 TYR A N 1
ATOM 2625 C CA . TYR A 1 330 ? 4.682 4.120 -8.248 1.00 96.88 330 TYR A CA 1
ATOM 2626 C C . TYR A 1 330 ? 5.246 4.736 -9.530 1.00 96.88 330 TYR A C 1
ATOM 2628 O O . TYR A 1 330 ? 6.466 4.810 -9.670 1.00 96.88 330 TYR A O 1
ATOM 2636 N N . GLU A 1 331 ? 4.388 5.165 -10.456 1.00 95.25 331 GLU A N 1
ATOM 2637 C CA . GLU A 1 331 ? 4.809 5.828 -11.695 1.00 95.25 331 GLU A CA 1
ATOM 2638 C C . GLU A 1 331 ? 5.522 7.142 -11.389 1.00 95.25 331 GLU A C 1
ATOM 2640 O O . GLU A 1 331 ? 6.662 7.322 -11.816 1.00 95.25 331 GLU A O 1
ATOM 2645 N N . ARG A 1 332 ? 4.926 7.998 -10.551 1.00 95.38 332 ARG A N 1
ATOM 2646 C CA . ARG A 1 332 ? 5.551 9.256 -10.122 1.00 95.38 332 ARG A CA 1
ATOM 2647 C C . ARG A 1 332 ? 6.864 9.039 -9.399 1.00 95.38 332 ARG A C 1
ATOM 2649 O O . ARG A 1 332 ? 7.866 9.658 -9.742 1.00 95.38 332 ARG A O 1
ATOM 2656 N N . ARG A 1 333 ? 6.904 8.086 -8.472 1.00 93.88 333 ARG A N 1
ATOM 2657 C CA . ARG A 1 333 ? 8.139 7.748 -7.765 1.00 93.88 333 ARG A CA 1
ATOM 2658 C C . ARG A 1 333 ? 9.245 7.280 -8.715 1.00 93.88 333 ARG A C 1
ATOM 2660 O O . ARG A 1 333 ? 10.408 7.588 -8.481 1.00 93.88 333 ARG A O 1
ATOM 2667 N N . PHE A 1 334 ? 8.914 6.517 -9.755 1.00 92.06 334 PHE A N 1
ATOM 2668 C CA . PHE A 1 334 ? 9.901 6.074 -10.741 1.00 92.06 334 PHE A CA 1
ATOM 2669 C C . PHE A 1 334 ? 10.365 7.221 -11.655 1.00 92.06 334 PHE A C 1
ATOM 2671 O O . PHE A 1 334 ? 11.539 7.297 -12.010 1.00 92.06 334 PHE A O 1
ATOM 2678 N N . GLU A 1 335 ? 9.472 8.143 -12.014 1.00 91.62 335 GLU A N 1
ATOM 2679 C CA . GLU A 1 335 ? 9.805 9.349 -12.787 1.00 91.62 335 GLU A CA 1
ATOM 2680 C C . GLU A 1 335 ? 10.753 10.292 -12.034 1.00 91.62 335 GLU A C 1
ATOM 2682 O O . GLU A 1 335 ? 11.636 10.890 -12.647 1.00 91.62 335 GLU A O 1
ATOM 2687 N N . GLU A 1 336 ? 10.611 10.378 -10.712 1.00 91.31 336 GLU A N 1
ATOM 2688 C CA . GLU A 1 336 ? 11.448 11.207 -9.835 1.00 91.31 336 GLU A CA 1
ATOM 2689 C C . GLU A 1 336 ? 12.868 10.666 -9.634 1.00 91.31 336 GLU A C 1
ATOM 2691 O O . GLU A 1 336 ? 13.757 11.413 -9.225 1.00 91.31 336 GLU A O 1
ATOM 2696 N N . GLN A 1 337 ? 13.100 9.383 -9.918 1.00 91.00 337 GLN A N 1
ATOM 2697 C CA . GLN A 1 337 ? 14.432 8.795 -9.820 1.00 91.00 337 GLN A CA 1
ATOM 2698 C C . GLN A 1 337 ? 15.393 9.429 -10.826 1.00 91.00 337 GLN A C 1
ATOM 2700 O O . GLN A 1 337 ? 15.041 9.728 -11.973 1.00 91.00 337 GLN A O 1
ATOM 2705 N N . THR A 1 338 ? 16.650 9.561 -10.415 1.00 92.12 338 THR A N 1
ATOM 2706 C CA . THR A 1 338 ? 17.735 9.950 -11.314 1.00 92.12 338 THR A CA 1
ATOM 2707 C C . THR A 1 338 ? 17.907 8.916 -12.426 1.00 92.12 338 THR A C 1
ATOM 2709 O O . THR A 1 338 ? 17.543 7.745 -12.295 1.00 92.12 338 THR A O 1
ATOM 2712 N N . GLU A 1 339 ? 18.505 9.326 -13.544 1.00 88.56 339 GLU A N 1
ATOM 2713 C CA . GLU A 1 339 ? 18.764 8.408 -14.655 1.00 88.56 339 GLU A CA 1
ATOM 2714 C C . GLU A 1 339 ? 19.609 7.199 -14.225 1.00 88.56 339 GLU A C 1
ATOM 2716 O O . GLU A 1 339 ? 19.315 6.072 -14.619 1.00 88.56 339 GLU A O 1
ATOM 2721 N N . ASN A 1 340 ? 20.594 7.406 -13.348 1.00 88.06 340 ASN A N 1
ATOM 2722 C CA . ASN A 1 340 ? 21.425 6.329 -12.810 1.00 88.06 340 ASN A CA 1
ATOM 2723 C C . ASN A 1 340 ? 20.622 5.338 -11.958 1.00 88.06 340 ASN A C 1
ATOM 2725 O O . ASN A 1 340 ? 20.791 4.130 -12.117 1.00 88.06 340 ASN A O 1
ATOM 2729 N N . GLU A 1 341 ? 19.728 5.822 -11.095 1.00 87.94 341 GLU A N 1
ATOM 2730 C CA . GLU A 1 341 ? 18.847 4.967 -10.289 1.00 87.94 341 GLU A CA 1
ATOM 2731 C C . GLU A 1 341 ? 17.880 4.178 -11.171 1.00 87.94 341 GLU A C 1
ATOM 2733 O O . GLU A 1 341 ? 17.737 2.969 -10.996 1.00 87.94 341 GLU A O 1
ATOM 2738 N N . ARG A 1 342 ? 17.285 4.811 -12.190 1.00 88.31 342 ARG A N 1
ATOM 2739 C CA . ARG A 1 342 ? 16.441 4.104 -13.166 1.00 88.31 342 ARG A CA 1
ATOM 2740 C C . ARG A 1 342 ? 17.233 3.059 -13.945 1.00 88.31 342 ARG A C 1
ATOM 2742 O O . ARG A 1 342 ? 16.768 1.936 -14.144 1.00 88.31 342 ARG A O 1
ATOM 2749 N N . ASN A 1 343 ? 18.446 3.389 -14.373 1.00 85.38 343 ASN A N 1
ATOM 2750 C CA . ASN A 1 343 ? 19.324 2.451 -15.068 1.00 85.38 343 ASN A CA 1
ATOM 2751 C C . ASN A 1 343 ? 19.705 1.267 -14.172 1.00 85.38 343 ASN A C 1
ATOM 2753 O O . ASN A 1 343 ? 19.732 0.131 -14.643 1.00 85.38 343 ASN A O 1
ATOM 2757 N N . ARG A 1 344 ? 19.928 1.504 -12.877 1.00 83.88 344 ARG A N 1
ATOM 2758 C CA . ARG A 1 344 ? 20.179 0.450 -11.891 1.00 83.88 344 ARG A CA 1
ATOM 2759 C C . ARG A 1 344 ? 18.944 -0.417 -11.647 1.00 83.88 344 ARG A C 1
ATOM 2761 O O . ARG A 1 344 ? 19.031 -1.637 -11.754 1.00 83.88 344 ARG A O 1
ATOM 2768 N N . ALA A 1 345 ? 17.780 0.186 -11.421 1.00 83.31 345 ALA A N 1
ATOM 2769 C CA . ALA A 1 345 ? 16.525 -0.542 -11.246 1.00 83.31 345 ALA A CA 1
ATOM 2770 C C . ALA A 1 345 ? 16.225 -1.450 -12.452 1.00 83.31 345 ALA A C 1
ATOM 2772 O O . ALA A 1 345 ? 15.855 -2.611 -12.294 1.00 83.31 345 ALA A O 1
ATOM 2773 N N . THR A 1 346 ? 16.462 -0.952 -13.669 1.00 83.56 346 THR A N 1
ATOM 2774 C CA . THR A 1 346 ? 16.209 -1.702 -14.910 1.00 83.56 346 THR A CA 1
ATOM 2775 C C . THR A 1 346 ? 17.278 -2.732 -15.262 1.00 83.56 346 THR A C 1
ATOM 2777 O O . THR A 1 346 ? 17.006 -3.626 -16.067 1.00 83.56 346 THR A O 1
ATOM 2780 N N . SER A 1 347 ? 18.485 -2.629 -14.697 1.00 78.75 347 SER A N 1
ATOM 2781 C CA . SER A 1 347 ? 19.559 -3.606 -14.909 1.00 78.75 347 SER A CA 1
ATOM 2782 C C . SER A 1 347 ? 19.447 -4.810 -13.971 1.00 78.75 347 SER A C 1
ATOM 2784 O O . SER A 1 347 ? 19.825 -5.914 -14.360 1.00 78.75 347 SER A O 1
ATOM 2786 N N . HIS A 1 348 ? 18.841 -4.646 -12.790 1.00 70.19 348 HIS A N 1
ATOM 2787 C CA . HIS A 1 348 ? 18.601 -5.715 -11.808 1.00 70.19 348 HIS A CA 1
ATOM 2788 C C . HIS A 1 348 ? 17.445 -6.676 -12.166 1.00 70.19 348 HIS A C 1
ATOM 2790 O O . HIS A 1 348 ? 17.002 -7.470 -11.335 1.00 70.19 348 HIS A O 1
ATOM 2796 N N . GLY A 1 349 ? 16.996 -6.659 -13.422 1.00 75.25 349 GLY A N 1
ATOM 2797 C CA . GLY A 1 349 ? 16.032 -7.603 -13.976 1.00 75.25 349 GLY A CA 1
ATOM 2798 C C . GLY A 1 349 ? 14.642 -7.007 -14.183 1.00 75.25 349 GLY A C 1
ATOM 2799 O O . GLY A 1 349 ? 14.215 -6.077 -13.510 1.00 75.25 349 GLY A O 1
ATOM 2800 N N . ASN A 1 350 ? 13.920 -7.583 -15.144 1.00 81.12 350 ASN A N 1
ATOM 2801 C CA . ASN A 1 350 ? 12.551 -7.196 -15.509 1.00 81.12 350 ASN A CA 1
ATOM 2802 C C . ASN A 1 350 ? 11.605 -8.392 -15.361 1.00 81.12 350 ASN A C 1
ATOM 2804 O O . ASN A 1 350 ? 10.741 -8.667 -16.198 1.00 81.12 350 ASN A O 1
ATOM 2808 N N . GLU A 1 351 ? 11.857 -9.182 -14.323 1.00 78.50 351 GLU A N 1
ATOM 2809 C CA . GLU A 1 351 ? 10.954 -10.211 -13.831 1.00 78.50 351 GLU A CA 1
ATOM 2810 C C . GLU A 1 351 ? 9.881 -9.461 -13.038 1.00 78.50 351 GLU A C 1
ATOM 2812 O O . GLU A 1 351 ? 10.220 -8.584 -12.250 1.00 78.50 351 GLU A O 1
ATOM 2817 N N . GLY A 1 352 ? 8.591 -9.705 -13.286 1.00 87.00 352 GLY A N 1
ATOM 2818 C CA . GLY A 1 352 ? 7.478 -8.876 -12.779 1.00 87.00 352 GLY A CA 1
ATOM 2819 C C . GLY A 1 352 ? 7.352 -8.742 -11.251 1.00 87.00 352 GLY A C 1
ATOM 2820 O O . GLY A 1 352 ? 6.353 -8.236 -10.764 1.00 87.00 352 GLY A O 1
ATOM 2821 N N . THR A 1 353 ? 8.336 -9.195 -10.480 1.00 90.69 353 THR A N 1
ATOM 2822 C CA . THR A 1 353 ? 8.491 -8.974 -9.042 1.00 90.69 353 THR A CA 1
ATOM 2823 C C . THR A 1 353 ? 9.108 -7.619 -8.687 1.00 90.69 353 THR A C 1
ATOM 2825 O O . THR A 1 353 ? 9.090 -7.261 -7.515 1.00 90.69 353 THR A O 1
ATOM 2828 N N . GLN A 1 354 ? 9.673 -6.880 -9.649 1.00 91.31 354 GLN A N 1
ATOM 2829 C CA . GLN A 1 354 ? 10.311 -5.582 -9.389 1.00 91.31 354 GLN A CA 1
ATOM 2830 C C . GLN A 1 354 ? 9.314 -4.416 -9.403 1.00 91.31 354 GLN A C 1
ATOM 2832 O O . GLN A 1 354 ? 8.465 -4.336 -10.295 1.00 91.31 354 GLN A O 1
ATOM 2837 N N . GLN A 1 355 ? 9.449 -3.479 -8.456 1.00 92.25 355 GLN A N 1
ATOM 2838 C CA . GLN A 1 355 ? 8.486 -2.384 -8.237 1.00 92.25 355 GLN A CA 1
ATOM 2839 C C . GLN A 1 355 ? 8.267 -1.503 -9.471 1.00 92.25 355 GLN A C 1
ATOM 2841 O O . GLN A 1 355 ? 7.129 -1.120 -9.740 1.00 92.25 355 GLN A O 1
ATOM 2846 N N . HIS A 1 356 ? 9.314 -1.220 -10.252 1.00 91.38 356 HIS A N 1
ATOM 2847 C CA . HIS A 1 356 ? 9.191 -0.452 -11.499 1.00 91.38 356 HIS A CA 1
ATOM 2848 C C . HIS A 1 356 ? 8.419 -1.206 -12.589 1.00 91.38 356 HIS A C 1
ATOM 2850 O O . HIS A 1 356 ? 7.836 -0.582 -13.472 1.00 91.38 356 HIS A O 1
ATOM 2856 N N . VAL A 1 357 ? 8.380 -2.540 -12.519 1.00 94.38 357 VAL A N 1
ATOM 2857 C CA . VAL A 1 357 ? 7.660 -3.395 -13.470 1.00 94.38 357 VAL A CA 1
ATOM 2858 C C . VAL A 1 357 ? 6.193 -3.526 -13.081 1.00 94.38 357 VAL A C 1
ATOM 2860 O O . VAL A 1 357 ? 5.326 -3.214 -13.891 1.00 94.38 357 VAL A O 1
ATOM 2863 N N . HIS A 1 358 ? 5.898 -3.973 -11.855 1.00 95.50 358 HIS A N 1
ATOM 2864 C CA . HIS A 1 358 ? 4.513 -4.227 -11.442 1.00 95.50 358 HIS A CA 1
ATOM 2865 C C . HIS A 1 358 ? 3.769 -2.979 -10.963 1.00 95.50 358 HIS A C 1
ATOM 2867 O O . HIS A 1 358 ? 2.546 -3.011 -10.884 1.00 95.50 358 HIS A O 1
ATOM 2873 N N . LYS A 1 359 ? 4.467 -1.887 -10.618 1.00 96.31 359 LYS A N 1
ATOM 2874 C CA . LYS A 1 359 ? 3.862 -0.609 -10.198 1.00 96.31 359 LYS A CA 1
ATOM 2875 C C . LYS A 1 359 ? 2.796 -0.773 -9.103 1.00 96.31 359 LYS A C 1
ATOM 2877 O O . LYS A 1 359 ? 1.751 -0.131 -9.131 1.00 96.31 359 LYS A O 1
ATOM 2882 N N . GLY A 1 360 ? 3.027 -1.693 -8.167 1.00 96.00 360 GLY A N 1
ATOM 2883 C CA . GLY A 1 360 ? 2.088 -2.025 -7.087 1.00 96.00 360 GLY A CA 1
ATOM 2884 C C . GLY A 1 360 ? 1.028 -3.089 -7.400 1.00 96.00 360 GLY A C 1
ATOM 2885 O O . GLY A 1 360 ? 0.324 -3.492 -6.478 1.00 96.00 360 GLY A O 1
ATOM 2886 N N . ASP A 1 361 ? 0.938 -3.600 -8.631 1.00 97.25 361 ASP A N 1
ATOM 2887 C CA . ASP A 1 361 ? -0.007 -4.666 -8.982 1.00 97.25 361 ASP A CA 1
ATOM 2888 C C . ASP A 1 361 ? 0.442 -6.018 -8.410 1.00 97.25 361 ASP A C 1
ATOM 2890 O O . ASP A 1 361 ? 1.385 -6.653 -8.893 1.00 97.25 361 ASP A O 1
ATOM 2894 N N . LEU A 1 362 ? -0.245 -6.486 -7.369 1.00 96.25 362 LEU A N 1
ATOM 2895 C CA . LEU A 1 362 ? 0.095 -7.753 -6.727 1.00 96.25 362 LEU A CA 1
ATOM 2896 C C . LEU A 1 362 ? -0.270 -8.983 -7.569 1.00 96.25 362 LEU A C 1
ATOM 2898 O O . LEU A 1 362 ? 0.286 -10.055 -7.320 1.00 96.25 362 LEU A O 1
ATOM 2902 N N . GLU A 1 363 ? -1.152 -8.866 -8.565 1.00 96.12 363 GLU A N 1
ATOM 2903 C CA . GLU A 1 363 ? -1.454 -9.969 -9.488 1.00 96.12 363 GLU A CA 1
ATOM 2904 C C . GLU A 1 363 ? -0.289 -10.201 -10.457 1.00 96.12 363 GLU A C 1
ATOM 2906 O O . GLU A 1 363 ? 0.064 -11.354 -10.722 1.00 96.12 363 GLU A O 1
ATOM 2911 N N . VAL A 1 364 ? 0.381 -9.130 -10.908 1.00 96.56 364 VAL A N 1
ATOM 2912 C CA . VAL A 1 364 ? 1.637 -9.226 -11.678 1.00 96.56 364 VAL A CA 1
ATOM 2913 C C . VAL A 1 364 ? 2.712 -9.919 -10.840 1.00 96.56 364 VAL A C 1
ATOM 2915 O O . VAL A 1 364 ? 3.368 -10.841 -11.328 1.00 96.56 364 VAL A O 1
ATOM 2918 N N . VAL A 1 365 ? 2.869 -9.535 -9.567 1.00 95.75 365 VAL A N 1
ATOM 2919 C CA . VAL A 1 365 ? 3.857 -10.149 -8.660 1.00 95.75 365 VAL A CA 1
ATOM 2920 C C . VAL A 1 365 ? 3.551 -11.629 -8.432 1.00 95.75 365 VAL A C 1
ATOM 2922 O O . VAL A 1 365 ? 4.458 -12.463 -8.485 1.00 95.75 365 VAL A O 1
ATOM 2925 N N . ALA A 1 366 ? 2.285 -11.980 -8.192 1.00 94.75 366 ALA A N 1
ATOM 2926 C CA . ALA A 1 366 ? 1.866 -13.366 -8.016 1.00 94.75 366 ALA A CA 1
ATOM 2927 C C . ALA A 1 366 ? 2.153 -14.200 -9.275 1.00 94.75 366 ALA A C 1
ATOM 2929 O O . ALA A 1 366 ? 2.790 -15.253 -9.180 1.00 94.75 366 ALA A O 1
ATOM 2930 N N . ALA A 1 367 ? 1.776 -13.696 -10.454 1.00 95.19 367 ALA A N 1
ATOM 2931 C CA . ALA A 1 367 ? 2.060 -14.339 -11.734 1.00 95.19 367 ALA A CA 1
ATOM 2932 C C . ALA A 1 367 ? 3.572 -14.497 -11.969 1.00 95.19 367 ALA A C 1
ATOM 2934 O O . ALA A 1 367 ? 4.022 -15.572 -12.367 1.00 95.19 367 ALA A O 1
ATOM 2935 N N . ALA A 1 368 ? 4.372 -13.471 -11.667 1.00 94.88 368 ALA A N 1
ATOM 2936 C CA . ALA A 1 368 ? 5.826 -13.515 -11.789 1.00 94.88 368 ALA A CA 1
ATOM 2937 C C . ALA A 1 368 ? 6.444 -14.586 -10.878 1.00 94.88 368 ALA A C 1
ATOM 2939 O O . ALA A 1 368 ? 7.242 -15.393 -11.345 1.00 94.88 368 ALA A O 1
ATOM 2940 N N . LYS A 1 369 ? 6.025 -14.667 -9.609 1.00 93.94 369 LYS A N 1
ATOM 2941 C CA . LYS A 1 369 ? 6.506 -15.695 -8.670 1.00 93.94 369 LYS A CA 1
ATOM 2942 C C . LYS A 1 369 ? 6.142 -17.107 -9.117 1.00 93.94 369 LYS A C 1
ATOM 2944 O O . LYS A 1 369 ? 6.988 -17.998 -9.070 1.00 93.94 369 LYS A O 1
ATOM 2949 N N . MET A 1 370 ? 4.913 -17.318 -9.585 1.00 93.50 370 MET A N 1
ATOM 2950 C CA . MET A 1 370 ? 4.498 -18.611 -10.138 1.00 93.50 370 MET A CA 1
ATOM 2951 C C . MET A 1 370 ? 5.302 -18.970 -11.396 1.00 93.50 370 MET A C 1
ATOM 2953 O O . MET A 1 370 ? 5.713 -20.120 -11.559 1.00 93.50 370 MET A O 1
ATOM 2957 N N . HIS A 1 371 ? 5.569 -17.988 -12.262 1.00 93.56 371 HIS A N 1
ATOM 2958 C CA . HIS A 1 371 ? 6.394 -18.158 -13.455 1.00 93.56 371 HIS A CA 1
ATOM 2959 C C . HIS A 1 371 ? 7.843 -18.532 -13.097 1.00 93.56 371 HIS A C 1
ATOM 2961 O O . HIS A 1 371 ? 8.380 -19.484 -13.665 1.00 93.56 371 HIS A O 1
ATOM 2967 N N . SER A 1 372 ? 8.471 -17.843 -12.139 1.00 91.81 372 SER A N 1
ATOM 2968 C CA . SER A 1 372 ? 9.837 -18.144 -11.675 1.00 91.81 372 SER A CA 1
ATOM 2969 C C . SER A 1 372 ? 9.929 -19.509 -10.987 1.00 91.81 372 SER A C 1
ATOM 2971 O O . SER A 1 372 ? 10.900 -20.237 -11.180 1.00 91.81 372 SER A O 1
ATOM 2973 N N . ALA A 1 373 ? 8.870 -19.930 -10.290 1.00 91.88 373 ALA A N 1
ATOM 2974 C CA . ALA A 1 373 ? 8.736 -21.277 -9.734 1.00 91.88 373 ALA A CA 1
ATOM 2975 C C . ALA A 1 373 ? 8.428 -22.370 -10.781 1.00 91.88 373 ALA A C 1
ATOM 2977 O O . ALA A 1 373 ? 8.196 -23.522 -10.417 1.00 91.88 373 ALA A O 1
ATOM 2978 N N . LYS A 1 374 ? 8.413 -22.031 -12.079 1.00 92.94 374 LYS A N 1
ATOM 2979 C CA . LYS A 1 374 ? 8.115 -22.939 -13.202 1.00 92.94 374 LYS A CA 1
ATOM 2980 C C . LYS A 1 374 ? 6.730 -23.591 -13.122 1.00 92.94 374 LYS A C 1
ATOM 2982 O O . LYS A 1 374 ? 6.505 -24.665 -13.677 1.00 92.94 374 LYS A O 1
ATOM 2987 N N . LEU A 1 375 ? 5.767 -22.926 -12.484 1.00 89.44 375 LEU A N 1
ATOM 2988 C CA . LEU A 1 375 ? 4.382 -23.389 -12.364 1.00 89.44 375 LEU A CA 1
ATOM 2989 C C . LEU A 1 375 ? 3.532 -22.987 -13.580 1.00 89.44 375 LEU A C 1
ATOM 2991 O O . LEU A 1 375 ? 2.368 -22.625 -13.430 1.00 89.44 375 LEU A O 1
ATOM 2995 N N . TYR A 1 376 ? 4.095 -23.057 -14.791 1.00 83.06 376 TYR A N 1
ATOM 2996 C CA . TYR A 1 376 ? 3.480 -22.530 -16.019 1.00 83.06 376 TYR A CA 1
ATOM 2997 C C . TYR A 1 376 ? 2.068 -23.068 -16.273 1.00 83.06 376 TYR A C 1
ATOM 2999 O O . TYR A 1 376 ? 1.171 -22.306 -16.602 1.00 83.06 376 TYR A O 1
ATOM 3007 N N . GLY A 1 377 ? 1.835 -24.363 -16.032 1.00 83.12 377 GLY A N 1
ATOM 3008 C CA . GLY A 1 377 ? 0.514 -24.981 -16.205 1.00 83.12 377 GLY A CA 1
ATOM 3009 C C . GLY A 1 377 ? -0.549 -24.542 -15.190 1.00 83.12 377 GLY A C 1
ATOM 3010 O O . GLY A 1 377 ? -1.690 -24.980 -15.291 1.00 83.12 377 GLY A O 1
ATOM 3011 N N . ARG A 1 378 ? -0.187 -23.721 -14.195 1.00 88.25 378 ARG A N 1
ATOM 3012 C CA . ARG A 1 378 ? -1.107 -23.182 -13.183 1.00 88.25 378 ARG A CA 1
ATOM 3013 C C . ARG A 1 378 ? -1.423 -21.701 -13.375 1.00 88.25 378 ARG A C 1
ATOM 3015 O O . ARG A 1 378 ? -2.324 -21.209 -12.703 1.00 88.25 378 ARG A O 1
ATOM 3022 N N . LEU A 1 379 ? -0.704 -20.992 -14.248 1.00 90.81 379 LEU A N 1
ATOM 3023 C CA . LEU A 1 379 ? -1.061 -19.619 -14.590 1.00 90.81 379 LEU A CA 1
ATOM 3024 C C . LEU A 1 379 ? -2.259 -19.632 -15.541 1.00 90.81 379 LEU A C 1
ATOM 3026 O O . LEU A 1 379 ? -2.298 -20.362 -16.530 1.00 90.81 379 LEU A O 1
ATOM 3030 N N . THR A 1 380 ? -3.231 -18.774 -15.264 1.00 92.38 380 THR A N 1
ATOM 3031 C CA . THR A 1 380 ? -4.323 -18.511 -16.203 1.00 92.38 380 THR A CA 1
ATOM 3032 C C . THR A 1 380 ? -3.812 -17.732 -17.420 1.00 92.38 380 THR A C 1
ATOM 3034 O O . THR A 1 380 ? -2.802 -17.027 -17.350 1.00 92.38 380 THR A O 1
ATOM 3037 N N . HIS A 1 381 ? -4.536 -17.798 -18.543 1.00 93.75 381 HIS A N 1
ATOM 3038 C CA . HIS A 1 381 ? -4.205 -16.996 -19.729 1.00 93.75 381 HIS A CA 1
ATOM 3039 C C . HIS A 1 381 ? -4.170 -15.489 -19.412 1.00 93.75 381 HIS A C 1
ATOM 3041 O O . HIS A 1 381 ? -3.270 -14.780 -19.853 1.00 93.75 381 HIS A O 1
ATOM 3047 N N . ALA A 1 382 ? -5.096 -15.021 -18.569 1.00 92.88 382 ALA A N 1
ATOM 3048 C CA . ALA A 1 382 ? -5.144 -13.631 -18.132 1.00 92.88 382 ALA A CA 1
ATOM 3049 C C . ALA A 1 382 ? -3.894 -13.228 -17.326 1.00 92.88 382 ALA A C 1
ATOM 3051 O O . ALA A 1 382 ? -3.323 -12.175 -17.584 1.00 92.88 382 ALA A O 1
ATOM 3052 N N . GLN A 1 383 ? -3.408 -14.084 -16.418 1.00 93.62 383 GLN A N 1
ATOM 3053 C CA . GLN A 1 383 ? -2.164 -13.838 -15.671 1.00 93.62 383 GLN A CA 1
ATOM 3054 C C . GLN A 1 383 ? -0.922 -13.841 -16.571 1.00 93.62 383 GLN A C 1
ATOM 3056 O O . GLN A 1 383 ? -0.005 -13.053 -16.351 1.00 93.62 383 GLN A O 1
ATOM 3061 N N . HIS A 1 384 ? -0.886 -14.703 -17.591 1.00 93.94 384 HIS A N 1
ATOM 3062 C CA . HIS A 1 384 ? 0.187 -14.695 -18.585 1.00 93.94 384 HIS A CA 1
ATOM 3063 C C . HIS A 1 384 ? 0.229 -13.385 -19.375 1.00 93.94 384 HIS A C 1
ATOM 3065 O O . HIS A 1 384 ? 1.305 -12.802 -19.514 1.00 93.94 384 HIS A O 1
ATOM 3071 N N . ASN A 1 385 ? -0.926 -12.916 -19.854 1.00 94.88 385 ASN A N 1
ATOM 3072 C CA . ASN A 1 385 ? -1.022 -11.655 -20.586 1.00 94.88 385 ASN A CA 1
ATOM 3073 C C . ASN A 1 385 ? -0.652 -10.478 -19.683 1.00 94.88 385 ASN A C 1
ATOM 3075 O O . ASN A 1 385 ? 0.221 -9.702 -20.048 1.00 94.88 385 ASN A O 1
ATOM 3079 N N . LEU A 1 386 ? -1.198 -10.429 -18.464 1.00 94.94 386 LEU A N 1
ATOM 3080 C CA . LEU A 1 386 ? -0.885 -9.399 -17.473 1.00 94.94 386 LEU A CA 1
ATOM 3081 C C . LEU A 1 386 ? 0.627 -9.305 -17.202 1.00 94.94 386 LEU A C 1
ATOM 3083 O O . LEU A 1 386 ? 1.212 -8.225 -17.257 1.00 94.94 386 LEU A O 1
ATOM 3087 N N . LEU A 1 387 ? 1.286 -10.443 -16.957 1.00 95.50 387 LEU A N 1
ATOM 3088 C CA . LEU A 1 387 ? 2.733 -10.483 -16.744 1.00 95.50 387 LEU A CA 1
ATOM 3089 C C . LEU A 1 387 ? 3.514 -10.070 -17.999 1.00 95.50 387 LEU A C 1
ATOM 3091 O O . LEU A 1 387 ? 4.536 -9.394 -17.893 1.00 95.50 387 LEU A O 1
ATOM 3095 N N . SER A 1 388 ? 3.070 -10.491 -19.184 1.00 94.75 388 SER A N 1
ATOM 3096 C CA . SER A 1 388 ? 3.694 -10.113 -20.454 1.00 94.75 388 SER A CA 1
ATOM 3097 C C . SER A 1 388 ? 3.598 -8.606 -20.693 1.00 94.75 388 SER A C 1
ATOM 3099 O O . SER A 1 388 ? 4.604 -7.972 -21.013 1.00 94.75 388 SER A O 1
ATOM 3101 N N . ASP A 1 389 ? 2.419 -8.027 -20.483 1.00 95.06 389 ASP A N 1
ATOM 3102 C CA . ASP A 1 389 ? 2.142 -6.608 -20.687 1.00 95.06 389 ASP A CA 1
ATOM 3103 C C . ASP A 1 389 ? 2.946 -5.742 -19.717 1.00 95.06 389 ASP A C 1
ATOM 3105 O O . ASP A 1 389 ? 3.599 -4.792 -20.149 1.00 95.06 389 ASP A O 1
ATOM 3109 N N . ALA A 1 390 ? 3.025 -6.132 -18.439 1.00 94.94 390 ALA A N 1
ATOM 3110 C CA . ALA A 1 390 ? 3.853 -5.441 -17.451 1.00 94.94 390 ALA A CA 1
ATOM 3111 C C . ALA A 1 390 ? 5.349 -5.437 -17.830 1.00 94.94 390 ALA A C 1
ATOM 3113 O O . ALA A 1 390 ? 6.062 -4.460 -17.602 1.00 94.94 390 ALA A O 1
ATOM 3114 N N . ARG A 1 391 ? 5.846 -6.521 -18.442 1.00 94.50 391 ARG A N 1
ATOM 3115 C CA . ARG A 1 391 ? 7.263 -6.666 -18.827 1.00 94.50 391 ARG A CA 1
ATOM 3116 C C . ARG A 1 391 ? 7.602 -6.019 -20.167 1.00 94.50 391 ARG A C 1
ATOM 3118 O O . ARG A 1 391 ? 8.767 -5.694 -20.401 1.00 94.50 391 ARG A O 1
ATOM 3125 N N . LYS A 1 392 ? 6.620 -5.851 -21.053 1.00 93.12 392 LYS A N 1
ATOM 3126 C CA . LYS A 1 392 ? 6.819 -5.424 -22.442 1.00 93.12 392 LYS A CA 1
ATOM 3127 C C . LYS A 1 392 ? 7.616 -4.119 -22.586 1.00 93.12 392 LYS A C 1
ATOM 3129 O O . LYS A 1 392 ? 8.592 -4.152 -23.338 1.00 93.12 392 LYS A O 1
ATOM 3134 N N . PRO A 1 393 ? 7.317 -3.022 -21.856 1.00 90.56 393 PRO A N 1
ATOM 3135 C CA . PRO A 1 393 ? 8.070 -1.772 -21.995 1.00 90.56 393 PRO A CA 1
ATOM 3136 C C . PRO A 1 393 ? 9.570 -1.959 -21.746 1.00 90.56 393 PRO A C 1
ATOM 3138 O O . PRO A 1 393 ? 10.406 -1.383 -22.440 1.00 90.56 393 PRO A O 1
ATOM 3141 N N . TRP A 1 394 ? 9.912 -2.827 -20.796 1.00 89.00 394 TRP A N 1
ATOM 3142 C CA . TRP A 1 394 ? 11.287 -3.092 -20.393 1.00 89.00 394 TRP A CA 1
ATOM 3143 C C . TRP A 1 394 ? 12.022 -4.008 -21.365 1.00 89.00 394 TRP A C 1
ATOM 3145 O O . TRP A 1 394 ? 13.192 -3.784 -21.664 1.00 89.00 394 TRP A O 1
ATOM 3155 N N . ILE A 1 395 ? 11.332 -5.018 -21.899 1.00 87.81 395 ILE A N 1
ATOM 3156 C CA . ILE A 1 395 ? 11.871 -5.881 -22.956 1.00 87.81 395 ILE A CA 1
ATOM 3157 C C . ILE A 1 395 ? 12.169 -5.051 -24.209 1.00 87.81 395 ILE A C 1
ATOM 3159 O O . ILE A 1 395 ? 13.221 -5.220 -24.827 1.00 87.81 395 ILE A O 1
ATOM 3163 N N . ASP A 1 396 ? 11.268 -4.142 -24.579 1.00 87.44 396 ASP A N 1
ATOM 3164 C CA . ASP A 1 396 ? 11.432 -3.292 -25.756 1.00 87.44 396 ASP A CA 1
ATOM 3165 C C . ASP A 1 396 ? 12.545 -2.251 -25.560 1.00 87.44 396 ASP A C 1
ATOM 3167 O O . ASP A 1 396 ? 13.344 -2.032 -26.476 1.00 87.44 396 ASP A O 1
ATOM 3171 N N . ALA A 1 397 ? 12.655 -1.664 -24.364 1.00 86.44 397 ALA A N 1
ATOM 3172 C CA . ALA A 1 397 ? 13.758 -0.774 -24.004 1.00 86.44 397 ALA A CA 1
ATOM 3173 C C . ALA A 1 397 ? 15.112 -1.498 -24.052 1.00 86.44 397 ALA A C 1
ATOM 3175 O O . ALA A 1 397 ? 16.060 -0.998 -24.655 1.00 86.44 397 ALA A O 1
ATOM 3176 N N . GLU A 1 398 ? 15.199 -2.708 -23.499 1.00 86.44 398 GLU A N 1
ATOM 3177 C CA . GLU A 1 398 ? 16.425 -3.505 -23.526 1.00 86.44 398 GLU A CA 1
ATOM 3178 C C . GLU A 1 398 ? 16.836 -3.884 -24.955 1.00 86.44 398 GLU A C 1
ATOM 3180 O O . GLU A 1 398 ? 17.990 -3.715 -25.345 1.00 86.44 398 GLU A O 1
ATOM 3185 N N . ARG A 1 399 ? 15.879 -4.303 -25.791 1.00 88.50 399 ARG A N 1
ATOM 3186 C CA . ARG A 1 399 ? 16.128 -4.563 -27.218 1.00 88.50 399 ARG A CA 1
ATOM 3187 C C . ARG A 1 399 ? 16.622 -3.322 -27.955 1.00 88.50 399 ARG A C 1
ATOM 3189 O O . ARG A 1 399 ? 17.448 -3.446 -28.858 1.00 88.50 399 ARG A O 1
ATOM 3196 N N . ARG A 1 400 ? 16.121 -2.137 -27.598 1.00 87.81 400 ARG A N 1
ATOM 3197 C CA . ARG A 1 400 ? 16.591 -0.865 -28.158 1.00 87.81 400 ARG A CA 1
ATOM 3198 C C . ARG A 1 400 ? 18.043 -0.595 -27.759 1.00 87.81 400 ARG A C 1
ATOM 3200 O O . ARG A 1 400 ? 18.859 -0.408 -28.656 1.00 87.81 400 ARG A O 1
ATOM 3207 N N . ARG A 1 401 ? 18.380 -0.710 -26.466 1.00 85.12 401 ARG A N 1
ATOM 3208 C CA . ARG A 1 401 ? 19.760 -0.563 -25.962 1.00 85.12 401 ARG A CA 1
ATOM 3209 C C . ARG A 1 401 ? 20.732 -1.513 -26.667 1.00 85.12 401 ARG A C 1
ATOM 3211 O O . ARG A 1 401 ? 21.809 -1.102 -27.085 1.00 85.12 401 ARG A O 1
ATOM 3218 N N . GLN A 1 402 ? 20.333 -2.769 -26.873 1.00 87.88 402 GLN A N 1
ATOM 3219 C CA . GLN A 1 402 ? 21.153 -3.760 -27.579 1.00 87.88 402 GLN A CA 1
ATOM 3220 C C . GLN A 1 402 ? 21.385 -3.403 -29.054 1.00 87.88 402 GLN A C 1
ATOM 3222 O O . GLN A 1 402 ? 22.492 -3.582 -29.561 1.00 87.88 402 GLN A O 1
ATOM 3227 N N . ARG A 1 403 ? 20.368 -2.872 -29.749 1.00 91.69 403 ARG A N 1
ATOM 3228 C CA . ARG A 1 403 ? 20.509 -2.402 -31.139 1.00 91.69 403 ARG A CA 1
ATOM 3229 C C . ARG A 1 403 ? 21.442 -1.197 -31.232 1.00 91.69 403 ARG A C 1
ATOM 3231 O O . ARG A 1 403 ? 22.318 -1.186 -32.091 1.00 91.69 403 ARG A O 1
ATOM 3238 N N . GLU A 1 404 ? 21.290 -0.227 -30.335 1.00 89.19 404 GLU A N 1
ATOM 3239 C CA . GLU A 1 404 ? 22.142 0.967 -30.274 1.00 89.19 404 GLU A CA 1
ATOM 3240 C C . GLU A 1 404 ? 23.604 0.593 -29.984 1.00 89.19 404 GLU A C 1
ATOM 3242 O O . GLU A 1 404 ? 24.513 1.025 -30.699 1.00 89.19 404 GLU A O 1
ATOM 3247 N N . ALA A 1 405 ? 23.838 -0.304 -29.022 1.00 87.69 405 ALA A N 1
ATOM 3248 C CA . ALA A 1 405 ? 25.168 -0.819 -28.707 1.00 87.69 405 ALA A CA 1
ATOM 3249 C C . ALA A 1 405 ? 25.811 -1.563 -29.891 1.00 87.69 405 ALA A C 1
ATOM 3251 O O . ALA A 1 405 ? 26.996 -1.367 -30.164 1.00 87.69 405 ALA A O 1
ATOM 3252 N N . ALA A 1 406 ? 25.040 -2.368 -30.632 1.00 91.50 406 ALA A N 1
ATOM 3253 C CA . ALA A 1 406 ? 25.529 -3.042 -31.833 1.00 91.50 406 ALA A CA 1
ATOM 3254 C C . ALA A 1 406 ? 25.947 -2.034 -32.917 1.00 91.50 406 ALA A C 1
ATOM 3256 O O . ALA A 1 406 ? 27.039 -2.145 -33.473 1.00 91.50 406 ALA A O 1
ATOM 3257 N N . THR A 1 407 ? 25.132 -1.002 -33.162 1.00 92.50 407 THR A N 1
ATOM 3258 C CA . THR A 1 407 ? 25.461 0.043 -34.145 1.00 92.50 407 THR A CA 1
ATOM 3259 C C . THR A 1 407 ? 26.682 0.876 -33.750 1.00 92.50 407 THR A C 1
ATOM 3261 O O . THR A 1 407 ? 27.519 1.171 -34.603 1.00 92.50 407 THR A O 1
ATOM 3264 N N . SER A 1 408 ? 26.831 1.203 -32.462 1.00 87.94 408 SER A N 1
ATOM 3265 C CA . SER A 1 408 ? 27.990 1.935 -31.939 1.00 87.94 408 SER A CA 1
ATOM 3266 C C . SER A 1 408 ? 29.272 1.097 -32.023 1.00 87.94 408 SER A C 1
ATOM 3268 O O . SER A 1 408 ? 30.292 1.556 -32.536 1.00 87.94 408 SER A O 1
ATOM 3270 N N . GLY A 1 409 ? 29.204 -0.185 -31.645 1.00 88.25 409 GLY A N 1
ATOM 3271 C CA . GLY A 1 409 ? 30.332 -1.110 -31.759 1.00 88.25 409 GLY A CA 1
ATOM 3272 C C . GLY A 1 409 ? 30.803 -1.309 -33.203 1.00 88.25 409 GLY A C 1
ATOM 3273 O O . GLY A 1 409 ? 32.008 -1.348 -33.463 1.00 88.25 409 GLY A O 1
ATOM 3274 N N . GLU A 1 410 ? 29.879 -1.384 -34.165 1.00 86.75 410 GLU A N 1
ATOM 3275 C CA . GLU A 1 410 ? 30.219 -1.422 -35.591 1.00 86.75 410 GLU A CA 1
ATOM 3276 C C . GLU A 1 410 ? 30.869 -0.118 -36.077 1.00 86.75 410 GLU A C 1
ATOM 3278 O O . GLU A 1 410 ? 31.827 -0.162 -36.858 1.00 86.75 410 GLU A O 1
ATOM 3283 N N . ALA A 1 411 ? 30.383 1.040 -35.618 1.00 82.44 411 ALA A N 1
ATOM 3284 C CA . ALA A 1 411 ? 30.962 2.342 -35.944 1.00 82.44 411 ALA A CA 1
ATOM 3285 C C . ALA A 1 411 ? 32.401 2.465 -35.414 1.00 82.44 411 ALA A C 1
ATOM 3287 O O . ALA A 1 411 ? 33.307 2.815 -36.177 1.00 82.44 411 ALA A O 1
ATOM 3288 N N . ASP A 1 412 ? 32.640 2.064 -34.166 1.00 86.25 412 ASP A N 1
ATOM 3289 C CA . ASP A 1 412 ? 33.965 2.036 -33.545 1.00 86.25 412 ASP A CA 1
ATOM 3290 C C . ASP A 1 412 ? 34.927 1.088 -34.266 1.00 86.25 412 ASP A C 1
ATOM 3292 O O . ASP A 1 412 ? 36.093 1.420 -34.502 1.00 86.25 412 ASP A O 1
ATOM 3296 N N . GLN A 1 413 ? 34.458 -0.098 -34.664 1.00 86.81 413 GLN A N 1
ATOM 3297 C CA . GLN A 1 413 ? 35.265 -1.036 -35.446 1.00 86.81 413 GLN A CA 1
ATOM 3298 C C . GLN A 1 413 ? 35.626 -0.465 -36.823 1.00 86.81 413 GLN A C 1
ATOM 3300 O O . GLN A 1 413 ? 36.774 -0.596 -37.261 1.00 86.81 413 GLN A O 1
ATOM 3305 N N . ARG A 1 414 ? 34.686 0.206 -37.502 1.00 86.12 414 ARG A N 1
ATOM 3306 C CA . ARG A 1 414 ? 34.944 0.889 -38.781 1.00 86.12 414 ARG A CA 1
ATOM 3307 C C . ARG A 1 414 ? 35.938 2.038 -38.615 1.00 86.12 414 ARG A C 1
ATOM 3309 O O . ARG A 1 414 ? 36.842 2.160 -39.443 1.00 86.12 414 ARG A O 1
ATOM 3316 N N . ALA A 1 415 ? 35.823 2.833 -37.552 1.00 82.81 415 ALA A N 1
ATOM 3317 C CA . ALA A 1 415 ? 36.753 3.917 -37.239 1.00 82.81 415 ALA A CA 1
ATOM 3318 C C . ALA A 1 415 ? 38.174 3.386 -36.978 1.00 82.81 415 ALA A C 1
ATOM 3320 O O . ALA A 1 415 ? 39.131 3.845 -37.604 1.00 82.81 415 ALA A O 1
ATOM 3321 N N . LYS A 1 416 ? 38.307 2.335 -36.157 1.00 90.81 416 LYS A N 1
ATOM 3322 C CA . LYS A 1 416 ? 39.590 1.657 -35.897 1.00 90.81 416 LYS A CA 1
ATOM 3323 C C . LYS A 1 416 ? 40.200 1.056 -37.165 1.00 90.81 416 LYS A C 1
ATOM 3325 O O . LYS A 1 416 ? 41.412 1.116 -37.350 1.00 90.81 416 LYS A O 1
ATOM 3330 N N . LYS A 1 417 ? 39.382 0.493 -38.063 1.00 89.62 417 LYS A N 1
ATOM 3331 C CA . LYS A 1 417 ? 39.858 -0.038 -39.350 1.00 89.62 417 LYS A CA 1
ATOM 3332 C C . LYS A 1 417 ? 40.376 1.070 -40.270 1.00 89.62 417 LYS A C 1
ATOM 3334 O O . LYS A 1 417 ? 41.407 0.870 -40.899 1.00 89.62 417 LYS A O 1
ATOM 3339 N N . ARG A 1 418 ? 39.706 2.229 -40.313 1.00 87.44 418 ARG A N 1
ATOM 3340 C CA . ARG A 1 418 ? 40.166 3.405 -41.074 1.00 87.44 418 ARG A CA 1
ATOM 3341 C C . ARG A 1 418 ? 41.495 3.946 -40.546 1.00 87.44 418 ARG A C 1
ATOM 3343 O O . ARG A 1 418 ? 42.383 4.205 -41.343 1.00 87.44 418 ARG A O 1
ATOM 3350 N N . GLN A 1 419 ? 41.664 4.036 -39.226 1.00 84.69 419 GLN A N 1
ATOM 3351 C CA . GLN A 1 419 ? 42.918 4.496 -38.612 1.00 84.69 419 GLN A CA 1
ATOM 3352 C C . GLN A 1 419 ? 44.114 3.570 -38.868 1.00 84.69 419 GLN A C 1
ATOM 3354 O O . GLN A 1 419 ? 45.239 4.037 -38.846 1.00 84.69 419 GLN A O 1
ATOM 3359 N N . ARG A 1 420 ? 43.895 2.270 -39.111 1.00 87.38 420 ARG A N 1
ATOM 3360 C CA . ARG A 1 420 ? 44.972 1.316 -39.445 1.00 87.38 420 ARG A CA 1
ATOM 3361 C C . ARG A 1 420 ? 45.391 1.333 -40.920 1.00 87.38 420 ARG A C 1
ATOM 3363 O O . ARG A 1 420 ? 46.335 0.636 -41.274 1.00 87.38 420 ARG A O 1
ATOM 3370 N N . GLN A 1 421 ? 44.635 2.013 -41.781 1.00 82.12 421 GLN A N 1
ATOM 3371 C CA . GLN A 1 421 ? 44.904 2.103 -43.222 1.00 82.12 421 GLN A CA 1
ATOM 3372 C C . GLN A 1 421 ? 45.622 3.401 -43.619 1.00 82.12 421 GLN A C 1
ATOM 3374 O O . GLN A 1 421 ? 46.037 3.520 -44.770 1.00 82.12 421 GLN A O 1
ATOM 3379 N N . VAL A 1 422 ? 45.743 4.342 -42.680 1.00 73.69 422 VAL A N 1
ATOM 3380 C CA . VAL A 1 422 ? 46.575 5.551 -42.759 1.00 73.69 422 VAL A CA 1
ATOM 3381 C C . VAL A 1 422 ? 47.882 5.254 -42.042 1.00 73.69 422 VAL A C 1
ATOM 3383 O O . VAL A 1 422 ? 48.934 5.671 -42.569 1.00 73.69 422 VAL A O 1
#

Radius of gyration: 27.54 Å; Cα contacts (8 Å, |Δi|>4): 470; chains: 1; bounding box: 75×70×104 Å

Solvent-accessible surface area (backbone atoms only — not comparable to full-atom values): 24826 Å² total; per-residue (Å²): 140,83,85,89,83,86,84,82,83,79,92,82,88,76,81,57,75,72,56,54,58,52,49,54,51,51,52,50,53,52,37,62,76,66,66,65,72,78,90,72,83,70,53,72,67,57,52,50,52,51,49,53,50,52,54,53,52,53,51,52,56,50,50,50,61,62,60,66,73,74,73,82,92,76,89,85,83,89,85,90,79,95,72,88,80,80,77,83,85,87,82,88,76,70,98,78,71,75,86,74,81,77,80,72,92,64,90,81,56,63,76,81,72,25,50,91,60,29,88,73,65,70,66,50,68,49,96,89,49,75,50,46,58,40,90,81,27,28,54,70,65,64,34,44,32,67,54,48,38,41,64,69,74,56,52,62,68,91,52,53,43,38,38,34,44,31,28,33,43,73,94,56,24,75,66,32,95,76,51,50,49,56,48,37,36,41,54,77,34,49,38,41,58,33,49,89,70,79,42,94,50,31,65,53,53,70,69,37,59,28,34,38,39,22,64,50,62,89,50,44,90,84,37,61,52,46,91,71,62,37,36,45,35,32,42,41,58,45,37,55,47,50,48,36,50,54,59,45,37,51,62,22,53,64,41,84,53,94,44,38,49,41,56,38,74,33,68,58,58,79,32,82,91,37,78,93,28,39,44,63,31,42,47,52,76,66,56,47,54,53,54,48,52,53,43,50,49,17,50,77,65,74,39,60,52,91,75,44,59,48,74,67,45,26,65,39,89,92,34,41,54,91,33,33,68,59,30,52,52,41,50,53,56,56,68,71,44,52,71,67,55,48,51,49,58,61,67,78,48,73,57,29,70,36,64,90,44,29,25,66,40,48,57,29,29,38,37,30,52,39,50,76,70,65,41,59,93,73,57,49,73,67,43,50,50,50,34,49,60,48,32,41,68,56,56,52,50,49,54,48,53,53,52,52,50,51,54,49,53,53,49,52,51,51,51,54,53,54,64,72,75,110

Organism: NCBI:txid2082308

Secondary structure (DSSP, 8-state):
-------PPP---PPPHHHHHHHHHHHHHHHHHTT--------HHHHHHHHHHHHHHHHHHHHHHHHTT----------------PPPP-----TT--------S----GGGTSBP-GGG---EE-SS-EE-B-TTSSBSS-B-HHHHHHHHHS--TT---EEEEEEPPSS-GGGSTTSSS-BB-BTT-HHHHGGGGT----B--TT-EEEEEESSGGGTTTS-B-TT--SEEEEHHHIIIII-HHHHHHHTTT--STT-PPPEE----B-TTSGGGB-TTPPPHHHHHHHHHHHHHHHHTTS--TTSPPHHHHHSTT--GGG-HHHHHHHHHHHHS-HHHHHHHHHS--STTSHHHHTT-HHHHHHHHHHHTT-GGGS-HHHHHHHHHHHHHHHHHHHHHHHHHHHHHHHHHHHHHHHT--

Mean predicted aligned error: 14.09 Å